Protein AF-A0A132GT46-F1 (afdb_monomer_lite)

pLDDT: mean 92.03, std 10.29, range [29.19, 98.88]

Foldseek 3Di:
DVLVVVVVVPVVDDCVRPQEDEPEFPPDDDDCLPVVQVVVCVSQVVSVHAYEYEVVGGDHDLSHEYEYADPPPVSLVVVLPDHHAYAYCNLQELQADQLALSLLLLLQDQWSPDQDDPCVHYVFYDRDQDQQFAAPDPVCSCVLSQVVSNVLSNCVPRVVHGGLDDDLDSSFQDACVDSSNVSLLVSQLVVVVCCVPPNVPPGLYHDWQNWWKQKDKAPDGTDIGGGQKDQVVRVCVSVVNDDDQKIKMKIKTKDAAQA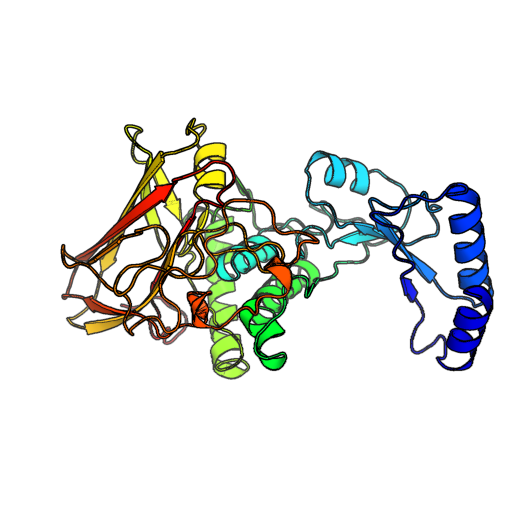KDKWFKQKAWLFHGSQWLQAQFAAAWFAGGPNKWKDKQNHTFTAPDTDPDHRPSHHNDGCRPHPSSHPHDDLRRRRSSDGTTMDIDHHTIMMMMIMHINDGPPRRGMIGIGIPDPCPPSDPHD

Secondary structure (DSSP, 8-state):
-HHHHHHHHHHHS-TTT--EEE----S---S-HHHHHHHHHHHHHTTTPEEEEEESSS---TTSEEEE----HHHHHHHHHSSS-EEE-TT-BTTTS-HHHHHHHHHH--GGG-SS--TTTEEEE--B----S-BSSGGGHHHHTTHHHHHHHHHHHHHH-S--S--S-TTSPPPTTSHHHHHHHHHHHHHHHHIIIIITTT------TT-EEEEEETTSPPEEEESSEEEHHHHHHHTT----SSEEEEEEEEEEESSSEEEEEEEEESPPBTTB--B--SPSTTS-GGG-EEEETTEE---SS--SSTTTT-B-S--TTSGGGGSPB-GGGSGGGSPPEEEEE-SEEEEEEEEEEE-STT---EEEEEEE---GGGS---

Sequence (382 aa):
MLEKCLEEFFREIPKSDCPYIHIGSDEVWIEDREGFMQWIENVIESHDRQAIAWDPGLPASDHVIRQIWNEAAGSNAAATTKGGKSLDSFVGYLNYYDPMLFTSRCFLHTAAAQSVPDTTKALGGILCLWNDVRVDKKENIALHNGMINGMMAFAERFWNGGNAGEVENENLLPDPSTEAGQKLAAFEEKMVLHRDRFHKDKMRWAPNAQIRWKVKIDEHESLAAYGGVVDLDAFCQTKHISVGDTALATAQTVITAERDMDVEAWIGFCVPARSNRNGYGIGQQGRWEGNGQCFVNGEEILPPKPWDEPGAYDYHFNTWGKPEEEHPFTDEQLYWMRQPARIHLNKGDNLVEIIAPKTYKGLRWSFSFIPLMNYEDGQVRV

Radius of gyration: 22.63 Å; chains: 1; bounding box: 63×42×63 Å

Structure (mmCIF, N/CA/C/O backbone):
data_AF-A0A132GT46-F1
#
_entry.id   AF-A0A132GT46-F1
#
loop_
_atom_site.group_PDB
_atom_site.id
_atom_site.type_symbol
_atom_site.label_atom_id
_atom_site.label_alt_id
_atom_site.label_comp_id
_atom_site.label_asym_id
_atom_site.label_entity_id
_atom_site.label_seq_id
_atom_site.pdbx_PDB_ins_code
_atom_site.Cartn_x
_atom_site.Cartn_y
_atom_site.Cartn_z
_atom_site.occupancy
_atom_site.B_iso_or_equiv
_atom_site.auth_seq_id
_atom_site.auth_comp_id
_atom_site.auth_asym_id
_atom_site.auth_atom_id
_atom_site.pdbx_PDB_model_num
ATOM 1 N N . MET A 1 1 ? 24.417 -17.489 -25.870 1.00 88.81 1 MET A N 1
ATOM 2 C CA . MET A 1 1 ? 23.107 -18.118 -25.583 1.00 88.81 1 MET A CA 1
ATOM 3 C C . MET A 1 1 ? 22.011 -17.069 -25.637 1.00 88.81 1 MET A C 1
ATOM 5 O O . MET A 1 1 ? 21.163 -17.196 -26.503 1.00 88.81 1 MET A O 1
ATOM 9 N N . LEU A 1 2 ? 22.092 -16.016 -24.813 1.00 93.06 2 LEU A N 1
ATOM 10 C CA . LEU A 1 2 ? 21.108 -14.928 -24.766 1.00 93.06 2 LEU A CA 1
ATOM 11 C C . LEU A 1 2 ? 20.823 -14.275 -26.129 1.00 93.06 2 LEU A C 1
ATOM 13 O O . LEU A 1 2 ? 19.662 -14.150 -26.485 1.00 93.06 2 LEU A O 1
ATOM 17 N N . GLU A 1 3 ? 21.854 -13.960 -26.923 1.00 94.25 3 GLU A N 1
ATOM 18 C CA . GLU A 1 3 ? 21.669 -13.408 -28.279 1.00 94.25 3 GLU A CA 1
ATOM 19 C C . GLU A 1 3 ? 20.739 -14.272 -29.134 1.00 94.25 3 GLU A C 1
ATOM 21 O O . GLU A 1 3 ? 19.756 -13.788 -29.667 1.00 94.25 3 GLU A O 1
ATOM 26 N N . LYS A 1 4 ? 20.972 -15.590 -29.172 1.00 96.44 4 LYS A N 1
ATOM 27 C CA . LYS A 1 4 ? 20.136 -16.519 -29.945 1.00 96.44 4 LYS A CA 1
ATOM 28 C C . LYS A 1 4 ? 18.683 -16.527 -29.465 1.00 96.44 4 LYS A C 1
ATOM 30 O O . LYS A 1 4 ? 17.791 -16.639 -30.295 1.00 96.44 4 LYS A O 1
ATOM 35 N N . CYS A 1 5 ? 18.455 -16.410 -28.155 1.00 96.44 5 CYS A N 1
ATOM 36 C CA . CYS A 1 5 ? 17.110 -16.309 -27.587 1.00 96.44 5 CYS A CA 1
ATOM 37 C C . CYS A 1 5 ? 16.416 -15.006 -28.005 1.00 96.44 5 CYS A C 1
ATOM 39 O O . CYS A 1 5 ? 15.234 -15.031 -28.331 1.00 96.44 5 CYS A O 1
ATOM 41 N N . LEU A 1 6 ? 17.143 -13.884 -28.017 1.00 96.00 6 LEU A N 1
ATOM 42 C CA . LEU A 1 6 ? 16.618 -12.590 -28.459 1.00 96.00 6 LEU A CA 1
ATOM 43 C C . LEU A 1 6 ? 16.304 -12.599 -29.959 1.00 96.00 6 LEU A C 1
ATOM 45 O O . LEU A 1 6 ? 15.207 -12.224 -30.350 1.00 96.00 6 LEU A O 1
ATOM 49 N N . GLU A 1 7 ? 17.215 -13.115 -30.782 1.00 96.38 7 GLU A N 1
ATOM 50 C CA . GLU A 1 7 ? 17.023 -13.278 -32.229 1.00 96.38 7 GLU A CA 1
ATOM 51 C C . GLU A 1 7 ? 15.824 -14.176 -32.560 1.00 96.38 7 GLU A C 1
ATOM 53 O O . GLU A 1 7 ? 15.049 -13.909 -33.479 1.00 96.38 7 GLU A O 1
ATOM 58 N N . GLU A 1 8 ? 15.646 -15.261 -31.803 1.00 97.44 8 GLU A N 1
ATOM 59 C CA . GLU A 1 8 ? 14.450 -16.092 -31.897 1.00 97.44 8 GLU A CA 1
ATOM 60 C C . GLU A 1 8 ? 13.198 -15.295 -31.524 1.00 97.44 8 GLU A C 1
ATOM 62 O O . GLU A 1 8 ? 12.273 -15.222 -32.328 1.00 97.44 8 GLU A O 1
ATOM 67 N N . PHE A 1 9 ? 13.190 -14.615 -30.376 1.00 96.88 9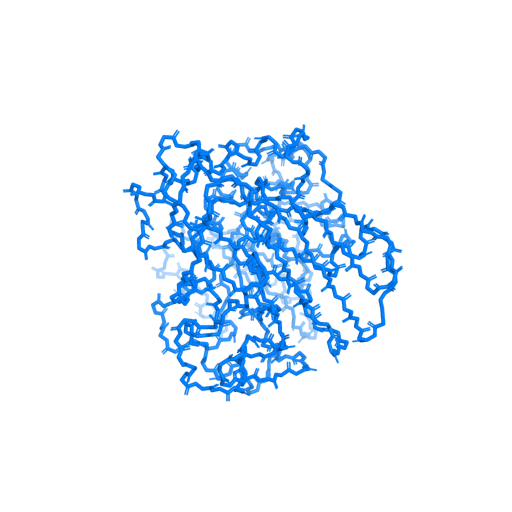 PHE A N 1
ATOM 68 C CA . PHE A 1 9 ? 12.055 -13.799 -29.945 1.00 96.88 9 PHE A CA 1
ATOM 69 C C . PHE A 1 9 ? 11.679 -12.714 -30.969 1.00 96.88 9 PHE A C 1
ATOM 71 O O . PHE A 1 9 ? 10.501 -12.546 -31.282 1.00 96.88 9 PHE A O 1
ATOM 78 N N . PHE A 1 10 ? 12.656 -11.998 -31.531 1.00 97.00 10 PHE A N 1
ATOM 79 C CA . PHE A 1 10 ? 12.408 -10.930 -32.503 1.00 97.00 10 PHE A CA 1
ATOM 80 C C . PHE A 1 10 ? 11.887 -11.437 -33.845 1.00 97.00 10 PHE A C 1
ATOM 82 O O . PHE A 1 10 ? 11.165 -10.700 -34.520 1.00 97.00 10 PHE A O 1
ATOM 89 N N . ARG A 1 11 ? 12.222 -12.676 -34.221 1.00 96.62 11 ARG A N 1
ATOM 90 C CA . ARG A 1 11 ? 11.669 -13.337 -35.406 1.00 96.62 11 ARG A CA 1
ATOM 91 C C . ARG A 1 11 ? 10.224 -13.786 -35.190 1.00 96.62 11 ARG A C 1
ATOM 93 O O . ARG A 1 11 ? 9.426 -13.665 -36.114 1.00 96.62 11 ARG A O 1
ATOM 100 N N . GLU A 1 12 ? 9.901 -14.302 -34.005 1.00 97.62 12 GLU A N 1
ATOM 101 C CA . GLU A 1 12 ? 8.568 -14.847 -33.712 1.00 97.62 12 GLU A CA 1
ATOM 102 C C . GLU A 1 12 ? 7.540 -13.760 -33.355 1.00 97.62 12 GLU A C 1
ATOM 104 O O . GLU A 1 12 ? 6.372 -13.868 -33.726 1.00 97.62 12 GLU A O 1
ATOM 109 N N . ILE A 1 13 ? 7.951 -12.700 -32.651 1.00 97.25 13 ILE A N 1
ATOM 110 C CA . ILE A 1 13 ? 7.058 -11.623 -32.205 1.00 97.25 13 ILE A CA 1
ATOM 111 C C . ILE A 1 13 ? 7.335 -10.370 -33.029 1.00 97.25 13 ILE A C 1
ATOM 113 O O . ILE A 1 13 ? 8.416 -9.803 -32.885 1.00 97.25 13 ILE A O 1
ATOM 117 N N . PRO A 1 14 ? 6.404 -9.862 -33.852 1.00 95.88 14 PRO A N 1
ATOM 118 C CA . PRO A 1 14 ? 6.660 -8.681 -34.666 1.00 95.88 14 PRO A CA 1
ATOM 119 C C . PRO A 1 14 ? 6.816 -7.418 -33.805 1.00 95.88 14 PRO A C 1
ATOM 121 O O . PRO A 1 14 ? 6.242 -7.281 -32.723 1.00 95.88 14 PRO A O 1
ATOM 124 N N . LYS A 1 15 ? 7.573 -6.440 -34.314 1.00 96.56 15 LYS A N 1
ATOM 125 C CA . LYS A 1 15 ? 7.767 -5.138 -33.651 1.00 96.56 15 LYS A CA 1
ATOM 126 C C . LYS A 1 15 ? 6.448 -4.401 -33.385 1.00 96.56 15 LYS A C 1
ATOM 128 O O . LYS A 1 15 ? 6.364 -3.676 -32.400 1.00 96.56 15 LYS A O 1
ATOM 133 N N . SER A 1 16 ? 5.435 -4.569 -34.240 1.00 96.88 16 SER A N 1
ATOM 134 C CA . SER A 1 16 ? 4.106 -3.965 -34.044 1.00 96.88 16 SER A CA 1
ATOM 135 C C . SER A 1 16 ? 3.466 -4.366 -32.719 1.00 96.88 16 SER A C 1
ATOM 137 O O . SER A 1 16 ? 2.761 -3.560 -32.120 1.00 96.88 16 SER A O 1
ATOM 139 N N . ASP A 1 17 ? 3.749 -5.586 -32.265 1.00 96.69 17 ASP A N 1
ATOM 140 C CA . ASP A 1 17 ? 3.128 -6.175 -31.083 1.00 96.69 17 ASP A CA 1
ATOM 141 C C . ASP A 1 17 ? 3.995 -5.940 -29.840 1.00 96.69 17 ASP A C 1
ATOM 143 O O . ASP A 1 17 ? 3.486 -5.857 -28.726 1.00 96.69 17 ASP A O 1
ATOM 147 N N . CYS A 1 18 ? 5.314 -5.798 -30.022 1.00 96.56 18 CYS A N 1
ATOM 148 C CA . CYS A 1 18 ? 6.268 -5.580 -28.937 1.00 96.56 18 CYS A CA 1
ATOM 149 C C . CYS A 1 18 ? 7.358 -4.563 -29.343 1.00 96.56 18 CYS A C 1
ATOM 151 O O . CYS A 1 18 ? 8.506 -4.933 -29.602 1.00 96.56 18 CYS A O 1
ATOM 153 N N . PRO A 1 19 ? 7.025 -3.261 -29.424 1.00 97.19 19 PRO A N 1
ATOM 154 C CA . PRO A 1 19 ? 7.984 -2.232 -29.834 1.00 97.19 19 PRO A CA 1
ATOM 155 C C . PRO A 1 19 ? 9.025 -1.895 -28.755 1.00 97.19 19 PRO A C 1
ATOM 157 O O . PRO A 1 19 ? 10.037 -1.266 -29.065 1.00 97.19 19 PRO A O 1
ATOM 160 N N . TYR A 1 20 ? 8.790 -2.321 -27.511 1.00 97.38 20 TYR A N 1
ATOM 161 C CA . TYR A 1 20 ? 9.656 -2.083 -26.359 1.00 97.38 20 TYR A CA 1
ATOM 162 C C . TYR A 1 20 ? 10.175 -3.399 -25.783 1.00 97.38 20 TYR A C 1
ATOM 164 O O . TYR A 1 20 ? 9.410 -4.354 -25.668 1.00 97.38 20 TYR A O 1
ATOM 172 N N . ILE A 1 21 ? 11.441 -3.430 -25.366 1.00 97.62 21 ILE A N 1
ATOM 173 C CA . ILE A 1 21 ? 12.055 -4.570 -24.672 1.00 97.62 21 ILE A CA 1
ATOM 174 C C . ILE A 1 21 ? 12.586 -4.094 -23.324 1.00 97.62 21 ILE A C 1
ATOM 176 O O . ILE A 1 21 ? 13.490 -3.261 -23.274 1.00 97.62 21 ILE A O 1
ATOM 180 N N . HIS A 1 22 ? 12.027 -4.623 -22.235 1.00 97.19 22 HIS A N 1
ATOM 181 C CA . HIS A 1 22 ? 12.524 -4.342 -20.893 1.00 97.19 22 HIS A CA 1
ATOM 182 C C . HIS A 1 22 ? 13.685 -5.288 -20.556 1.00 97.19 22 HIS A C 1
ATOM 184 O O . HIS A 1 22 ? 13.485 -6.497 -20.456 1.00 97.19 22 HIS A O 1
ATOM 190 N N . ILE A 1 23 ? 14.895 -4.756 -20.378 1.00 94.69 23 ILE A N 1
ATOM 191 C CA . ILE A 1 23 ? 16.119 -5.548 -20.152 1.00 94.69 23 ILE A CA 1
ATOM 192 C C . ILE A 1 23 ? 16.343 -5.929 -18.685 1.00 94.69 23 ILE A C 1
ATOM 194 O O . ILE A 1 23 ? 17.231 -6.720 -18.379 1.00 94.69 23 ILE A O 1
ATOM 198 N N . GLY A 1 24 ? 15.544 -5.370 -17.773 1.00 93.94 24 GLY A N 1
ATOM 199 C CA . GLY A 1 24 ? 15.734 -5.550 -16.336 1.00 93.94 24 GLY A CA 1
ATOM 200 C C . GLY A 1 24 ? 16.908 -4.699 -15.865 1.00 93.94 24 GLY A C 1
ATOM 201 O O . GLY A 1 24 ? 16.846 -3.475 -15.995 1.00 93.94 24 GLY A O 1
ATOM 202 N N . SER A 1 25 ? 17.975 -5.361 -15.403 1.00 93.06 25 SER A N 1
ATOM 203 C CA . SER A 1 25 ? 19.283 -4.810 -14.993 1.00 93.06 25 SER A CA 1
ATOM 204 C C . SER A 1 25 ? 19.450 -4.368 -13.530 1.00 93.06 25 SER A C 1
ATOM 206 O O . SER A 1 25 ? 20.521 -3.899 -13.147 1.00 93.06 25 SER A O 1
ATOM 208 N N . ASP A 1 26 ? 18.435 -4.520 -12.694 1.00 92.69 26 ASP A N 1
ATOM 209 C CA . ASP A 1 26 ? 18.492 -4.236 -11.261 1.00 92.69 26 ASP A CA 1
ATOM 210 C C . ASP A 1 26 ? 19.094 -5.396 -10.449 1.00 92.69 26 ASP A C 1
ATOM 212 O O . ASP A 1 26 ? 19.212 -6.516 -10.933 1.00 92.69 26 ASP A O 1
ATOM 216 N N . GLU A 1 27 ? 19.539 -5.099 -9.222 1.00 88.75 27 GLU A N 1
ATOM 217 C CA . GLU A 1 27 ? 19.953 -6.066 -8.181 1.00 88.75 27 GLU A CA 1
ATOM 218 C C . GLU A 1 27 ? 21.001 -7.137 -8.561 1.00 88.75 27 GLU A C 1
ATOM 220 O O . GLU A 1 27 ? 21.209 -8.107 -7.832 1.00 88.75 27 GLU A O 1
ATOM 225 N N . VAL A 1 28 ? 21.736 -6.945 -9.660 1.00 90.50 28 VAL A N 1
ATOM 226 C CA . VAL A 1 28 ? 22.768 -7.880 -10.132 1.00 90.50 28 VAL A CA 1
ATOM 227 C C . VAL A 1 28 ? 24.178 -7.304 -10.054 1.00 90.50 28 VAL A C 1
ATOM 229 O O . VAL A 1 28 ? 24.418 -6.111 -10.255 1.00 90.50 28 VAL A O 1
ATOM 232 N N . TRP A 1 29 ? 25.146 -8.195 -9.833 1.00 90.81 29 TRP A N 1
ATOM 233 C CA . TRP A 1 29 ? 26.561 -7.908 -10.041 1.00 90.81 29 TRP A CA 1
ATOM 234 C C . TRP A 1 29 ? 27.062 -8.655 -11.275 1.00 90.81 29 TRP A C 1
ATOM 236 O O . TRP A 1 29 ? 26.939 -9.877 -11.362 1.00 90.81 29 TRP A O 1
ATOM 246 N N . ILE A 1 30 ? 27.648 -7.913 -12.212 1.00 91.25 30 ILE A N 1
ATOM 247 C CA . ILE A 1 30 ? 28.369 -8.454 -13.366 1.00 91.25 30 ILE A CA 1
ATOM 248 C C . ILE A 1 30 ? 29.701 -7.714 -13.509 1.00 91.25 30 ILE A C 1
ATOM 250 O O . ILE A 1 30 ? 29.804 -6.552 -13.115 1.00 91.25 30 ILE A O 1
ATOM 254 N N . GLU A 1 31 ? 30.715 -8.391 -14.049 1.00 94.19 31 GLU A N 1
ATOM 255 C CA . GLU A 1 31 ? 32.078 -7.854 -14.161 1.00 94.19 31 GLU A CA 1
ATOM 256 C C . GLU A 1 31 ? 32.160 -6.703 -15.179 1.00 94.19 31 GLU A C 1
ATOM 258 O O . GLU A 1 31 ? 32.577 -5.602 -14.826 1.00 94.19 31 GLU A O 1
ATOM 263 N N . ASP A 1 32 ? 31.685 -6.922 -16.411 1.00 95.69 32 ASP A N 1
ATOM 264 C CA . ASP A 1 32 ? 31.647 -5.911 -17.478 1.00 95.69 32 ASP A CA 1
ATOM 265 C C . ASP A 1 32 ? 30.237 -5.323 -17.646 1.00 95.69 32 ASP A C 1
ATOM 267 O O . ASP A 1 32 ? 29.461 -5.702 -18.527 1.00 95.69 32 ASP A O 1
ATOM 271 N N . ARG A 1 33 ? 29.880 -4.413 -16.734 1.00 95.25 33 ARG A N 1
ATOM 272 C CA . ARG A 1 33 ? 28.545 -3.794 -16.682 1.00 95.25 33 ARG A CA 1
ATOM 273 C C . ARG A 1 33 ? 28.235 -2.946 -17.911 1.00 95.25 33 ARG A C 1
ATOM 275 O O . ARG A 1 33 ? 27.134 -3.033 -18.446 1.00 95.25 33 ARG A O 1
ATOM 282 N N . GLU A 1 34 ? 29.193 -2.125 -18.325 1.00 95.44 34 GLU A N 1
ATOM 283 C CA . GLU A 1 34 ? 29.036 -1.202 -19.451 1.00 95.44 34 GLU A CA 1
ATOM 284 C C . GLU A 1 34 ? 29.030 -1.959 -20.778 1.00 95.44 34 GLU A C 1
ATOM 286 O O . GLU A 1 34 ? 28.156 -1.720 -21.609 1.00 95.44 34 GLU A O 1
ATOM 291 N N . GLY A 1 35 ? 29.939 -2.923 -20.960 1.00 96.62 35 GLY A N 1
ATOM 292 C CA . GLY A 1 35 ? 29.981 -3.736 -22.171 1.00 96.62 35 GLY A CA 1
ATOM 293 C C . GLY A 1 35 ? 28.719 -4.575 -22.357 1.00 96.62 35 GLY A C 1
ATOM 294 O O . GLY A 1 35 ? 28.204 -4.657 -23.473 1.00 96.62 35 GLY A O 1
ATOM 295 N N . PHE A 1 36 ? 28.162 -5.135 -21.275 1.00 96.00 36 PHE A N 1
ATOM 296 C CA . PHE A 1 36 ? 26.884 -5.847 -21.338 1.00 96.00 36 PHE A CA 1
ATOM 297 C C . PHE A 1 36 ? 25.731 -4.936 -21.776 1.00 96.00 36 PHE A C 1
ATOM 299 O O . PHE A 1 36 ? 24.987 -5.299 -22.689 1.00 96.00 36 PHE A O 1
ATOM 306 N N . MET A 1 37 ? 25.596 -3.761 -21.150 1.00 96.62 37 MET A N 1
ATOM 307 C CA . MET A 1 37 ? 24.529 -2.809 -21.471 1.00 96.62 37 MET A CA 1
ATOM 308 C C . MET A 1 37 ? 24.656 -2.292 -22.902 1.00 96.62 37 MET A C 1
ATOM 310 O O . MET A 1 37 ? 23.695 -2.353 -23.662 1.00 96.62 37 MET A O 1
ATOM 314 N N . GLN A 1 38 ? 25.863 -1.920 -23.332 1.00 96.81 38 GLN A N 1
ATOM 315 C CA . GLN A 1 38 ? 26.103 -1.489 -24.706 1.00 96.81 38 GLN A CA 1
ATOM 316 C C . GLN A 1 38 ? 25.759 -2.584 -25.725 1.00 96.81 38 GLN A C 1
ATOM 318 O O . GLN A 1 38 ? 25.179 -2.299 -26.773 1.00 96.81 38 GLN A O 1
ATOM 323 N N . TRP A 1 39 ? 26.116 -3.840 -25.443 1.00 97.06 39 TRP A N 1
ATOM 324 C CA . TRP A 1 39 ? 25.796 -4.961 -26.324 1.00 97.06 39 TRP A CA 1
ATOM 325 C C . TRP A 1 39 ? 24.283 -5.191 -26.429 1.00 97.06 39 TRP A C 1
ATOM 327 O O . TRP A 1 39 ? 23.771 -5.284 -27.545 1.00 97.06 39 TRP A O 1
ATOM 337 N N . ILE A 1 40 ? 23.556 -5.252 -25.305 1.00 97.25 40 ILE A N 1
ATOM 338 C CA . ILE A 1 40 ? 22.113 -5.536 -25.337 1.00 97.25 40 ILE A CA 1
ATOM 339 C C . ILE A 1 40 ? 21.312 -4.371 -25.933 1.00 97.25 40 ILE A C 1
ATOM 341 O O . ILE A 1 40 ? 20.372 -4.615 -26.688 1.00 97.25 40 ILE A O 1
ATOM 345 N N . GLU A 1 41 ? 21.718 -3.125 -25.669 1.00 96.88 41 GLU A N 1
ATOM 346 C CA . GLU A 1 41 ? 21.154 -1.932 -26.310 1.00 96.88 41 GLU A CA 1
ATOM 347 C C . GLU A 1 41 ? 21.308 -2.018 -27.837 1.00 96.88 41 GLU A C 1
ATOM 349 O O . GLU A 1 41 ? 20.310 -1.946 -28.553 1.00 96.88 41 GLU A O 1
ATOM 354 N N . ASN A 1 42 ? 22.514 -2.316 -28.338 1.00 96.94 42 ASN A N 1
ATOM 355 C CA . ASN A 1 42 ? 22.775 -2.459 -29.776 1.00 96.94 42 ASN A CA 1
ATOM 356 C C . ASN A 1 42 ? 21.946 -3.578 -30.432 1.00 96.94 42 ASN A C 1
ATOM 358 O O . ASN A 1 42 ? 21.497 -3.434 -31.569 1.00 96.94 42 ASN A O 1
ATOM 362 N N . VAL A 1 43 ? 21.756 -4.708 -29.741 1.00 97.25 43 VAL A N 1
ATOM 363 C CA . VAL A 1 43 ? 20.947 -5.834 -30.242 1.00 97.25 43 VAL A CA 1
ATOM 364 C C . VAL A 1 43 ? 19.469 -5.447 -30.358 1.00 97.25 43 VAL A C 1
ATOM 366 O O . VAL A 1 43 ? 18.810 -5.813 -31.329 1.00 97.25 43 VAL A O 1
ATOM 369 N N . ILE A 1 44 ? 18.938 -4.696 -29.392 1.00 97.44 44 ILE A N 1
ATOM 370 C CA . ILE A 1 44 ? 17.543 -4.234 -29.406 1.00 97.44 44 ILE A CA 1
ATOM 371 C C . ILE A 1 44 ? 17.337 -3.162 -30.485 1.00 97.44 44 ILE A C 1
ATOM 373 O O . ILE A 1 44 ? 16.363 -3.224 -31.242 1.00 97.44 44 ILE A O 1
ATOM 377 N N . GLU A 1 45 ? 18.263 -2.208 -30.591 1.00 95.75 45 GLU A N 1
ATOM 378 C CA . GLU A 1 45 ? 18.202 -1.122 -31.571 1.00 95.75 45 GLU A CA 1
ATOM 379 C C . GLU A 1 45 ? 18.353 -1.617 -33.013 1.00 95.75 45 GLU A C 1
ATOM 381 O O . GLU A 1 45 ? 17.659 -1.118 -33.898 1.00 95.75 45 GLU A O 1
ATOM 386 N N . SER A 1 46 ? 19.179 -2.640 -33.268 1.00 96.25 46 SER A N 1
ATOM 387 C CA . SER A 1 46 ? 19.328 -3.231 -34.611 1.00 96.25 46 SER A CA 1
ATOM 388 C C . SER A 1 46 ? 18.046 -3.892 -35.137 1.00 96.25 46 SER A C 1
ATOM 390 O O . SER A 1 46 ? 17.913 -4.111 -36.341 1.00 96.25 46 SER A O 1
ATOM 392 N N . HIS A 1 47 ? 17.086 -4.155 -34.246 1.00 96.75 47 HIS A N 1
ATOM 393 C CA . HIS A 1 47 ? 15.745 -4.655 -34.553 1.00 96.75 47 HIS A CA 1
ATOM 394 C C . HIS A 1 47 ? 14.676 -3.550 -34.533 1.00 96.75 47 HIS A C 1
ATOM 396 O O . HIS A 1 47 ? 13.475 -3.834 -34.473 1.00 96.75 47 HIS A O 1
ATOM 402 N N . ASP A 1 48 ? 15.107 -2.286 -34.563 1.00 96.25 48 ASP A N 1
ATOM 403 C CA . ASP A 1 48 ? 14.290 -1.078 -34.487 1.00 96.25 48 ASP A CA 1
ATOM 404 C C . ASP A 1 48 ? 13.359 -1.035 -33.258 1.00 96.25 48 ASP A C 1
ATOM 406 O O . ASP A 1 48 ? 12.262 -0.466 -33.330 1.00 96.25 48 ASP A O 1
ATOM 410 N N . ARG A 1 49 ? 13.741 -1.655 -32.136 1.00 97.88 49 ARG A N 1
ATOM 411 C CA . ARG A 1 49 ? 12.969 -1.636 -30.881 1.00 97.88 49 ARG A CA 1
ATOM 412 C C . ARG A 1 49 ? 13.592 -0.685 -29.871 1.00 97.88 49 ARG A C 1
ATOM 414 O O . ARG A 1 49 ? 14.754 -0.315 -29.975 1.00 97.88 49 ARG A O 1
ATOM 421 N N . GLN A 1 50 ? 12.799 -0.284 -28.885 1.00 97.69 50 GLN A N 1
ATOM 422 C CA . GLN A 1 50 ? 13.219 0.630 -27.830 1.00 97.69 50 GLN A CA 1
ATOM 423 C C . GLN A 1 50 ? 13.511 -0.142 -26.539 1.00 97.69 50 GLN A C 1
ATOM 425 O O . GLN A 1 50 ? 12.633 -0.818 -25.999 1.00 97.69 50 GLN A O 1
ATOM 430 N N . ALA A 1 51 ? 14.729 -0.013 -26.016 1.00 97.69 51 ALA A N 1
ATOM 431 C CA . ALA A 1 51 ? 15.089 -0.595 -24.728 1.00 97.69 51 ALA A CA 1
ATOM 432 C C . ALA A 1 51 ? 14.452 0.185 -23.562 1.00 97.69 51 ALA A C 1
ATOM 434 O O . ALA A 1 51 ? 14.365 1.420 -23.604 1.00 97.69 51 ALA A O 1
ATOM 435 N N . ILE A 1 52 ? 14.037 -0.548 -22.525 1.00 97.88 52 ILE A N 1
ATOM 436 C CA . ILE A 1 52 ? 13.621 -0.037 -21.212 1.00 97.88 52 ILE A CA 1
ATOM 437 C C . ILE A 1 52 ? 14.453 -0.747 -20.141 1.00 97.88 52 ILE A C 1
ATOM 439 O O . ILE A 1 52 ? 14.635 -1.958 -20.232 1.00 97.88 52 ILE A O 1
ATOM 443 N N . ALA A 1 53 ? 14.944 -0.038 -19.130 1.00 96.25 53 ALA A N 1
ATOM 444 C CA . ALA A 1 53 ? 15.716 -0.627 -18.035 1.00 96.25 53 ALA A CA 1
ATOM 445 C C . ALA A 1 53 ? 15.295 -0.063 -16.681 1.00 96.25 53 ALA A C 1
ATOM 447 O O . ALA A 1 53 ? 14.855 1.086 -16.597 1.00 96.25 53 ALA A O 1
ATOM 448 N N . TRP A 1 54 ? 15.484 -0.846 -15.621 1.00 94.56 54 TRP A N 1
ATOM 449 C CA . TRP A 1 54 ? 15.290 -0.372 -14.256 1.00 94.56 54 TRP A CA 1
ATOM 450 C C . TRP A 1 54 ? 16.263 0.758 -13.901 1.00 94.56 54 TRP A C 1
ATOM 452 O O . TRP A 1 54 ? 17.445 0.712 -14.237 1.00 94.56 54 TRP A O 1
ATOM 462 N N . ASP A 1 55 ? 15.770 1.761 -13.174 1.00 90.75 55 ASP A N 1
ATOM 463 C CA . ASP A 1 55 ? 16.571 2.803 -12.529 1.00 90.75 55 ASP A CA 1
ATOM 464 C C . ASP A 1 55 ? 16.203 2.867 -11.032 1.00 90.75 55 ASP A C 1
ATOM 466 O O . ASP A 1 55 ? 15.065 3.216 -10.697 1.00 90.75 55 ASP A O 1
ATOM 470 N N . PRO A 1 56 ? 17.126 2.528 -10.112 1.00 91.06 56 PRO A N 1
ATOM 471 C CA . PRO A 1 56 ? 18.519 2.128 -10.341 1.00 91.06 56 PRO A CA 1
ATOM 472 C C . PRO A 1 56 ? 18.676 0.736 -10.984 1.00 91.06 56 PRO A C 1
ATOM 474 O O . PRO A 1 56 ? 17.904 -0.179 -10.709 1.00 91.06 56 PRO A O 1
ATOM 477 N N . GLY A 1 57 ? 19.732 0.579 -11.785 1.00 92.06 57 GLY A N 1
ATOM 478 C CA . GLY A 1 57 ? 20.102 -0.658 -12.478 1.00 92.06 57 GLY A CA 1
ATOM 479 C C . GLY A 1 57 ? 21.556 -0.633 -12.965 1.00 92.06 57 GLY A C 1
ATOM 480 O O . GLY A 1 57 ? 22.403 0.095 -12.429 1.00 92.06 57 GLY A O 1
ATOM 481 N N . LEU A 1 58 ? 21.880 -1.432 -13.982 1.00 94.62 58 LEU A N 1
ATOM 482 C CA . LEU A 1 58 ? 23.149 -1.315 -14.709 1.00 94.62 58 LEU A CA 1
ATOM 483 C C . LEU A 1 58 ? 23.227 0.040 -15.452 1.00 94.62 58 LEU A C 1
ATOM 485 O O . LEU A 1 58 ? 22.194 0.646 -15.731 1.00 94.62 58 LEU A O 1
ATOM 489 N N . PRO A 1 59 ? 24.436 0.559 -15.747 1.00 92.56 59 PRO A N 1
ATOM 490 C CA . PRO A 1 59 ? 24.588 1.842 -16.431 1.00 92.56 59 PRO A CA 1
ATOM 491 C C . PRO A 1 59 ? 24.062 1.759 -17.873 1.00 92.56 59 PRO A C 1
ATOM 493 O O . PRO A 1 59 ? 24.701 1.152 -18.726 1.00 92.56 59 PRO A O 1
ATOM 496 N N . ALA A 1 60 ? 22.899 2.363 -18.119 1.00 92.56 60 ALA A N 1
ATOM 497 C CA . ALA A 1 60 ? 22.262 2.459 -19.433 1.00 92.56 60 ALA A CA 1
ATOM 498 C C . ALA A 1 60 ? 22.573 3.801 -20.116 1.00 92.56 60 ALA A C 1
ATOM 500 O O . ALA A 1 60 ? 22.800 4.804 -19.429 1.00 92.56 60 ALA A O 1
ATOM 501 N N . SER A 1 61 ? 22.541 3.843 -21.451 1.00 93.44 61 SER A N 1
ATOM 502 C CA . SER A 1 61 ? 22.647 5.105 -22.199 1.00 93.44 61 SER A CA 1
ATOM 503 C C . SER A 1 61 ? 21.375 5.967 -22.101 1.00 93.44 61 SER A C 1
ATOM 505 O O . SER A 1 61 ? 20.297 5.488 -21.747 1.00 93.44 61 SER A O 1
ATOM 507 N N . ASP A 1 62 ? 21.465 7.249 -22.479 1.00 91.44 62 ASP A N 1
ATOM 508 C CA . ASP A 1 62 ? 20.316 8.177 -22.504 1.00 91.44 62 ASP A CA 1
ATOM 509 C C . ASP A 1 62 ? 19.238 7.805 -23.549 1.00 91.44 62 ASP A C 1
ATOM 511 O O . ASP A 1 62 ? 18.139 8.373 -23.537 1.00 91.44 62 ASP A O 1
ATOM 515 N N . HIS A 1 63 ? 19.539 6.871 -24.460 1.00 91.69 63 HIS A N 1
ATOM 516 C CA . HIS A 1 63 ? 18.577 6.338 -25.425 1.00 91.69 63 HIS A CA 1
ATOM 517 C C . HIS A 1 63 ? 17.612 5.334 -24.789 1.00 91.69 63 HIS A C 1
ATOM 519 O O . HIS A 1 63 ? 16.492 5.181 -25.278 1.00 91.69 63 HIS A O 1
ATOM 525 N N . VAL A 1 64 ? 18.004 4.685 -23.691 1.00 96.00 64 VAL A N 1
ATOM 526 C CA . VAL A 1 64 ? 17.170 3.729 -22.958 1.00 96.00 64 VAL A CA 1
ATOM 527 C C . VAL A 1 64 ? 16.108 4.471 -22.145 1.00 96.00 64 VAL A C 1
ATOM 529 O O . VAL A 1 64 ? 16.393 5.446 -21.450 1.00 96.00 64 VAL A O 1
ATOM 532 N N . ILE A 1 65 ? 14.858 4.002 -22.201 1.00 96.31 65 ILE A N 1
ATOM 533 C CA . ILE A 1 65 ? 13.807 4.517 -21.316 1.00 96.31 65 ILE A CA 1
ATOM 534 C C . ILE A 1 65 ? 14.058 3.973 -19.910 1.00 96.31 65 ILE A C 1
ATOM 536 O O . ILE A 1 65 ? 14.152 2.765 -19.703 1.00 96.31 65 ILE A O 1
ATOM 540 N N . ARG A 1 66 ? 14.118 4.858 -18.921 1.00 94.38 66 ARG A N 1
ATOM 541 C CA . ARG A 1 66 ? 14.361 4.483 -17.525 1.00 94.38 66 ARG A CA 1
ATOM 542 C C . ARG A 1 66 ? 13.047 4.206 -16.802 1.00 94.38 66 ARG A C 1
ATOM 544 O O . ARG A 1 66 ? 12.233 5.113 -16.660 1.00 94.38 66 ARG A O 1
ATOM 551 N N . GLN A 1 67 ? 12.837 2.995 -16.306 1.00 94.50 67 GLN A N 1
ATOM 552 C CA . GLN A 1 67 ? 11.732 2.679 -15.405 1.00 94.50 67 GLN A CA 1
ATOM 553 C C . GLN A 1 67 ? 12.184 2.877 -13.954 1.00 94.50 67 GLN A C 1
ATOM 555 O O . GLN A 1 67 ? 12.957 2.091 -13.411 1.00 94.50 67 GLN A O 1
ATOM 560 N N . ILE A 1 68 ? 11.726 3.966 -13.337 1.00 91.94 68 ILE A N 1
ATOM 561 C CA . ILE A 1 68 ? 12.143 4.388 -11.997 1.00 91.94 68 ILE A CA 1
ATOM 562 C C . ILE A 1 68 ? 11.332 3.609 -10.969 1.00 91.94 68 ILE A C 1
ATOM 564 O O . ILE A 1 68 ? 10.107 3.736 -10.947 1.00 91.94 68 ILE A O 1
ATOM 568 N N . TRP A 1 69 ? 11.993 2.823 -10.124 1.00 89.88 69 TRP A N 1
ATOM 569 C CA . TRP A 1 69 ? 11.309 1.912 -9.197 1.00 89.88 69 TRP A CA 1
ATOM 570 C C . TRP A 1 69 ? 11.597 2.159 -7.718 1.00 89.88 69 TRP A C 1
ATOM 572 O O . TRP A 1 69 ? 10.834 1.723 -6.861 1.00 89.88 69 TRP A O 1
ATOM 582 N N . ASN A 1 70 ? 12.680 2.865 -7.398 1.00 85.00 70 ASN A N 1
ATOM 583 C CA . ASN A 1 70 ? 13.083 3.089 -6.016 1.00 85.00 70 ASN A CA 1
ATOM 584 C C . ASN A 1 70 ? 12.437 4.355 -5.442 1.00 85.00 70 ASN A C 1
ATOM 586 O O . ASN A 1 70 ? 12.767 5.460 -5.858 1.00 85.00 70 ASN A O 1
ATOM 590 N N . GLU A 1 71 ? 11.582 4.180 -4.438 1.00 78.94 71 GLU A N 1
ATOM 591 C CA . GLU A 1 71 ? 10.851 5.254 -3.757 1.00 78.94 71 GLU A CA 1
ATOM 592 C C . GLU A 1 71 ? 11.717 6.193 -2.906 1.00 78.94 71 GLU A C 1
ATOM 594 O O . GLU A 1 71 ? 11.279 7.296 -2.577 1.00 78.94 71 GLU A O 1
ATOM 599 N N . ALA A 1 72 ? 12.934 5.800 -2.520 1.00 73.50 72 ALA A N 1
ATOM 600 C CA . ALA A 1 72 ? 13.749 6.608 -1.620 1.00 73.50 72 ALA A CA 1
ATOM 601 C C . ALA A 1 72 ? 13.873 8.050 -2.146 1.00 73.50 72 ALA A C 1
ATOM 603 O O . ALA A 1 72 ? 14.284 8.270 -3.284 1.00 73.50 72 ALA A O 1
ATOM 604 N N . ALA A 1 73 ? 13.551 9.046 -1.310 1.00 61.31 73 ALA A N 1
ATOM 605 C CA . ALA A 1 73 ? 13.446 10.448 -1.736 1.00 61.31 73 ALA A CA 1
ATOM 606 C C . ALA A 1 73 ? 14.703 10.965 -2.470 1.00 61.31 73 ALA A C 1
ATOM 608 O O . ALA A 1 73 ? 14.601 11.714 -3.442 1.00 61.31 73 ALA A O 1
ATOM 609 N N . GLY A 1 74 ? 15.893 10.514 -2.053 1.00 59.38 74 GLY A N 1
ATOM 610 C CA . GLY A 1 74 ? 17.155 10.816 -2.739 1.00 59.38 74 GLY A CA 1
ATOM 611 C C . GLY A 1 74 ? 17.286 10.164 -4.123 1.00 59.38 74 GLY A C 1
ATOM 612 O O . GLY A 1 74 ? 17.840 10.779 -5.032 1.00 59.38 74 GLY A O 1
ATOM 613 N N . SER A 1 75 ? 16.738 8.961 -4.307 1.00 60.75 75 SER A N 1
ATOM 614 C CA . SER A 1 75 ? 16.694 8.258 -5.594 1.00 60.75 75 SER A CA 1
ATOM 615 C C . SER A 1 75 ? 15.706 8.914 -6.560 1.00 60.75 75 SER A C 1
ATOM 617 O O . SER A 1 75 ? 16.055 9.128 -7.719 1.00 60.75 75 SER A O 1
ATOM 619 N N . ASN A 1 76 ? 14.531 9.339 -6.085 1.00 64.31 76 ASN A N 1
ATOM 620 C CA . ASN A 1 76 ? 13.529 10.027 -6.908 1.00 64.31 76 ASN A CA 1
ATOM 621 C C . ASN A 1 76 ? 14.019 11.389 -7.422 1.00 64.31 76 ASN A C 1
ATOM 623 O O . ASN A 1 76 ? 13.917 11.676 -8.616 1.00 64.31 76 ASN A O 1
ATOM 627 N N . ALA A 1 77 ? 14.619 12.211 -6.553 1.00 63.03 77 ALA A N 1
ATOM 628 C CA . ALA A 1 77 ? 15.185 13.503 -6.952 1.00 63.03 77 ALA A CA 1
ATOM 629 C C . ALA A 1 77 ? 16.370 13.356 -7.928 1.00 63.03 77 ALA A C 1
ATOM 631 O O . ALA A 1 77 ? 16.535 14.154 -8.852 1.00 63.03 77 ALA A O 1
ATOM 632 N N . ALA A 1 78 ? 17.194 12.318 -7.763 1.00 64.25 78 ALA A N 1
ATOM 633 C CA . ALA A 1 78 ? 18.253 12.009 -8.720 1.00 64.25 78 ALA A CA 1
ATOM 634 C C . ALA A 1 78 ? 17.685 11.514 -10.062 1.00 64.25 78 ALA A C 1
ATOM 636 O O . ALA A 1 78 ? 18.188 11.877 -11.125 1.00 64.25 78 ALA A O 1
ATOM 637 N N . ALA A 1 79 ? 16.617 10.716 -10.042 1.00 65.62 79 ALA A N 1
ATOM 638 C CA . ALA A 1 79 ? 16.037 10.141 -11.249 1.00 65.62 79 ALA A CA 1
ATOM 639 C C . ALA A 1 79 ? 15.362 11.188 -12.155 1.00 65.62 79 ALA A C 1
ATOM 641 O O . ALA A 1 79 ? 15.416 11.040 -13.380 1.00 65.62 79 ALA A O 1
ATOM 642 N N . THR A 1 80 ? 14.787 12.255 -11.587 1.00 67.88 80 THR A N 1
ATOM 643 C CA . THR A 1 80 ? 14.161 13.358 -12.346 1.00 67.88 80 THR A CA 1
ATOM 644 C C . THR A 1 80 ? 15.158 14.332 -12.977 1.00 67.88 80 THR A C 1
ATOM 646 O O . THR A 1 80 ? 14.794 15.050 -13.906 1.00 67.88 80 THR A O 1
ATOM 649 N N . THR A 1 81 ? 16.414 14.357 -12.517 1.00 71.88 81 THR A N 1
ATOM 650 C CA . THR A 1 81 ? 17.465 15.242 -13.060 1.00 71.88 81 THR A CA 1
ATOM 651 C C . THR A 1 81 ? 18.319 14.589 -14.148 1.00 71.88 81 THR A C 1
ATOM 653 O O . THR A 1 81 ? 18.968 15.294 -14.923 1.00 71.88 81 THR A O 1
ATOM 656 N N . LYS A 1 82 ? 18.304 13.255 -14.243 1.00 78.62 82 LYS A N 1
ATOM 657 C CA . LYS A 1 82 ? 18.960 12.504 -15.323 1.00 78.62 82 LYS A CA 1
ATOM 658 C C . LYS A 1 82 ? 18.298 12.773 -16.682 1.00 78.62 82 LYS A C 1
ATOM 660 O O . LYS A 1 82 ? 17.088 12.992 -16.769 1.00 78.62 82 LYS A O 1
ATOM 665 N N . GLY A 1 83 ? 19.104 12.712 -17.742 1.00 79.88 83 GLY A N 1
ATOM 666 C CA . GLY A 1 83 ? 18.651 12.813 -19.128 1.00 79.88 83 GLY A CA 1
ATOM 667 C C . GLY A 1 83 ? 17.727 11.666 -19.560 1.00 79.88 83 GLY A C 1
ATOM 668 O O . GLY A 1 83 ? 17.393 10.764 -18.783 1.00 79.88 83 GLY A O 1
ATOM 669 N N . GLY A 1 84 ? 17.293 11.729 -20.818 1.00 88.06 84 GLY A N 1
ATOM 670 C CA . GLY A 1 84 ? 16.481 10.685 -21.440 1.00 88.06 84 GLY A CA 1
ATOM 671 C C . GLY A 1 84 ? 15.012 10.662 -21.010 1.00 88.06 84 GLY A C 1
ATOM 672 O O . GLY A 1 84 ? 14.502 11.569 -20.346 1.00 88.06 84 GLY A O 1
ATOM 673 N N . LYS A 1 85 ? 14.322 9.612 -21.456 1.00 93.50 85 LYS A N 1
ATOM 674 C CA . LYS A 1 85 ? 12.909 9.351 -21.162 1.00 93.50 85 LYS A CA 1
ATOM 675 C C . LYS A 1 85 ? 12.770 8.464 -19.926 1.00 93.50 85 LYS A C 1
ATOM 677 O O . LYS A 1 85 ? 13.641 7.637 -19.661 1.00 93.50 85 LYS A O 1
ATOM 682 N N . SER A 1 86 ? 11.661 8.586 -19.207 1.00 92.06 86 SER A N 1
ATOM 683 C CA . SER A 1 86 ? 11.393 7.808 -18.003 1.00 92.06 86 SER A CA 1
ATOM 684 C C . SER A 1 86 ? 9.935 7.379 -17.848 1.00 92.06 86 SER A C 1
ATOM 686 O O . SER A 1 86 ? 9.015 7.972 -18.414 1.00 92.06 86 SER A O 1
ATOM 688 N N . LEU A 1 87 ? 9.750 6.329 -17.053 1.00 93.12 87 LEU A N 1
ATOM 689 C CA . LEU A 1 87 ? 8.481 5.783 -16.590 1.00 93.12 87 LEU A CA 1
ATOM 690 C C . LEU A 1 87 ? 8.502 5.755 -15.060 1.00 93.12 87 LEU A C 1
ATOM 692 O O . LEU A 1 87 ? 9.468 5.291 -14.456 1.00 93.12 87 LEU A O 1
ATOM 696 N N . ASP A 1 88 ? 7.441 6.252 -14.439 1.00 91.12 88 ASP A N 1
ATOM 697 C CA . ASP A 1 88 ? 7.264 6.249 -12.988 1.00 91.12 88 ASP A CA 1
ATOM 698 C C . ASP A 1 88 ? 6.652 4.919 -12.525 1.00 91.12 88 ASP A C 1
ATOM 700 O O . ASP A 1 88 ? 5.518 4.591 -12.867 1.00 91.12 88 ASP A O 1
ATOM 704 N N . SER A 1 89 ? 7.396 4.140 -11.746 1.00 92.31 89 SER A N 1
ATOM 705 C CA . SER A 1 89 ? 6.882 2.919 -11.114 1.00 92.31 89 SER A CA 1
ATOM 706 C C . SER A 1 89 ? 7.132 2.856 -9.609 1.00 92.31 89 SER A C 1
ATOM 708 O O . SER A 1 89 ? 6.764 1.872 -8.973 1.00 92.31 89 SER A O 1
ATOM 710 N N . PHE A 1 90 ? 7.718 3.895 -9.012 1.00 85.56 90 PHE A N 1
ATOM 711 C CA . PHE A 1 90 ? 8.202 3.845 -7.630 1.00 85.56 90 PHE A CA 1
ATOM 712 C C . PHE A 1 90 ? 7.079 3.944 -6.592 1.00 85.56 90 PHE A C 1
ATOM 714 O O . PHE A 1 90 ? 7.222 3.416 -5.497 1.00 85.56 90 PHE A O 1
ATOM 721 N N . VAL A 1 91 ? 5.929 4.541 -6.935 1.00 86.00 91 VAL A N 1
ATOM 722 C CA . VAL A 1 91 ? 4.706 4.414 -6.116 1.00 86.00 91 VAL A CA 1
ATOM 723 C C . VAL A 1 91 ? 3.929 3.127 -6.427 1.00 86.00 91 VAL A C 1
ATOM 725 O O . VAL A 1 91 ? 2.989 2.782 -5.724 1.00 86.00 91 VAL A O 1
ATOM 728 N N . GLY A 1 92 ? 4.269 2.429 -7.514 1.00 84.56 92 GLY A N 1
ATOM 729 C CA . GLY A 1 92 ? 3.406 1.453 -8.180 1.00 84.56 92 GLY A CA 1
ATOM 730 C C . GLY A 1 92 ? 3.427 0.036 -7.604 1.00 84.56 92 GLY A C 1
ATOM 731 O O . GLY A 1 92 ? 2.875 -0.859 -8.234 1.00 84.56 92 GLY A O 1
ATOM 732 N N . TYR A 1 93 ? 4.067 -0.214 -6.462 1.00 93.81 93 TYR A N 1
ATOM 733 C CA . TYR A 1 93 ? 4.292 -1.573 -5.956 1.00 93.81 93 TYR A CA 1
ATOM 734 C C . TYR A 1 93 ? 3.102 -2.061 -5.113 1.00 93.81 93 TYR A C 1
ATOM 736 O O . TYR A 1 93 ? 3.058 -1.882 -3.893 1.00 93.81 93 TYR A O 1
ATOM 744 N N . LEU A 1 94 ? 2.138 -2.719 -5.770 1.00 94.81 94 LEU A N 1
ATOM 745 C CA . LEU A 1 94 ? 0.894 -3.219 -5.158 1.00 94.81 94 LEU A CA 1
ATOM 746 C C . LEU A 1 94 ? 1.125 -4.176 -3.982 1.00 94.81 94 LEU A C 1
ATOM 748 O O . LEU A 1 94 ? 0.300 -4.280 -3.077 1.00 94.81 94 LEU A O 1
ATOM 752 N N . ASN A 1 95 ? 2.232 -4.910 -3.998 1.00 94.00 95 ASN A N 1
ATOM 753 C CA . ASN A 1 95 ? 2.560 -5.925 -3.005 1.00 94.00 95 ASN A CA 1
ATOM 754 C C . ASN A 1 95 ? 3.249 -5.368 -1.755 1.00 94.00 95 ASN A C 1
ATOM 756 O O . ASN A 1 95 ? 3.368 -6.085 -0.761 1.00 94.00 95 ASN A O 1
ATOM 760 N N . TYR A 1 96 ? 3.666 -4.102 -1.763 1.00 92.50 96 TYR A N 1
ATOM 761 C CA . TYR A 1 96 ? 4.440 -3.542 -0.660 1.00 92.50 96 TYR A CA 1
ATOM 762 C C . TYR A 1 96 ? 3.572 -2.930 0.447 1.00 92.50 96 TYR A C 1
ATOM 764 O O . TYR A 1 96 ? 3.933 -3.045 1.612 1.00 92.50 96 TYR A O 1
ATOM 772 N N . TYR A 1 97 ? 2.440 -2.298 0.132 1.00 91.31 97 TYR A N 1
ATOM 773 C CA . TYR A 1 97 ? 1.634 -1.526 1.100 1.00 91.31 97 TYR A CA 1
ATOM 774 C C . TYR A 1 97 ? 0.332 -2.218 1.486 1.00 91.31 97 TYR A C 1
ATOM 776 O O . TYR A 1 97 ? -0.131 -3.093 0.775 1.00 91.31 97 TYR A O 1
ATOM 784 N N . ASP A 1 98 ? -0.318 -1.829 2.580 1.00 94.56 98 ASP A N 1
ATOM 785 C CA . ASP A 1 98 ? -1.726 -2.193 2.790 1.00 94.56 98 ASP A CA 1
ATOM 786 C C . ASP A 1 98 ? -2.580 -1.719 1.586 1.00 94.56 98 ASP A C 1
ATOM 788 O O . ASP A 1 98 ? -2.428 -0.567 1.178 1.00 94.56 98 ASP A O 1
ATOM 792 N N . PRO A 1 99 ? -3.457 -2.549 0.985 1.00 95.25 99 PRO A N 1
ATOM 793 C CA . PRO A 1 99 ? -4.228 -2.154 -0.196 1.00 95.25 99 PRO A CA 1
ATOM 794 C C . PRO A 1 99 ? -5.118 -0.917 -0.028 1.00 95.25 99 PRO A C 1
ATOM 796 O O . PRO A 1 99 ? -5.341 -0.180 -0.993 1.00 95.25 99 PRO A O 1
ATOM 799 N N . MET A 1 100 ? -5.651 -0.674 1.168 1.00 95.12 100 MET A N 1
ATOM 800 C CA . MET A 1 100 ? -6.506 0.481 1.441 1.00 95.12 100 MET A CA 1
ATOM 801 C C . MET A 1 100 ? -5.657 1.746 1.468 1.00 95.12 100 MET A C 1
ATOM 803 O O . MET A 1 100 ? -5.972 2.702 0.758 1.00 95.12 100 MET A O 1
ATOM 807 N N . LEU A 1 101 ? -4.527 1.702 2.179 1.00 94.81 101 LEU A N 1
ATOM 808 C CA . LEU A 1 101 ? -3.564 2.804 2.224 1.00 94.81 101 LEU A CA 1
ATOM 809 C C . LEU A 1 101 ? -2.906 3.060 0.859 1.00 94.81 101 LEU A C 1
ATOM 811 O O . LEU A 1 101 ? -2.749 4.204 0.435 1.00 94.81 101 LEU A O 1
ATOM 815 N N . PHE A 1 102 ? -2.563 1.998 0.129 1.00 95.12 102 PHE A N 1
ATOM 816 C CA . PHE A 1 102 ? -1.970 2.079 -1.205 1.00 95.12 102 PHE A CA 1
ATOM 817 C C . PHE A 1 102 ? -2.862 2.845 -2.183 1.00 95.12 102 PHE A C 1
ATOM 819 O O . PHE A 1 102 ? -2.375 3.593 -3.027 1.00 95.12 102 PHE A O 1
ATOM 826 N N . THR A 1 103 ? -4.180 2.682 -2.052 1.00 95.25 103 THR A N 1
ATOM 827 C CA . THR A 1 103 ? -5.164 3.359 -2.900 1.00 95.25 103 THR A CA 1
ATOM 828 C C . THR A 1 103 ? -5.094 4.873 -2.721 1.00 95.25 103 THR A C 1
ATOM 830 O O . THR A 1 103 ? -4.931 5.600 -3.703 1.00 95.25 103 THR A O 1
ATOM 833 N N . SER A 1 104 ? -5.176 5.362 -1.477 1.00 94.56 104 SER A N 1
ATOM 834 C CA . SER A 1 104 ? -5.046 6.796 -1.199 1.00 94.56 104 SER A CA 1
ATOM 835 C C . SER A 1 104 ? -3.667 7.298 -1.590 1.00 94.56 104 SER A C 1
ATOM 837 O O . SER A 1 104 ? -3.558 8.355 -2.197 1.00 94.56 104 SER A O 1
ATOM 839 N N . ARG A 1 105 ? -2.620 6.516 -1.332 1.00 93.25 105 ARG A N 1
ATOM 840 C CA . ARG A 1 105 ? -1.256 6.889 -1.677 1.00 93.25 105 ARG A CA 1
ATOM 841 C C . ARG A 1 105 ? -1.049 7.056 -3.187 1.00 93.25 105 ARG A C 1
ATOM 843 O O . ARG A 1 105 ? -0.535 8.086 -3.613 1.00 93.25 105 ARG A O 1
ATOM 850 N N . CYS A 1 106 ? -1.514 6.112 -4.007 1.00 93.19 106 CYS A N 1
ATOM 851 C CA . CYS A 1 106 ? -1.495 6.241 -5.469 1.00 93.19 106 CYS A CA 1
ATOM 852 C C . CYS A 1 106 ? -2.254 7.480 -5.940 1.00 93.19 106 CYS A C 1
ATOM 854 O O . CYS A 1 106 ? -1.796 8.189 -6.835 1.00 93.19 106 CYS A O 1
ATOM 856 N N . PHE A 1 107 ? -3.411 7.756 -5.333 1.00 94.19 107 PHE A N 1
ATOM 857 C CA . PHE A 1 107 ? -4.161 8.957 -5.658 1.00 94.19 107 PHE A CA 1
ATOM 858 C C . PHE A 1 107 ? -3.419 10.221 -5.223 1.00 94.19 107 PHE A C 1
ATOM 860 O O . PHE A 1 107 ? -3.456 11.193 -5.956 1.00 94.19 107 PHE A O 1
ATOM 867 N N . LEU A 1 108 ? -2.750 10.260 -4.076 1.00 91.94 108 LEU A N 1
ATOM 868 C CA . LEU A 1 108 ? -2.061 11.457 -3.578 1.00 91.94 108 LEU A CA 1
ATOM 869 C C . LEU A 1 108 ? -0.699 11.698 -4.245 1.00 91.94 108 LEU A C 1
ATOM 871 O O . LEU A 1 108 ? -0.165 12.805 -4.170 1.00 91.94 108 LEU A O 1
ATOM 875 N N . HIS A 1 109 ? -0.167 10.6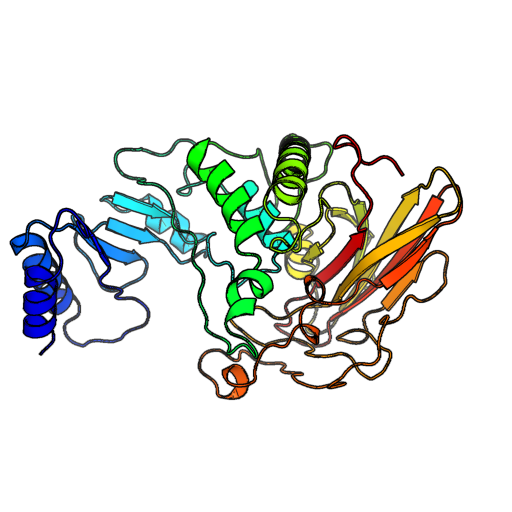81 -4.922 1.00 89.38 109 HIS A N 1
ATOM 876 C CA . HIS A 1 109 ? 1.125 10.706 -5.593 1.00 89.38 109 HIS A CA 1
ATOM 877 C C . HIS A 1 109 ? 1.277 11.866 -6.584 1.00 89.38 109 HIS A C 1
ATOM 879 O O . HIS A 1 109 ? 0.361 12.190 -7.341 1.00 89.38 109 HIS A O 1
ATOM 885 N N . THR A 1 110 ? 2.474 12.448 -6.641 1.00 86.56 110 THR A N 1
ATOM 886 C CA . THR A 1 110 ? 2.853 13.386 -7.707 1.00 86.56 110 THR A CA 1
ATOM 887 C C . THR A 1 110 ? 3.534 12.614 -8.832 1.00 86.56 110 THR A C 1
ATOM 889 O O . THR A 1 110 ? 4.723 12.301 -8.752 1.00 86.56 110 THR A O 1
ATOM 892 N N . ALA A 1 111 ? 2.770 12.324 -9.887 1.00 84.50 111 ALA A N 1
ATOM 893 C CA . ALA A 1 111 ? 3.230 11.541 -11.032 1.00 84.50 111 ALA A CA 1
ATOM 894 C C . ALA A 1 111 ? 4.532 12.091 -11.642 1.00 84.50 111 ALA A C 1
ATOM 896 O O . ALA A 1 111 ? 4.719 13.301 -11.783 1.00 84.50 111 ALA A O 1
ATOM 897 N N . ALA A 1 112 ? 5.437 11.180 -12.006 1.00 80.88 112 ALA A N 1
ATOM 898 C CA . ALA A 1 112 ? 6.769 11.462 -12.539 1.00 80.88 112 ALA A CA 1
ATOM 899 C C . ALA A 1 112 ? 7.643 12.367 -11.645 1.00 80.88 112 ALA A C 1
ATOM 901 O O . ALA A 1 112 ? 8.605 12.969 -12.135 1.00 80.88 112 ALA A O 1
ATOM 902 N N . ALA A 1 113 ? 7.297 12.476 -10.353 1.00 78.25 113 ALA A N 1
ATOM 903 C CA . ALA A 1 113 ? 7.920 13.365 -9.371 1.00 78.25 113 ALA A CA 1
ATOM 904 C C . ALA A 1 113 ? 8.040 14.827 -9.857 1.00 78.25 113 ALA A C 1
ATOM 906 O O . ALA A 1 113 ? 8.968 15.551 -9.494 1.00 78.25 113 ALA A O 1
ATOM 907 N N . GLN A 1 114 ? 7.096 15.267 -10.696 1.00 77.00 114 GLN A N 1
ATOM 908 C CA . GLN A 1 114 ? 7.050 16.604 -11.282 1.00 77.00 114 GLN A CA 1
ATOM 909 C C . GLN A 1 114 ? 5.620 17.142 -11.209 1.00 77.00 114 GLN A C 1
ATOM 911 O O . GLN A 1 114 ? 4.689 16.523 -11.712 1.00 77.00 114 GLN A O 1
ATOM 916 N N . SER A 1 115 ? 5.431 18.329 -10.626 1.00 72.62 115 SER A N 1
ATOM 917 C CA . SER A 1 115 ? 4.110 18.978 -10.574 1.00 72.62 115 SER A CA 1
ATOM 918 C C . SER A 1 115 ? 3.568 19.319 -11.968 1.00 72.62 115 SER A C 1
ATOM 920 O O . SER A 1 115 ? 2.358 19.292 -12.186 1.00 72.62 115 SER A O 1
ATOM 922 N N . VAL A 1 116 ? 4.473 19.608 -12.908 1.00 79.44 116 VAL A N 1
ATOM 923 C CA . VAL A 1 116 ? 4.205 19.760 -14.340 1.00 79.44 116 VAL A CA 1
ATOM 924 C C . VAL A 1 116 ? 5.250 18.934 -15.097 1.00 79.44 116 VAL A C 1
ATOM 926 O O . VAL A 1 116 ? 6.368 19.414 -15.290 1.00 79.44 116 VAL A O 1
ATOM 929 N N . PRO A 1 117 ? 4.941 17.684 -15.477 1.00 78.00 117 PRO A N 1
ATOM 930 C CA . PRO A 1 117 ? 5.913 16.814 -16.125 1.00 78.00 117 PRO A CA 1
ATOM 931 C C . PRO A 1 117 ? 6.219 17.263 -17.561 1.00 78.00 117 PRO A C 1
ATOM 933 O O . PRO A 1 117 ? 5.314 17.577 -18.338 1.00 78.00 117 PRO A O 1
ATOM 936 N N . ASP A 1 118 ? 7.499 17.236 -17.946 1.00 84.06 118 ASP A N 1
ATOM 937 C CA . ASP A 1 118 ? 7.902 17.330 -19.356 1.00 84.06 118 ASP A CA 1
ATOM 938 C C . ASP A 1 118 ? 7.462 16.057 -20.091 1.00 84.06 118 ASP A C 1
ATOM 940 O O . ASP A 1 118 ? 8.136 15.030 -20.034 1.00 84.06 118 ASP A O 1
ATOM 944 N N . THR A 1 119 ? 6.330 16.124 -20.793 1.00 84.06 119 THR A N 1
ATOM 945 C CA . THR A 1 119 ? 5.732 14.983 -21.518 1.00 84.06 119 THR A CA 1
ATOM 946 C C . THR A 1 119 ? 6.610 14.406 -22.634 1.00 84.06 119 THR A C 1
ATOM 948 O O . THR A 1 119 ? 6.342 13.308 -23.117 1.00 84.06 119 THR A O 1
ATOM 951 N N . THR A 1 120 ? 7.685 15.095 -23.041 1.00 86.75 120 THR A N 1
ATOM 952 C CA . THR A 1 120 ? 8.668 14.532 -23.984 1.00 86.75 120 THR A CA 1
ATOM 953 C C . THR A 1 120 ? 9.653 13.575 -23.309 1.00 86.75 120 THR A C 1
ATOM 955 O O . THR A 1 120 ? 10.296 12.771 -23.991 1.00 86.75 120 THR A O 1
ATOM 958 N N . LYS A 1 121 ? 9.745 13.635 -21.974 1.00 88.00 121 LYS A N 1
ATOM 959 C CA . LYS A 1 121 ? 10.639 12.828 -21.137 1.00 88.00 121 LYS A CA 1
ATOM 960 C C . LYS A 1 121 ? 9.875 11.902 -20.197 1.00 88.00 121 LYS A C 1
ATOM 962 O O . LYS A 1 121 ? 10.173 10.717 -20.166 1.00 88.00 121 LYS A O 1
ATOM 967 N N . ALA A 1 122 ? 8.886 12.404 -19.466 1.00 89.44 122 ALA A N 1
ATOM 968 C CA . ALA A 1 122 ? 8.042 11.621 -18.571 1.00 89.44 122 ALA A CA 1
ATOM 969 C C . ALA A 1 122 ? 6.913 10.948 -19.365 1.00 89.44 122 ALA A C 1
ATOM 971 O O . ALA A 1 122 ? 5.929 11.590 -19.730 1.00 89.44 122 ALA A O 1
ATOM 972 N N . LEU A 1 123 ? 7.065 9.654 -19.646 1.00 91.50 123 LEU A N 1
ATOM 973 C CA . LEU A 1 123 ? 6.176 8.915 -20.549 1.00 91.50 123 LEU A CA 1
ATOM 974 C C . LEU A 1 123 ? 4.900 8.388 -19.879 1.00 91.50 123 LEU A C 1
ATOM 976 O O . LEU A 1 123 ? 3.996 7.928 -20.573 1.00 91.50 123 LEU A O 1
ATOM 980 N N . GLY A 1 124 ? 4.826 8.429 -18.549 1.00 91.00 124 GLY A N 1
ATOM 981 C CA . GLY A 1 124 ? 3.711 7.903 -17.767 1.00 91.00 124 GLY A CA 1
ATOM 982 C C . GLY A 1 124 ? 4.207 7.057 -16.603 1.00 91.00 124 GLY A C 1
ATOM 983 O O . GLY A 1 124 ? 5.304 7.291 -16.093 1.00 91.00 124 GLY A O 1
ATOM 984 N N . GLY A 1 125 ? 3.405 6.073 -16.196 1.00 91.94 125 GLY A N 1
ATOM 985 C CA . GLY A 1 125 ? 3.758 5.182 -15.100 1.00 91.94 125 GLY A CA 1
ATOM 986 C C . GLY A 1 125 ? 3.353 3.731 -15.314 1.00 91.94 125 GLY A C 1
ATOM 987 O O . GLY A 1 125 ? 2.493 3.425 -16.141 1.00 91.94 125 GLY A O 1
ATOM 988 N N . ILE A 1 126 ? 3.997 2.843 -14.558 1.00 94.94 126 ILE A N 1
ATOM 989 C CA . ILE A 1 126 ? 3.755 1.399 -14.555 1.00 94.94 126 ILE A CA 1
ATOM 990 C C . ILE A 1 126 ? 3.352 0.971 -13.145 1.00 94.94 126 ILE A C 1
ATOM 992 O O . ILE A 1 126 ? 4.090 1.176 -12.183 1.00 94.94 126 ILE A O 1
ATOM 996 N N . LEU A 1 127 ? 2.176 0.351 -13.043 1.00 95.75 127 LEU A N 1
ATOM 997 C CA . LEU A 1 127 ? 1.706 -0.303 -11.828 1.00 95.75 127 LEU A CA 1
ATOM 998 C C . LEU A 1 127 ? 2.245 -1.738 -11.789 1.00 95.75 127 LEU A C 1
ATOM 1000 O O . LEU A 1 127 ? 1.995 -2.523 -12.706 1.00 95.75 127 LEU A O 1
ATOM 1004 N N . CYS A 1 128 ? 2.966 -2.080 -10.728 1.00 95.38 128 CYS A N 1
ATOM 1005 C CA . CYS A 1 128 ? 3.689 -3.335 -10.583 1.00 95.38 128 CYS A CA 1
ATOM 1006 C C . CYS A 1 128 ? 2.966 -4.283 -9.620 1.00 95.38 128 CYS A C 1
ATOM 1008 O O . CYS A 1 128 ? 2.640 -3.926 -8.487 1.00 95.38 128 CYS A O 1
ATOM 1010 N N . LEU A 1 129 ? 2.768 -5.524 -10.066 1.00 94.88 129 LEU A N 1
ATOM 1011 C CA . LEU A 1 129 ? 2.272 -6.627 -9.249 1.00 94.88 129 LEU A CA 1
ATOM 1012 C C . LEU A 1 129 ? 3.342 -7.716 -9.184 1.00 94.88 129 LEU A C 1
ATOM 1014 O O . LEU A 1 129 ? 3.415 -8.577 -10.062 1.00 94.88 129 LEU A O 1
ATOM 1018 N N . TRP A 1 130 ? 4.175 -7.647 -8.152 1.00 93.50 130 TRP A N 1
ATOM 1019 C CA . TRP A 1 130 ? 5.178 -8.666 -7.867 1.00 93.50 130 TRP A CA 1
ATOM 1020 C C . TRP A 1 130 ? 4.585 -9.780 -7.005 1.00 93.50 130 TRP A C 1
ATOM 1022 O O . TRP A 1 130 ? 3.758 -9.533 -6.125 1.00 93.50 130 TRP A O 1
ATOM 1032 N N . ASN A 1 131 ? 5.007 -11.013 -7.275 1.00 91.00 131 ASN A N 1
ATOM 1033 C CA . ASN A 1 131 ? 4.472 -12.227 -6.656 1.00 91.00 131 ASN A CA 1
ATOM 1034 C C . ASN A 1 131 ? 5.547 -12.901 -5.803 1.00 91.00 131 ASN A C 1
ATOM 1036 O O . ASN A 1 131 ? 5.848 -14.076 -6.003 1.00 91.00 131 ASN A O 1
ATOM 1040 N N . ASP A 1 132 ? 6.155 -12.120 -4.917 1.00 91.25 132 ASP A N 1
ATOM 1041 C CA . ASP A 1 132 ? 7.358 -12.528 -4.189 1.00 91.25 132 ASP A CA 1
ATOM 1042 C C . ASP A 1 132 ? 7.061 -13.584 -3.129 1.00 91.25 132 ASP A C 1
ATOM 1044 O O . ASP A 1 132 ? 7.821 -14.527 -2.945 1.00 91.25 132 ASP A O 1
ATOM 1048 N N . VAL A 1 133 ? 5.906 -13.463 -2.472 1.00 92.12 133 VAL A N 1
ATOM 1049 C CA . VAL A 1 133 ? 5.422 -14.471 -1.535 1.00 92.12 133 VAL A CA 1
ATOM 1050 C C . VAL A 1 133 ? 4.398 -15.364 -2.223 1.00 92.12 133 VAL A C 1
ATOM 1052 O O . VAL A 1 133 ? 3.457 -14.898 -2.875 1.00 92.12 133 VAL A O 1
ATOM 1055 N N . ARG A 1 134 ? 4.556 -16.676 -2.042 1.00 94.44 134 ARG A N 1
ATOM 1056 C CA . ARG A 1 134 ? 3.634 -17.684 -2.555 1.00 94.44 134 ARG A CA 1
ATOM 1057 C C . ARG A 1 134 ? 2.228 -17.450 -1.999 1.00 94.44 134 ARG A C 1
ATOM 1059 O O . ARG A 1 134 ? 2.042 -17.153 -0.824 1.00 94.44 134 ARG A O 1
ATOM 1066 N N . VAL A 1 135 ? 1.216 -17.650 -2.836 1.00 94.69 135 VAL A N 1
ATOM 1067 C CA . VAL A 1 135 ? -0.200 -17.664 -2.436 1.00 94.69 135 VAL A CA 1
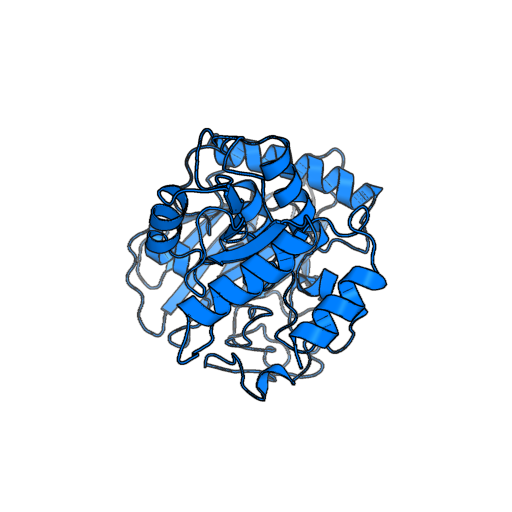ATOM 1068 C C . VAL A 1 135 ? -0.742 -19.090 -2.454 1.00 94.69 135 VAL A C 1
ATOM 1070 O O . VAL A 1 135 ? -0.260 -19.936 -3.215 1.00 94.69 135 VAL A O 1
ATOM 1073 N N . ASP A 1 136 ? -1.752 -19.368 -1.631 1.00 95.31 136 ASP A N 1
ATOM 1074 C CA . ASP A 1 136 ? -2.430 -20.668 -1.615 1.00 95.31 136 ASP A CA 1
ATOM 1075 C C . ASP A 1 136 ? -3.128 -20.959 -2.956 1.00 95.31 136 ASP A C 1
ATOM 1077 O O . ASP A 1 136 ? -3.047 -22.071 -3.487 1.00 95.31 136 ASP A O 1
ATOM 1081 N N . LYS A 1 137 ? -3.757 -19.925 -3.525 1.00 95.31 137 LYS A N 1
ATOM 1082 C CA . LYS A 1 137 ? -4.538 -19.939 -4.762 1.00 95.31 137 LYS A CA 1
ATOM 1083 C C . LYS A 1 137 ? -4.085 -18.802 -5.664 1.00 95.31 137 LYS A C 1
ATOM 1085 O O . LYS A 1 137 ? -4.164 -17.631 -5.301 1.00 95.31 137 LYS A O 1
ATOM 1090 N N . LYS A 1 138 ? -3.632 -19.127 -6.875 1.00 94.12 138 LYS A N 1
ATOM 1091 C CA . LYS A 1 138 ? -3.106 -18.128 -7.825 1.00 94.12 138 LYS A CA 1
ATOM 1092 C C . LYS A 1 138 ? -4.162 -17.107 -8.247 1.00 94.12 138 LYS A C 1
ATOM 1094 O O . LYS A 1 138 ? -3.826 -15.975 -8.578 1.00 94.12 138 LYS A O 1
ATOM 1099 N N . GLU A 1 139 ? -5.434 -17.484 -8.202 1.00 93.56 139 GLU A N 1
ATOM 1100 C CA . GLU A 1 139 ? -6.564 -16.609 -8.511 1.00 93.56 139 GLU A CA 1
ATOM 1101 C C . GLU A 1 139 ? -6.689 -15.454 -7.501 1.00 93.56 139 GLU A C 1
ATOM 1103 O O . GLU A 1 139 ? -7.231 -14.400 -7.836 1.00 93.56 139 GLU A O 1
ATOM 1108 N N . ASN A 1 140 ? -6.141 -15.623 -6.292 1.00 93.88 140 ASN A N 1
ATOM 1109 C CA . ASN A 1 140 ? -6.181 -14.623 -5.233 1.00 93.88 140 ASN A CA 1
ATOM 1110 C C . ASN A 1 140 ? -5.077 -13.566 -5.340 1.00 93.88 140 ASN A C 1
ATOM 1112 O O . ASN A 1 140 ? -5.196 -12.536 -4.684 1.00 93.88 140 ASN A O 1
ATOM 1116 N N . ILE A 1 141 ? -4.055 -13.749 -6.188 1.00 95.25 141 ILE A N 1
ATOM 1117 C CA . ILE A 1 141 ? -2.925 -12.807 -6.319 1.00 95.25 141 ILE A CA 1
ATOM 1118 C C . ILE A 1 141 ? -3.415 -11.365 -6.508 1.00 95.25 141 ILE A C 1
ATOM 1120 O O . ILE A 1 141 ? -2.962 -10.450 -5.822 1.00 95.25 141 ILE A O 1
ATOM 1124 N N . ALA A 1 142 ? -4.374 -11.158 -7.413 1.00 94.75 142 ALA A N 1
ATOM 1125 C CA . ALA A 1 142 ? -4.917 -9.832 -7.689 1.00 94.75 142 ALA A CA 1
ATOM 1126 C C . ALA A 1 142 ? -5.704 -9.253 -6.497 1.00 94.75 142 ALA A C 1
ATOM 1128 O O . ALA A 1 142 ? -5.647 -8.051 -6.250 1.00 94.75 142 ALA A O 1
ATOM 1129 N N . LEU A 1 143 ? -6.426 -10.092 -5.750 1.00 94.12 143 LEU A N 1
ATOM 1130 C CA . LEU A 1 143 ? -7.242 -9.675 -4.605 1.00 94.12 143 LEU A CA 1
ATOM 1131 C C . LEU A 1 143 ? -6.392 -9.385 -3.365 1.00 94.12 143 LEU A C 1
ATOM 1133 O O . LEU A 1 143 ? -6.563 -8.343 -2.736 1.00 94.12 143 LEU A O 1
ATOM 1137 N N . HIS A 1 144 ? -5.442 -10.268 -3.051 1.00 95.62 144 HIS A N 1
ATOM 1138 C CA . HIS A 1 144 ? -4.485 -10.103 -1.953 1.00 95.62 144 HIS A CA 1
ATOM 1139 C C . HIS A 1 144 ? -3.676 -8.816 -2.100 1.00 95.62 144 HIS A C 1
ATOM 1141 O O . HIS A 1 144 ? -3.335 -8.192 -1.106 1.00 95.62 144 HIS A O 1
ATOM 1147 N N . ASN A 1 145 ? -3.413 -8.382 -3.330 1.00 96.06 145 ASN A N 1
ATOM 1148 C CA . ASN A 1 145 ? -2.651 -7.167 -3.603 1.00 96.06 145 ASN A CA 1
ATOM 1149 C C . ASN A 1 145 ? -3.509 -5.935 -3.911 1.00 96.06 145 ASN A C 1
ATOM 1151 O O . ASN A 1 145 ? -2.961 -4.883 -4.217 1.00 96.06 145 ASN A O 1
ATOM 1155 N N . GLY A 1 146 ? -4.840 -6.041 -3.856 1.00 95.31 146 GLY A N 1
ATOM 1156 C CA . GLY A 1 146 ? -5.722 -4.920 -4.176 1.00 95.31 146 GLY A CA 1
ATOM 1157 C C . GLY A 1 146 ? -5.509 -4.352 -5.582 1.00 95.31 146 GLY A C 1
ATOM 1158 O O . GLY A 1 146 ? -5.457 -3.137 -5.784 1.00 95.31 146 GLY A O 1
ATOM 1159 N N . MET A 1 147 ? -5.353 -5.230 -6.573 1.00 95.50 147 MET A N 1
ATOM 1160 C CA . MET A 1 147 ? -5.011 -4.839 -7.940 1.00 95.50 147 MET A CA 1
ATOM 1161 C C . MET A 1 147 ? -6.015 -3.839 -8.525 1.00 95.50 147 MET A C 1
ATOM 1163 O O . MET A 1 147 ? -5.607 -2.862 -9.141 1.00 95.50 147 MET A O 1
ATOM 1167 N N . ILE A 1 148 ? -7.321 -4.052 -8.330 1.00 95.50 148 ILE A N 1
ATOM 1168 C CA . ILE A 1 148 ? -8.352 -3.188 -8.924 1.00 95.50 148 ILE A CA 1
ATOM 1169 C C . ILE A 1 148 ? -8.391 -1.809 -8.256 1.00 95.50 148 ILE A C 1
ATOM 1171 O O . ILE A 1 148 ? -8.427 -0.805 -8.962 1.00 95.50 148 ILE A O 1
ATOM 1175 N N . ASN A 1 149 ? -8.339 -1.735 -6.923 1.00 94.00 149 ASN A N 1
ATOM 1176 C CA . ASN A 1 149 ? -8.329 -0.456 -6.204 1.00 94.00 149 ASN A CA 1
ATOM 1177 C C . ASN A 1 149 ? -7.059 0.354 -6.508 1.00 94.00 149 ASN A C 1
ATOM 1179 O O . ASN A 1 149 ? -7.155 1.543 -6.811 1.00 94.00 149 ASN A O 1
ATOM 1183 N N . GLY A 1 150 ? -5.891 -0.297 -6.534 1.00 95.62 150 GLY A N 1
ATOM 1184 C CA . GLY A 1 150 ? -4.646 0.346 -6.948 1.00 95.62 150 GLY A CA 1
ATOM 1185 C C . GLY A 1 150 ? -4.681 0.802 -8.408 1.00 95.62 150 GLY A C 1
ATOM 1186 O O . GLY A 1 150 ? -4.346 1.945 -8.694 1.00 95.62 150 GLY A O 1
ATOM 1187 N N . MET A 1 151 ? -5.170 -0.038 -9.327 1.00 95.88 151 MET A N 1
ATOM 1188 C CA . MET A 1 151 ? -5.311 0.306 -10.748 1.00 95.88 151 MET A CA 1
ATOM 1189 C C . MET A 1 151 ? -6.210 1.519 -10.969 1.00 95.88 151 MET A C 1
ATOM 1191 O O . MET A 1 151 ? -5.874 2.377 -11.777 1.00 95.88 151 MET A O 1
ATOM 1195 N N . MET A 1 152 ? -7.330 1.614 -10.254 1.00 95.44 152 MET A N 1
ATOM 1196 C CA . MET A 1 152 ? -8.235 2.756 -10.362 1.00 95.44 152 MET A CA 1
ATOM 1197 C C . MET A 1 152 ? -7.585 4.063 -9.901 1.00 95.44 152 MET A C 1
ATOM 1199 O O . MET A 1 152 ? -7.641 5.058 -10.623 1.00 95.44 152 MET A O 1
ATOM 1203 N N . ALA A 1 153 ? -6.946 4.060 -8.728 1.00 95.25 153 ALA A N 1
ATOM 1204 C CA . ALA A 1 153 ? -6.260 5.239 -8.201 1.00 95.25 153 ALA A CA 1
ATOM 1205 C C . ALA A 1 153 ? -5.068 5.650 -9.074 1.00 95.25 153 ALA A C 1
ATOM 1207 O O . ALA A 1 153 ? -4.899 6.829 -9.389 1.00 95.25 153 ALA A O 1
ATOM 1208 N N . PHE A 1 154 ? -4.280 4.671 -9.518 1.00 94.81 154 PHE A N 1
ATOM 1209 C CA . PHE A 1 154 ? -3.144 4.885 -10.405 1.00 94.81 154 PHE A CA 1
ATOM 1210 C C . PHE A 1 154 ? -3.594 5.452 -11.757 1.00 94.81 154 PHE A C 1
ATOM 1212 O O . PHE A 1 154 ? -3.050 6.450 -12.222 1.00 94.81 154 PHE A O 1
ATOM 1219 N N . ALA A 1 155 ? -4.641 4.885 -12.364 1.00 94.44 155 ALA A N 1
ATOM 1220 C CA . ALA A 1 155 ? -5.190 5.387 -13.619 1.00 94.44 155 ALA A CA 1
ATOM 1221 C C . ALA A 1 155 ? -5.737 6.815 -13.479 1.00 94.44 155 ALA A C 1
ATOM 1223 O O . ALA A 1 155 ? -5.412 7.652 -14.313 1.00 94.44 155 ALA A O 1
ATOM 1224 N N . GLU A 1 156 ? -6.498 7.131 -12.423 1.00 93.50 156 GLU A N 1
ATOM 1225 C CA . GLU A 1 156 ? -6.991 8.499 -12.183 1.00 93.50 156 GLU A CA 1
ATOM 1226 C C . GLU A 1 156 ? -5.825 9.493 -12.088 1.00 93.50 156 GLU A C 1
ATOM 1228 O O . GLU A 1 156 ? -5.882 10.567 -12.696 1.00 93.50 156 GLU A O 1
ATOM 1233 N N . ARG A 1 157 ? -4.750 9.132 -11.370 1.00 90.25 157 ARG A N 1
ATOM 1234 C CA . ARG A 1 157 ? -3.588 10.007 -11.185 1.00 90.25 157 ARG A CA 1
ATOM 1235 C C . ARG A 1 157 ? -2.801 10.219 -12.478 1.00 90.25 157 ARG A C 1
ATOM 1237 O O . ARG A 1 157 ? -2.495 11.360 -12.815 1.00 90.25 157 ARG A O 1
ATOM 1244 N N . PHE A 1 158 ? -2.494 9.157 -13.218 1.00 89.69 158 PHE A N 1
ATOM 1245 C CA . PHE A 1 158 ? -1.678 9.254 -14.435 1.00 89.69 158 PHE A CA 1
ATOM 1246 C C . PHE A 1 158 ? -2.459 9.724 -15.667 1.00 89.69 158 PHE A C 1
ATOM 1248 O O . PHE A 1 158 ? -1.863 10.311 -16.567 1.00 89.69 158 PHE A O 1
ATOM 1255 N N . TRP A 1 159 ? -3.778 9.516 -15.713 1.00 90.56 159 TRP A N 1
ATOM 1256 C CA . TRP A 1 159 ? -4.621 9.990 -16.812 1.00 90.56 159 TRP A CA 1
ATOM 1257 C C . TRP A 1 159 ? -4.932 11.484 -16.702 1.00 90.56 159 TRP A C 1
ATOM 1259 O O . TRP A 1 159 ? -4.821 12.211 -17.687 1.00 90.56 159 TRP A O 1
ATOM 1269 N N . ASN A 1 160 ? -5.319 11.954 -15.510 1.00 86.56 160 ASN A N 1
ATOM 1270 C CA . ASN A 1 160 ? -5.656 13.366 -15.307 1.00 86.56 160 ASN A CA 1
ATOM 1271 C C . ASN A 1 160 ? -4.420 14.238 -15.027 1.00 86.56 160 ASN A C 1
ATOM 1273 O O . ASN A 1 160 ? -4.458 15.445 -15.270 1.00 86.56 160 ASN A O 1
ATOM 1277 N N . GLY A 1 161 ? -3.330 13.645 -14.528 1.00 80.19 161 GLY A N 1
ATOM 1278 C CA . GLY A 1 161 ? -2.112 14.356 -14.145 1.00 80.19 161 GLY A CA 1
ATOM 1279 C C . GLY A 1 161 ? -2.290 15.278 -12.930 1.00 80.19 161 GLY A C 1
ATOM 1280 O O . GLY A 1 161 ? -3.249 15.179 -12.162 1.00 80.19 161 GLY A O 1
ATOM 1281 N N . GLY A 1 162 ? -1.332 16.193 -12.748 1.00 77.69 162 GLY A N 1
ATOM 1282 C CA . GLY A 1 162 ? -1.330 17.181 -11.664 1.00 77.69 162 GLY A CA 1
ATOM 1283 C C . GLY A 1 162 ? -1.104 16.586 -10.267 1.00 77.69 162 GLY A C 1
ATOM 1284 O O . GLY A 1 162 ? -0.765 15.413 -10.113 1.00 77.69 162 GLY A O 1
ATOM 1285 N N . ASN A 1 163 ? -1.308 17.406 -9.232 1.00 79.94 163 ASN A N 1
ATOM 1286 C CA . ASN A 1 163 ? -1.164 17.007 -7.828 1.00 79.94 163 ASN A CA 1
ATOM 1287 C C . ASN A 1 163 ? -2.521 16.937 -7.104 1.00 79.94 163 ASN A C 1
ATOM 1289 O O . ASN A 1 163 ? -3.524 17.516 -7.537 1.00 79.94 163 ASN A O 1
ATOM 1293 N N . ALA A 1 164 ? -2.560 16.200 -5.995 1.00 82.75 164 ALA A N 1
ATOM 1294 C CA . ALA A 1 164 ? -3.730 16.133 -5.126 1.00 82.75 164 ALA A CA 1
ATOM 1295 C C . ALA A 1 164 ? -3.828 17.317 -4.146 1.00 82.75 164 ALA A C 1
ATOM 1297 O O . ALA A 1 164 ? -4.808 17.398 -3.421 1.00 82.75 164 ALA A O 1
ATOM 1298 N N . GLY A 1 165 ? -2.874 18.248 -4.149 1.00 84.88 165 GLY A N 1
ATOM 1299 C CA . GLY A 1 165 ? -2.668 19.243 -3.096 1.00 84.88 165 GLY A CA 1
ATOM 1300 C C . GLY A 1 165 ? -1.442 18.907 -2.242 1.00 84.88 165 GLY A C 1
ATOM 1301 O O . GLY A 1 165 ? -0.729 17.943 -2.521 1.00 84.88 165 GLY A O 1
ATOM 1302 N N . GLU A 1 166 ? -1.182 19.721 -1.220 1.00 84.94 166 GLU A N 1
ATOM 1303 C CA . GLU A 1 166 ? -0.103 19.464 -0.260 1.00 84.94 166 GLU A CA 1
ATOM 1304 C C . GLU A 1 166 ? -0.456 18.285 0.655 1.00 84.94 166 GLU A C 1
ATOM 1306 O O . GLU A 1 166 ? -1.571 18.189 1.172 1.00 84.94 166 GLU A O 1
ATOM 1311 N N . VAL A 1 167 ? 0.510 17.389 0.856 1.00 86.75 167 VAL A N 1
ATOM 1312 C CA . VAL A 1 167 ? 0.383 16.201 1.704 1.00 86.75 167 VAL A CA 1
ATOM 1313 C C . VAL A 1 167 ? 1.608 16.147 2.612 1.00 86.75 167 VAL A C 1
ATOM 1315 O O . VAL A 1 167 ? 2.733 16.179 2.120 1.00 86.75 167 VAL A O 1
ATOM 1318 N N . GLU A 1 168 ? 1.401 16.084 3.932 1.00 87.50 168 GLU A N 1
ATOM 1319 C CA . GLU A 1 168 ? 2.504 16.041 4.912 1.00 87.50 168 GLU A CA 1
ATOM 1320 C C . GLU A 1 168 ? 3.353 14.769 4.764 1.00 87.50 168 GLU A C 1
ATOM 1322 O O . GLU A 1 168 ? 4.572 14.802 4.923 1.00 87.50 168 GLU A O 1
ATOM 1327 N N . ASN A 1 169 ? 2.695 13.639 4.493 1.00 91.19 169 ASN A N 1
ATOM 1328 C CA . ASN A 1 169 ? 3.302 12.324 4.322 1.00 91.19 169 ASN A CA 1
ATOM 1329 C C . ASN A 1 169 ? 2.380 11.454 3.461 1.00 91.19 169 ASN A C 1
ATOM 1331 O O . ASN A 1 169 ? 1.203 11.313 3.775 1.00 91.19 169 ASN A O 1
ATOM 1335 N N . GLU A 1 170 ? 2.903 10.863 2.390 1.00 87.38 170 GLU A N 1
ATOM 1336 C CA . GLU A 1 170 ? 2.131 10.044 1.442 1.00 87.38 170 GLU A CA 1
ATOM 1337 C C . GLU A 1 170 ? 1.603 8.722 2.031 1.00 87.38 170 GLU A C 1
ATOM 1339 O O . GLU A 1 170 ? 0.689 8.118 1.471 1.00 87.38 170 GLU A O 1
ATOM 1344 N N . ASN A 1 171 ? 2.145 8.295 3.176 1.00 92.06 171 ASN A N 1
ATOM 1345 C CA . ASN A 1 171 ? 1.676 7.136 3.940 1.00 92.06 171 ASN A CA 1
ATOM 1346 C C . ASN A 1 171 ? 0.604 7.500 4.983 1.00 92.06 171 ASN A C 1
ATOM 1348 O O . ASN A 1 171 ? 0.202 6.645 5.769 1.00 92.06 171 ASN A O 1
ATOM 1352 N N . LEU A 1 172 ? 0.136 8.751 5.012 1.00 95.50 172 LEU A N 1
ATOM 1353 C CA . LEU A 1 172 ? -0.956 9.205 5.870 1.00 95.50 172 LEU A CA 1
ATOM 1354 C C . LEU A 1 172 ? -2.047 9.856 5.022 1.00 95.50 172 LEU A C 1
ATOM 1356 O O . LEU A 1 172 ? -1.766 10.603 4.084 1.00 95.50 172 LEU A O 1
ATOM 1360 N N . LEU A 1 173 ? -3.309 9.609 5.371 1.00 96.50 173 LEU A N 1
ATOM 1361 C CA . LEU A 1 173 ? -4.404 10.311 4.715 1.00 96.50 173 LEU A CA 1
ATOM 1362 C C . LEU A 1 173 ? -4.463 11.767 5.211 1.00 96.50 173 LEU A C 1
ATOM 1364 O O . LEU A 1 173 ? -4.264 12.026 6.404 1.00 96.50 173 LEU A O 1
ATOM 1368 N N . PRO A 1 174 ? -4.734 12.728 4.310 1.00 96.31 174 PRO A N 1
ATOM 1369 C CA . PRO A 1 174 ? -4.861 14.131 4.672 1.00 96.31 174 PRO A CA 1
ATOM 1370 C C . PRO A 1 174 ? -6.131 14.374 5.493 1.00 96.31 174 PRO A C 1
ATOM 1372 O O . PRO A 1 174 ? -7.108 13.632 5.400 1.00 96.31 174 PRO A O 1
ATOM 1375 N N . ASP A 1 175 ? -6.140 15.469 6.252 1.00 95.75 175 ASP A N 1
ATOM 1376 C CA . ASP A 1 175 ? -7.347 15.941 6.928 1.00 95.75 175 ASP A CA 1
ATOM 1377 C C . ASP A 1 175 ? -8.468 16.189 5.891 1.00 95.75 175 ASP A C 1
ATOM 1379 O O . ASP A 1 175 ? -8.234 16.931 4.927 1.00 95.75 175 ASP A O 1
ATOM 1383 N N . PRO A 1 176 ? -9.681 15.624 6.068 1.00 94.38 176 PRO A N 1
ATOM 1384 C CA . PRO A 1 176 ? -10.808 15.788 5.148 1.00 94.38 176 PRO A CA 1
ATOM 1385 C C . PRO A 1 176 ? -11.205 17.238 4.847 1.00 94.38 176 PRO A C 1
ATOM 1387 O O . PRO A 1 176 ? -11.842 17.500 3.829 1.00 94.38 176 PRO A O 1
ATOM 1390 N N . SER A 1 177 ? -10.846 18.187 5.714 1.00 94.12 177 SER A N 1
ATOM 1391 C CA . SER A 1 177 ? -11.104 19.616 5.513 1.00 94.12 177 SER A CA 1
ATOM 1392 C C . SER A 1 177 ? -10.127 20.295 4.543 1.00 94.12 177 SER A C 1
ATOM 1394 O O . SER A 1 177 ? -10.434 21.376 4.039 1.00 94.12 177 SER A O 1
ATOM 1396 N N . THR A 1 178 ? -8.981 19.673 4.252 1.00 95.69 178 THR A N 1
ATOM 1397 C CA . THR A 1 178 ? -7.971 20.194 3.314 1.00 95.69 178 THR A CA 1
ATOM 1398 C C . THR A 1 178 ? -8.362 19.949 1.858 1.00 95.69 178 THR A C 1
ATOM 1400 O O . THR A 1 178 ? -9.193 19.094 1.558 1.00 95.69 178 THR A O 1
ATOM 1403 N N . GLU A 1 179 ? -7.718 20.654 0.922 1.00 94.75 179 GLU A N 1
ATOM 1404 C CA . GLU A 1 179 ? -7.928 20.437 -0.517 1.00 94.75 179 GLU A CA 1
ATOM 1405 C C . GLU A 1 179 ? -7.656 18.978 -0.926 1.00 94.75 179 GLU A C 1
ATOM 1407 O O . GLU A 1 179 ? -8.449 18.383 -1.659 1.00 94.75 179 GLU A O 1
ATOM 1412 N N . ALA A 1 180 ? -6.574 18.381 -0.413 1.00 95.12 180 ALA A N 1
ATOM 1413 C CA . ALA A 1 180 ? -6.230 16.988 -0.683 1.00 95.12 180 ALA A CA 1
ATOM 1414 C C . ALA A 1 180 ? -7.253 16.009 -0.099 1.00 95.12 180 ALA A C 1
ATOM 1416 O O . ALA A 1 180 ? -7.647 15.063 -0.783 1.00 95.12 180 ALA A O 1
ATOM 1417 N N . GLY A 1 181 ? -7.743 16.270 1.117 1.00 95.81 181 GLY A N 1
ATOM 1418 C CA . GLY A 1 181 ? -8.807 15.482 1.743 1.00 95.81 181 GLY A CA 1
ATOM 1419 C C . GLY A 1 181 ? -10.119 15.525 0.965 1.00 95.81 181 GLY A C 1
ATOM 1420 O O . GLY A 1 181 ? -10.704 14.480 0.684 1.00 95.81 181 GLY A O 1
ATOM 1421 N N . GLN A 1 182 ? -10.545 16.711 0.530 1.00 94.88 182 GLN A N 1
ATOM 1422 C CA . GLN A 1 182 ? -11.764 16.879 -0.268 1.00 94.88 182 GLN A CA 1
ATOM 1423 C C . GLN A 1 182 ? -11.654 16.191 -1.636 1.00 94.88 182 GLN A C 1
ATOM 1425 O O . GLN A 1 182 ? -12.593 15.524 -2.074 1.00 94.88 182 GLN A O 1
ATOM 1430 N N . LYS A 1 183 ? -10.497 16.304 -2.303 1.00 95.44 183 LYS A N 1
ATOM 1431 C CA . LYS A 1 183 ? -10.228 15.613 -3.574 1.00 95.44 183 LYS A CA 1
ATOM 1432 C C . LYS A 1 183 ? -10.224 14.095 -3.412 1.00 95.44 183 LYS A C 1
ATOM 1434 O O . LYS A 1 183 ? -10.784 13.406 -4.263 1.00 95.44 183 LYS A O 1
ATOM 1439 N N . LEU A 1 184 ? -9.617 13.581 -2.340 1.00 95.69 184 LEU A N 1
ATOM 1440 C CA . LEU A 1 184 ? -9.605 12.150 -2.044 1.00 95.69 184 LEU A CA 1
ATOM 1441 C C . LEU A 1 184 ? -11.026 11.637 -1.786 1.00 95.69 184 LEU A C 1
ATOM 1443 O O . LEU A 1 184 ? -11.420 10.648 -2.389 1.00 95.69 184 LEU A O 1
ATOM 1447 N N . ALA A 1 185 ? -11.823 12.346 -0.985 1.00 93.62 185 ALA A N 1
ATOM 1448 C CA . ALA A 1 185 ? -13.216 11.990 -0.723 1.00 93.62 185 ALA A CA 1
ATOM 1449 C C . ALA A 1 185 ? -14.064 11.940 -2.005 1.00 93.62 185 ALA A C 1
ATOM 1451 O O . ALA A 1 185 ? -14.748 10.954 -2.264 1.00 93.62 185 ALA A O 1
ATOM 1452 N N . ALA A 1 186 ? -13.955 12.959 -2.861 1.00 94.12 186 ALA A N 1
ATOM 1453 C CA . ALA A 1 186 ? -14.656 12.985 -4.144 1.00 94.12 186 ALA A CA 1
ATOM 1454 C C . ALA A 1 186 ? -14.197 11.857 -5.089 1.00 94.12 186 ALA A C 1
ATOM 1456 O O . ALA A 1 186 ? -14.978 11.342 -5.890 1.00 94.12 186 ALA A O 1
ATOM 1457 N N . PHE A 1 187 ? -12.925 11.459 -5.021 1.00 95.62 187 PHE A N 1
ATOM 1458 C CA . PHE A 1 187 ? -12.426 10.302 -5.759 1.00 95.62 187 PHE A CA 1
ATOM 1459 C C . PHE A 1 187 ? -12.978 8.980 -5.201 1.00 95.62 187 PHE A C 1
ATOM 1461 O O . PHE A 1 187 ? -13.373 8.107 -5.978 1.00 95.62 187 PHE A O 1
ATOM 1468 N N . GLU A 1 188 ? -13.074 8.844 -3.878 1.00 95.44 188 GLU A N 1
ATOM 1469 C CA . GLU A 1 188 ? -13.669 7.679 -3.222 1.00 95.44 188 GLU A CA 1
ATOM 1470 C C . GLU A 1 188 ? -15.135 7.454 -3.649 1.00 95.44 188 GLU A C 1
ATOM 1472 O O . GLU A 1 188 ? -15.535 6.311 -3.873 1.00 95.44 188 GLU A O 1
ATOM 1477 N N . GLU A 1 189 ? -15.913 8.517 -3.878 1.00 93.00 189 GLU A N 1
ATOM 1478 C CA . GLU A 1 189 ? -17.273 8.416 -4.436 1.00 93.00 189 GLU A CA 1
ATOM 1479 C C . GLU A 1 189 ? -17.280 7.781 -5.838 1.00 93.00 189 GLU A C 1
ATOM 1481 O O . GLU A 1 189 ? -18.073 6.878 -6.127 1.00 93.00 189 GLU A O 1
ATOM 1486 N N . LYS A 1 190 ? -16.351 8.187 -6.718 1.00 93.75 190 LYS A N 1
ATOM 1487 C CA . LYS A 1 190 ? -16.198 7.571 -8.049 1.00 93.75 190 LYS A CA 1
ATOM 1488 C C . LYS A 1 190 ? -15.803 6.099 -7.930 1.00 93.75 190 LYS A C 1
ATOM 1490 O O . LYS A 1 190 ? -16.318 5.256 -8.667 1.00 93.75 190 LYS A O 1
ATOM 1495 N N . MET A 1 191 ? -14.901 5.784 -7.002 1.00 94.38 191 MET A N 1
ATOM 1496 C CA . MET A 1 191 ? -14.468 4.414 -6.739 1.00 94.38 191 MET A CA 1
ATOM 1497 C C . MET A 1 191 ? -15.628 3.514 -6.314 1.00 94.38 191 MET A C 1
ATOM 1499 O O . MET A 1 191 ? -15.753 2.412 -6.845 1.00 94.38 191 MET A O 1
ATOM 1503 N N . VAL A 1 192 ? -16.506 3.986 -5.422 1.00 92.88 192 VAL A N 1
ATOM 1504 C CA . VAL A 1 192 ? -17.717 3.257 -5.006 1.00 92.88 192 VAL A CA 1
ATOM 1505 C C . VAL A 1 192 ? -18.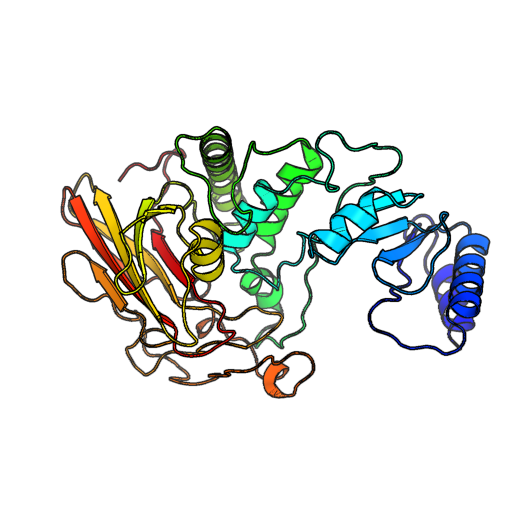594 2.921 -6.212 1.00 92.88 192 VAL A C 1
ATOM 1507 O O . VAL A 1 192 ? -18.952 1.759 -6.405 1.00 92.88 192 VAL A O 1
ATOM 1510 N N . LEU A 1 193 ? -18.867 3.901 -7.082 1.00 91.75 193 LEU A N 1
ATOM 1511 C CA . LEU A 1 193 ? -19.691 3.688 -8.278 1.00 91.75 193 LEU A CA 1
ATOM 1512 C C . LEU A 1 193 ? -19.105 2.616 -9.208 1.00 91.75 193 LEU A C 1
ATOM 1514 O O . LEU A 1 193 ? -19.832 1.766 -9.727 1.00 91.75 193 LEU A O 1
ATOM 1518 N N . HIS A 1 194 ? -17.790 2.632 -9.423 1.00 92.38 194 HIS A N 1
ATOM 1519 C CA . HIS A 1 194 ? -17.114 1.630 -10.248 1.00 92.38 194 HIS A CA 1
ATOM 1520 C C . HIS A 1 194 ? -17.071 0.252 -9.586 1.00 92.38 194 HIS A C 1
ATOM 1522 O O . HIS A 1 194 ? -17.320 -0.753 -10.260 1.00 92.38 194 HIS A O 1
ATOM 1528 N N . ARG A 1 195 ? -16.785 0.195 -8.280 1.00 92.38 195 ARG A N 1
ATOM 1529 C CA . ARG A 1 195 ? -16.809 -1.037 -7.489 1.00 92.38 195 ARG A CA 1
ATOM 1530 C C . ARG A 1 195 ? -18.167 -1.709 -7.626 1.00 92.38 195 ARG A C 1
ATOM 1532 O O . ARG A 1 195 ? -18.240 -2.842 -8.094 1.00 92.38 195 ARG A O 1
ATOM 1539 N N . ASP A 1 196 ? -19.235 -0.993 -7.297 1.00 89.06 196 ASP A N 1
ATOM 1540 C CA . ASP A 1 196 ? -20.574 -1.572 -7.190 1.00 89.06 196 ASP A CA 1
ATOM 1541 C C . ASP A 1 196 ? -21.151 -1.956 -8.554 1.00 89.06 196 ASP A C 1
ATOM 1543 O O . ASP A 1 196 ? -21.888 -2.939 -8.662 1.00 89.06 196 ASP A O 1
ATOM 1547 N N . ARG A 1 197 ? -20.769 -1.236 -9.615 1.00 91.00 197 ARG A N 1
ATOM 1548 C CA . ARG A 1 197 ? -21.251 -1.498 -10.974 1.00 91.00 197 ARG A CA 1
ATOM 1549 C C . ARG A 1 197 ? -20.449 -2.554 -11.734 1.00 91.00 197 ARG A C 1
ATOM 1551 O O . ARG A 1 197 ? -21.039 -3.281 -12.532 1.00 91.00 197 ARG A O 1
ATOM 1558 N N . PHE A 1 198 ? -19.130 -2.621 -11.545 1.00 93.00 198 PHE A N 1
ATOM 1559 C CA . PHE A 1 198 ? -18.245 -3.411 -12.415 1.00 93.00 198 PHE A CA 1
ATOM 1560 C C . PHE A 1 198 ? -17.337 -4.402 -11.677 1.00 93.00 198 PHE A C 1
ATOM 1562 O O . PHE A 1 198 ? -16.876 -5.368 -12.291 1.00 93.00 198 PHE A O 1
ATOM 1569 N N . HIS A 1 199 ? -17.071 -4.198 -10.383 1.00 91.75 199 HIS A N 1
ATOM 1570 C CA . HIS A 1 199 ? -16.011 -4.917 -9.665 1.00 91.75 199 HIS A CA 1
ATOM 1571 C C . HIS A 1 199 ? -16.417 -5.456 -8.286 1.00 91.75 199 HIS A C 1
ATOM 1573 O O . HIS A 1 199 ? -15.535 -5.775 -7.494 1.00 91.75 199 HIS A O 1
ATOM 1579 N N . LYS A 1 200 ? -17.716 -5.615 -8.004 1.00 82.12 200 LYS A N 1
ATOM 1580 C CA . LYS A 1 200 ? -18.244 -5.955 -6.670 1.00 82.12 200 LYS A CA 1
ATOM 1581 C C . LYS A 1 200 ? -17.527 -7.132 -5.994 1.00 82.12 200 LYS A C 1
ATOM 1583 O O . LYS A 1 200 ? -17.130 -7.024 -4.841 1.00 82.12 200 LYS A O 1
ATOM 1588 N N . ASP A 1 201 ? -17.286 -8.216 -6.730 1.00 81.81 201 ASP A N 1
ATOM 1589 C CA . ASP A 1 201 ? -16.619 -9.418 -6.198 1.00 81.81 201 ASP A CA 1
ATOM 1590 C C . ASP A 1 201 ? -15.092 -9.413 -6.388 1.00 81.81 201 ASP A C 1
ATOM 1592 O O . ASP A 1 201 ? -14.398 -10.329 -5.952 1.00 81.81 201 ASP A O 1
ATOM 1596 N N . LYS A 1 202 ? -14.559 -8.398 -7.076 1.00 87.94 202 LYS A N 1
ATOM 1597 C CA . LYS A 1 202 ? -13.154 -8.305 -7.508 1.00 87.94 202 LYS A CA 1
ATOM 1598 C C . LYS A 1 202 ? -12.380 -7.170 -6.836 1.00 87.94 202 LYS A C 1
ATOM 1600 O O . LYS A 1 202 ? -11.193 -7.004 -7.098 1.00 87.94 202 LYS A O 1
ATOM 1605 N N . MET A 1 203 ? -13.045 -6.379 -6.000 1.00 91.75 203 MET A N 1
ATOM 1606 C CA . MET A 1 203 ? -12.480 -5.206 -5.345 1.00 91.75 203 MET A CA 1
ATOM 1607 C C . MET A 1 203 ? -12.864 -5.215 -3.866 1.00 91.75 203 MET A C 1
ATOM 1609 O O . MET A 1 203 ? -13.989 -4.890 -3.490 1.00 91.75 203 MET A O 1
ATOM 1613 N N . ARG A 1 204 ? -11.905 -5.605 -3.021 1.00 91.56 204 ARG A N 1
ATOM 1614 C CA . ARG A 1 204 ? -12.033 -5.616 -1.558 1.00 91.56 204 ARG A CA 1
ATOM 1615 C C . ARG A 1 204 ? -11.659 -4.250 -1.003 1.00 91.56 204 ARG A C 1
ATOM 1617 O O . ARG A 1 204 ? -10.575 -4.091 -0.469 1.00 91.56 204 ARG A O 1
ATOM 1624 N N . TRP A 1 205 ? -12.521 -3.258 -1.212 1.00 94.06 205 TRP A N 1
ATOM 1625 C CA . TRP A 1 205 ? -12.257 -1.873 -0.825 1.00 94.06 205 TRP A CA 1
ATOM 1626 C C . TRP A 1 205 ? -13.539 -1.145 -0.407 1.00 94.06 205 TRP A C 1
ATOM 1628 O O . TRP A 1 205 ? -14.604 -1.350 -1.001 1.00 94.06 205 TRP A O 1
ATOM 1638 N N . ALA A 1 206 ? -13.420 -0.261 0.582 1.00 92.50 206 ALA A N 1
ATOM 1639 C CA . ALA A 1 206 ? -14.469 0.659 1.006 1.00 92.50 206 ALA A CA 1
ATOM 1640 C C . ALA A 1 206 ? -13.885 2.065 1.237 1.00 92.50 206 ALA A C 1
ATOM 1642 O O . ALA A 1 206 ? -12.721 2.184 1.640 1.00 92.50 206 ALA A O 1
ATOM 1643 N N . PRO A 1 207 ? -14.670 3.122 0.970 1.00 93.62 207 PRO A N 1
ATOM 1644 C CA . PRO A 1 207 ? -14.233 4.486 1.200 1.00 93.62 207 PRO A CA 1
ATOM 1645 C C . PRO A 1 207 ? -14.033 4.707 2.697 1.00 93.62 207 PRO A C 1
ATOM 1647 O O . PRO A 1 207 ? -14.842 4.294 3.532 1.00 93.62 207 PRO A O 1
ATOM 1650 N N . ASN A 1 208 ? -12.908 5.315 3.040 1.00 94.69 208 ASN A N 1
ATOM 1651 C CA . ASN A 1 208 ? -12.454 5.394 4.420 1.00 94.69 208 ASN A CA 1
ATOM 1652 C C . ASN A 1 208 ? -11.742 6.713 4.749 1.00 94.69 208 ASN A C 1
ATOM 1654 O O . ASN A 1 208 ? -11.369 6.917 5.903 1.00 94.69 208 ASN A O 1
ATOM 1658 N N . ALA A 1 209 ? -11.612 7.639 3.792 1.00 94.06 209 ALA A N 1
ATOM 1659 C CA . ALA A 1 209 ? -10.874 8.885 3.990 1.00 94.06 209 ALA A CA 1
ATOM 1660 C C . ALA A 1 209 ? -11.496 9.828 5.031 1.00 94.06 209 ALA A C 1
ATOM 1662 O O . ALA A 1 209 ? -10.801 10.669 5.590 1.00 94.06 209 ALA A O 1
ATOM 1663 N N . GLN A 1 210 ? -12.792 9.681 5.317 1.00 92.25 210 GLN A N 1
ATOM 1664 C CA . GLN A 1 210 ? -13.523 10.536 6.262 1.00 92.25 210 GLN A CA 1
ATOM 1665 C C . GLN A 1 210 ? -13.344 10.138 7.734 1.00 92.25 210 GLN A C 1
ATOM 1667 O O . GLN A 1 210 ? -13.775 10.870 8.625 1.00 92.25 210 GLN A O 1
ATOM 1672 N N . ILE A 1 211 ? -12.734 8.984 8.017 1.00 95.50 211 ILE A N 1
ATOM 1673 C CA . ILE A 1 211 ? -12.578 8.509 9.393 1.00 95.50 211 ILE A CA 1
ATOM 1674 C C . ILE A 1 211 ? -11.511 9.357 10.085 1.00 95.50 211 ILE A C 1
ATOM 1676 O O . ILE A 1 211 ? -10.394 9.486 9.589 1.00 95.50 211 ILE A O 1
ATOM 1680 N N . ARG A 1 212 ? -11.850 9.923 11.246 1.00 97.75 212 ARG A N 1
ATOM 1681 C CA . ARG A 1 212 ? -10.937 10.725 12.067 1.00 97.75 212 ARG A CA 1
ATOM 1682 C C . ARG A 1 212 ? -10.672 10.042 13.397 1.00 97.75 212 ARG A C 1
ATOM 1684 O O . ARG A 1 212 ? -11.602 9.764 14.148 1.00 97.75 212 ARG A O 1
ATOM 1691 N N . TRP A 1 213 ? -9.402 9.885 13.728 1.00 98.69 213 TRP A N 1
ATOM 1692 C CA . TRP A 1 213 ? -8.929 9.306 14.977 1.00 98.69 213 TRP A CA 1
ATOM 1693 C C . TRP A 1 213 ? -8.284 10.358 15.870 1.00 98.69 213 TRP A C 1
ATOM 1695 O O . TRP A 1 213 ? -7.645 11.295 15.392 1.00 98.69 213 TRP A O 1
ATOM 1705 N N . LYS A 1 214 ? -8.398 10.161 17.183 1.00 98.75 214 LYS A N 1
ATOM 1706 C CA . LYS A 1 214 ? -7.455 10.688 18.173 1.00 98.75 214 LYS A CA 1
ATOM 1707 C C . LYS A 1 214 ? -6.509 9.558 18.546 1.00 98.75 214 LYS A C 1
ATOM 1709 O O . LYS A 1 214 ? -6.950 8.607 19.181 1.00 98.75 214 LYS A O 1
ATOM 1714 N N . VAL A 1 215 ? -5.247 9.656 18.149 1.00 98.81 215 VAL A N 1
ATOM 1715 C CA . VAL A 1 215 ? -4.216 8.640 18.388 1.00 98.81 215 VAL A CA 1
ATOM 1716 C C . VAL A 1 215 ? -3.283 9.121 19.492 1.00 98.81 215 VAL A C 1
ATOM 1718 O O . VAL A 1 215 ? -2.752 10.226 19.408 1.00 98.81 215 VAL A O 1
ATOM 1721 N N . LYS A 1 216 ? -3.076 8.297 20.518 1.00 98.62 216 LYS A N 1
ATOM 1722 C CA . LYS A 1 216 ? -2.081 8.484 21.577 1.00 98.62 216 LYS A CA 1
ATOM 1723 C C . LYS A 1 216 ? -0.999 7.417 21.423 1.00 98.62 216 LYS A C 1
ATOM 1725 O O . LYS A 1 216 ? -1.325 6.244 21.267 1.00 98.62 216 LYS A O 1
ATOM 1730 N N . ILE A 1 217 ? 0.264 7.820 21.499 1.00 98.56 217 ILE A N 1
ATOM 1731 C CA . ILE A 1 217 ? 1.414 6.909 21.532 1.00 98.56 217 ILE A CA 1
ATOM 1732 C C . ILE A 1 217 ? 2.011 6.970 22.933 1.00 98.56 217 ILE A C 1
ATOM 1734 O O . ILE A 1 217 ? 2.401 8.050 23.368 1.00 98.56 217 ILE A O 1
ATOM 1738 N N . ASP A 1 218 ? 2.062 5.848 23.644 1.00 97.12 218 ASP A N 1
ATOM 1739 C CA . ASP A 1 218 ? 2.555 5.753 25.022 1.00 97.12 218 ASP A CA 1
ATOM 1740 C C . ASP A 1 218 ? 1.992 6.882 25.921 1.00 97.12 218 ASP A C 1
ATOM 1742 O O . ASP A 1 218 ? 0.778 6.992 26.129 1.00 97.12 218 ASP A O 1
ATOM 1746 N N . GLU A 1 219 ? 2.867 7.754 26.434 1.00 93.94 219 GLU A N 1
ATOM 1747 C CA . GLU A 1 219 ? 2.515 8.908 27.270 1.00 93.94 219 GLU A CA 1
ATOM 1748 C C . GLU A 1 219 ? 2.520 10.251 26.529 1.00 93.94 219 GLU A C 1
ATOM 1750 O O . GLU A 1 219 ? 2.383 11.305 27.151 1.00 93.94 219 GLU A O 1
ATOM 1755 N N . HIS A 1 220 ? 2.645 10.232 25.201 1.00 96.50 220 HIS A N 1
ATOM 1756 C CA . HIS A 1 220 ? 2.530 11.433 24.381 1.00 96.50 220 HIS A CA 1
ATOM 1757 C C . HIS A 1 220 ? 1.093 11.966 24.355 1.00 96.50 220 HIS A C 1
ATOM 1759 O O . HIS A 1 220 ? 0.131 11.288 24.726 1.00 96.50 220 HIS A O 1
ATOM 1765 N N . GLU A 1 221 ? 0.943 13.214 23.913 1.00 95.88 221 GLU A N 1
ATOM 1766 C CA . GLU A 1 221 ? -0.370 13.810 23.689 1.00 95.88 221 GLU A CA 1
ATOM 1767 C C . GLU A 1 221 ? -1.131 13.100 22.562 1.00 95.88 221 GLU A C 1
ATOM 1769 O O . GLU A 1 221 ? -0.542 12.531 21.641 1.00 95.88 221 GLU A O 1
ATOM 1774 N N . SER A 1 222 ? -2.462 13.137 22.633 1.00 97.88 222 SER A N 1
ATOM 1775 C CA . SER A 1 222 ? -3.300 12.602 21.565 1.00 97.88 222 SER A CA 1
ATOM 1776 C C . SER A 1 222 ? -3.341 13.563 20.379 1.00 97.88 222 SER A C 1
ATOM 1778 O O . SER A 1 222 ? -3.752 14.714 20.529 1.00 97.88 222 SER A O 1
ATOM 1780 N N . LEU A 1 223 ? -2.995 13.074 19.190 1.00 98.31 223 LEU A N 1
ATOM 1781 C CA . LEU A 1 223 ? -2.995 13.843 17.944 1.00 98.31 223 LEU A CA 1
ATOM 1782 C C . LEU A 1 223 ? -3.960 13.234 16.923 1.00 98.31 223 LEU A C 1
ATOM 1784 O O . LEU A 1 223 ? -4.359 12.075 17.026 1.00 98.31 223 LEU A O 1
ATOM 1788 N N . ALA A 1 224 ? -4.373 14.036 15.943 1.00 98.12 224 ALA A N 1
ATOM 1789 C CA . ALA A 1 224 ? -5.303 13.585 14.916 1.00 98.12 224 ALA A CA 1
ATOM 1790 C C . ALA A 1 224 ? -4.608 12.710 13.862 1.00 98.12 224 ALA A C 1
ATOM 1792 O O . ALA A 1 224 ? -3.529 13.061 13.382 1.00 98.12 224 ALA A O 1
ATOM 1793 N N . ALA A 1 225 ? -5.267 11.622 13.472 1.00 98.25 225 ALA A N 1
ATOM 1794 C CA . ALA A 1 225 ? -4.946 10.823 12.291 1.00 98.25 225 ALA A CA 1
ATOM 1795 C C . ALA A 1 225 ? -6.228 10.571 11.486 1.00 98.25 225 ALA A C 1
ATOM 1797 O O . ALA A 1 225 ? -7.331 10.681 12.029 1.00 98.25 225 ALA A O 1
ATOM 1798 N N . TYR A 1 226 ? -6.091 10.235 10.207 1.00 97.69 226 TYR A N 1
ATOM 1799 C CA . TYR A 1 226 ? -7.220 10.087 9.292 1.00 97.69 226 TYR A CA 1
ATOM 1800 C C . TYR A 1 226 ? -7.124 8.783 8.507 1.00 97.69 226 TYR A C 1
ATOM 1802 O O . TYR A 1 226 ? -6.026 8.276 8.281 1.00 97.69 226 TYR A O 1
ATOM 1810 N N . GLY A 1 227 ? -8.274 8.267 8.083 1.00 96.62 227 GLY A N 1
ATOM 1811 C CA . GLY A 1 227 ? -8.376 7.042 7.300 1.00 96.62 227 GLY A CA 1
ATOM 1812 C C . GLY A 1 227 ? -8.821 5.817 8.091 1.00 96.62 227 GLY A C 1
ATOM 1813 O O . GLY A 1 227 ? -8.821 5.787 9.324 1.00 96.62 227 GLY A O 1
ATOM 1814 N N . GLY A 1 228 ? -9.203 4.782 7.348 1.00 96.69 228 GLY A N 1
ATOM 1815 C CA . GLY A 1 228 ? -9.517 3.464 7.897 1.00 96.69 228 GLY A CA 1
ATOM 1816 C C . GLY A 1 228 ? -8.286 2.600 8.156 1.00 96.69 228 GLY A C 1
ATOM 1817 O O . GLY A 1 228 ? -8.400 1.570 8.811 1.00 96.69 228 GLY A O 1
ATOM 1818 N N . VAL A 1 229 ? -7.116 3.023 7.675 1.00 97.81 229 VAL A N 1
ATOM 1819 C CA . VAL A 1 229 ? -5.810 2.443 8.003 1.00 97.81 229 VAL A CA 1
ATOM 1820 C C . VAL A 1 229 ? -4.894 3.568 8.449 1.00 97.81 229 VAL A C 1
ATOM 1822 O O . VAL A 1 229 ? -4.765 4.569 7.746 1.00 97.81 229 VAL A O 1
ATOM 1825 N N . VAL A 1 230 ? -4.252 3.396 9.601 1.00 98.38 230 VAL A N 1
ATOM 1826 C CA . VAL A 1 230 ? -3.266 4.348 10.119 1.00 98.38 230 VAL A CA 1
ATOM 1827 C C . VAL A 1 230 ? -1.914 3.652 10.188 1.00 98.38 230 VAL A C 1
ATOM 1829 O O . VAL A 1 230 ? -1.725 2.732 10.984 1.00 98.38 230 VAL A O 1
ATOM 1832 N N . ASP A 1 231 ? -0.977 4.100 9.351 1.00 97.94 231 ASP A N 1
ATOM 1833 C CA . ASP A 1 231 ? 0.438 3.740 9.452 1.00 97.94 231 ASP A CA 1
ATOM 1834 C C . ASP A 1 231 ? 1.052 4.509 10.630 1.00 97.94 231 ASP A C 1
ATOM 1836 O O . ASP A 1 231 ? 1.236 5.730 10.586 1.00 97.94 231 ASP A O 1
ATOM 1840 N N . LEU A 1 232 ? 1.297 3.800 11.730 1.00 98.38 232 LEU A N 1
ATOM 1841 C CA . LEU A 1 232 ? 1.754 4.400 12.978 1.00 98.38 232 LEU A CA 1
ATOM 1842 C C . LEU A 1 232 ? 3.237 4.772 12.923 1.00 98.38 232 LEU A C 1
ATOM 1844 O O . LEU A 1 232 ? 3.637 5.726 13.589 1.00 98.38 232 LEU A O 1
ATOM 1848 N N . ASP A 1 233 ? 4.047 4.083 12.115 1.00 97.00 233 ASP A N 1
ATOM 1849 C CA . ASP A 1 233 ? 5.443 4.471 11.910 1.00 97.00 233 ASP A CA 1
ATOM 1850 C C . ASP A 1 233 ? 5.514 5.807 11.146 1.00 97.00 233 ASP A C 1
ATOM 1852 O O . ASP A 1 233 ? 6.211 6.732 11.579 1.00 97.00 233 ASP A O 1
ATOM 1856 N N . ALA A 1 234 ? 4.723 5.961 10.077 1.00 96.56 234 ALA A N 1
ATOM 1857 C CA . ALA A 1 234 ? 4.585 7.223 9.350 1.00 96.56 234 ALA A CA 1
ATOM 1858 C C . ALA A 1 234 ? 3.999 8.336 10.236 1.00 96.56 234 ALA A C 1
ATOM 1860 O O . ALA A 1 234 ? 4.491 9.466 10.221 1.00 96.56 234 ALA A O 1
ATOM 1861 N N . PHE A 1 235 ? 2.991 8.018 11.054 1.00 98.25 235 PHE A N 1
ATOM 1862 C CA . PHE A 1 235 ? 2.399 8.949 12.015 1.00 98.25 235 PHE A CA 1
ATOM 1863 C C . PHE A 1 235 ? 3.432 9.460 13.025 1.00 98.25 235 PHE A C 1
ATOM 1865 O O . PHE A 1 235 ? 3.580 10.673 13.195 1.00 98.25 235 PHE A O 1
ATOM 1872 N N . CYS A 1 236 ? 4.189 8.559 13.658 1.00 98.00 236 CYS A N 1
ATOM 1873 C CA . CYS A 1 236 ? 5.242 8.926 14.599 1.00 98.00 236 CYS A CA 1
ATOM 1874 C C . CYS A 1 236 ? 6.327 9.776 13.931 1.00 98.00 236 CYS A C 1
ATOM 1876 O O . CYS A 1 236 ? 6.738 10.789 14.499 1.00 98.00 236 CYS A O 1
ATOM 1878 N N . GLN A 1 237 ? 6.749 9.422 12.712 1.00 96.56 237 GLN A N 1
ATOM 1879 C CA . GLN A 1 237 ? 7.724 10.202 11.949 1.00 96.56 237 GLN A CA 1
ATOM 1880 C C . GLN A 1 237 ? 7.224 11.629 11.679 1.00 96.56 237 GLN A C 1
ATOM 1882 O O . GLN A 1 237 ? 7.935 12.593 11.971 1.00 96.56 237 GLN A O 1
ATOM 1887 N N . THR A 1 238 ? 6.001 11.771 11.161 1.00 96.62 238 THR A N 1
ATOM 1888 C CA . THR A 1 238 ? 5.399 13.066 10.810 1.00 96.62 238 THR A CA 1
ATOM 1889 C C . THR A 1 238 ? 5.138 13.939 12.033 1.00 96.62 238 THR A C 1
ATOM 1891 O O . THR A 1 238 ? 5.281 15.155 11.956 1.00 96.62 238 THR A O 1
ATOM 1894 N N . LYS A 1 239 ? 4.777 13.343 13.174 1.00 96.88 239 LYS A N 1
ATOM 1895 C CA . LYS A 1 239 ? 4.517 14.076 14.424 1.00 96.88 239 LYS A CA 1
ATOM 1896 C C . LYS A 1 239 ? 5.740 14.176 15.341 1.00 96.88 239 LYS A C 1
ATOM 1898 O O . LYS A 1 239 ? 5.618 14.659 16.462 1.00 96.88 239 LYS A O 1
ATOM 1903 N N . HIS A 1 240 ? 6.914 13.755 14.867 1.00 96.50 240 HIS A N 1
ATOM 1904 C CA . HIS A 1 240 ? 8.178 13.785 15.608 1.00 96.50 240 HIS A CA 1
ATOM 1905 C C . HIS A 1 240 ? 8.118 13.065 16.971 1.00 96.50 240 HIS A C 1
ATOM 1907 O O . HIS A 1 240 ? 8.752 13.480 17.942 1.00 96.50 240 HIS A O 1
ATOM 1913 N N . ILE A 1 241 ? 7.363 11.967 17.038 1.00 97.44 241 ILE A N 1
ATOM 1914 C CA . ILE A 1 241 ? 7.245 11.109 18.218 1.00 97.44 241 ILE A CA 1
ATOM 1915 C C . ILE A 1 241 ? 8.340 10.043 18.151 1.00 97.44 241 ILE A C 1
ATOM 1917 O O . ILE A 1 241 ? 8.376 9.225 17.232 1.00 97.44 241 ILE A O 1
ATOM 1921 N N . SER A 1 242 ? 9.237 10.041 19.136 1.00 95.12 242 SER A N 1
ATOM 1922 C CA . SER A 1 242 ? 10.264 9.006 19.263 1.00 95.12 242 SER A CA 1
ATOM 1923 C C . SER A 1 242 ? 9.674 7.768 19.926 1.00 95.12 242 SER A C 1
ATOM 1925 O O . SER A 1 242 ? 9.272 7.827 21.083 1.00 95.12 242 SER A O 1
ATOM 1927 N N . VAL A 1 243 ? 9.699 6.639 19.223 1.00 95.00 243 VAL A N 1
ATOM 1928 C CA . VAL A 1 243 ? 9.254 5.339 19.740 1.00 95.00 243 VAL A CA 1
ATOM 1929 C C . VAL A 1 243 ? 10.436 4.387 19.882 1.00 95.00 243 VAL A C 1
ATOM 1931 O O . VAL A 1 243 ? 11.378 4.430 19.089 1.00 95.00 243 VAL A O 1
ATOM 1934 N N . GLY A 1 244 ? 10.403 3.544 20.913 1.00 93.25 244 GLY A N 1
ATOM 1935 C CA . GLY A 1 244 ? 11.394 2.487 21.096 1.00 93.25 244 GLY A CA 1
ATOM 1936 C C . GLY A 1 244 ? 11.154 1.290 20.172 1.00 93.25 244 GLY A C 1
ATOM 1937 O O . GLY A 1 244 ? 10.308 1.311 19.277 1.00 93.25 244 GLY A O 1
ATOM 1938 N N . ASP A 1 245 ? 11.878 0.201 20.440 1.00 94.88 245 ASP A N 1
ATOM 1939 C CA . ASP A 1 245 ? 11.639 -1.091 19.780 1.00 94.88 245 ASP A CA 1
ATOM 1940 C C . ASP A 1 245 ? 10.258 -1.673 20.140 1.00 94.88 245 ASP A C 1
ATOM 1942 O O . ASP A 1 245 ? 9.712 -2.484 19.395 1.00 94.88 245 ASP A O 1
ATOM 1946 N N . THR A 1 246 ? 9.684 -1.223 21.258 1.00 96.56 246 THR A N 1
ATOM 1947 C CA . THR A 1 246 ? 8.310 -1.491 21.688 1.00 96.56 246 THR A CA 1
ATOM 1948 C C . THR A 1 246 ? 7.595 -0.181 21.994 1.00 96.56 246 THR A C 1
ATOM 1950 O O . THR A 1 246 ? 8.224 0.742 22.514 1.00 96.56 246 THR A O 1
ATOM 1953 N N . ALA A 1 247 ? 6.295 -0.122 21.725 1.00 98.00 247 ALA A N 1
ATOM 1954 C CA . ALA A 1 247 ? 5.431 1.022 22.017 1.00 98.00 247 ALA A CA 1
ATOM 1955 C C . ALA A 1 247 ? 3.964 0.572 22.078 1.00 98.00 247 ALA A C 1
ATOM 1957 O O . ALA A 1 247 ? 3.627 -0.533 21.647 1.00 98.00 247 ALA A O 1
ATOM 1958 N N . LEU A 1 248 ? 3.080 1.426 22.581 1.00 98.38 248 LEU A N 1
ATOM 1959 C CA . LEU A 1 248 ? 1.640 1.206 22.573 1.00 98.38 248 LEU A CA 1
ATOM 1960 C C . LEU A 1 248 ? 0.930 2.386 21.916 1.00 98.38 248 LEU A C 1
ATOM 1962 O O . LEU A 1 248 ? 1.104 3.531 22.326 1.00 98.38 248 LEU A O 1
ATOM 1966 N N . ALA A 1 249 ? 0.085 2.100 20.931 1.00 98.75 249 ALA A N 1
ATOM 1967 C CA . ALA A 1 249 ? -0.827 3.077 20.367 1.00 98.75 249 ALA A CA 1
ATOM 1968 C C . ALA A 1 249 ? -2.235 2.788 20.874 1.00 98.75 249 ALA A C 1
ATOM 1970 O O . ALA A 1 249 ? -2.697 1.646 20.823 1.00 98.75 249 ALA A O 1
ATOM 1971 N N . THR A 1 250 ? -2.926 3.829 21.322 1.00 98.81 250 THR A N 1
ATOM 1972 C CA . THR A 1 250 ? -4.378 3.801 21.478 1.00 98.81 250 THR A CA 1
ATOM 1973 C C . THR A 1 250 ? -5.003 4.800 20.522 1.00 98.81 250 THR A C 1
ATOM 1975 O O . THR A 1 250 ? -4.460 5.882 20.299 1.00 98.81 250 THR A O 1
ATOM 1978 N N . ALA A 1 251 ? -6.134 4.447 19.921 1.00 98.81 251 ALA A N 1
ATOM 1979 C CA . ALA A 1 251 ? -6.852 5.342 19.028 1.00 98.81 251 ALA A CA 1
ATOM 1980 C C . ALA A 1 251 ? -8.343 5.343 19.342 1.00 98.81 251 ALA A C 1
ATOM 1982 O O . ALA A 1 251 ? -8.916 4.304 19.644 1.00 98.81 251 ALA A O 1
ATOM 1983 N N . GLN A 1 252 ? -8.970 6.513 19.264 1.00 98.75 252 GLN A N 1
ATOM 1984 C CA . GLN A 1 252 ? -10.405 6.671 19.485 1.00 98.75 252 GLN A CA 1
ATOM 1985 C C . GLN A 1 252 ? -11.060 7.393 18.311 1.00 98.75 252 GLN A C 1
ATOM 1987 O O . GLN A 1 252 ? -10.541 8.407 17.834 1.00 98.75 252 GLN A O 1
ATOM 1992 N N . THR A 1 253 ? -12.220 6.907 17.882 1.00 98.31 253 THR A N 1
ATOM 1993 C CA . THR A 1 253 ? -13.111 7.602 16.947 1.00 98.31 253 THR A CA 1
ATOM 1994 C C . THR A 1 253 ? -14.564 7.467 17.397 1.00 98.31 253 THR A C 1
ATOM 1996 O O . THR A 1 253 ? -14.878 6.673 18.282 1.00 98.31 253 THR A O 1
ATOM 1999 N N . VAL A 1 254 ? -15.449 8.274 16.819 1.00 96.94 254 VAL A N 1
ATOM 2000 C CA . VAL A 1 254 ? -16.886 8.233 17.094 1.00 96.94 254 VAL A CA 1
ATOM 2001 C C . VAL A 1 254 ? -17.626 8.003 15.787 1.00 96.94 254 VAL A C 1
ATOM 2003 O O . VAL A 1 254 ? -17.403 8.723 14.816 1.00 96.94 254 VAL A O 1
ATOM 2006 N N . ILE A 1 255 ? -18.519 7.016 15.788 1.00 93.94 255 ILE A N 1
ATOM 2007 C CA . ILE A 1 255 ? -19.459 6.759 14.697 1.00 93.94 255 ILE A CA 1
ATOM 2008 C C . ILE A 1 255 ? -20.847 7.163 15.178 1.00 93.94 255 ILE A C 1
ATOM 2010 O O . ILE A 1 255 ? -21.375 6.577 16.124 1.00 93.94 255 ILE A O 1
ATOM 2014 N N . THR A 1 256 ? -21.446 8.149 14.524 1.00 93.25 256 THR A N 1
ATOM 2015 C CA . THR A 1 256 ? -22.834 8.537 14.788 1.00 93.25 256 THR A CA 1
ATOM 2016 C C . THR A 1 256 ? -23.762 7.714 13.900 1.00 93.25 256 THR A C 1
ATOM 2018 O O . THR A 1 256 ? -23.523 7.648 12.700 1.00 93.25 256 THR A O 1
ATOM 2021 N N . ALA A 1 257 ? -24.805 7.106 14.469 1.00 92.00 257 ALA A N 1
ATOM 2022 C CA . ALA A 1 257 ? -25.828 6.365 13.727 1.00 92.00 257 ALA A CA 1
ATOM 2023 C C . ALA A 1 257 ? -27.226 6.981 13.909 1.00 92.00 257 ALA A C 1
ATOM 2025 O O . ALA A 1 257 ? -27.633 7.305 15.029 1.00 92.00 257 ALA A O 1
ATOM 2026 N N . GLU A 1 258 ? -28.007 7.109 12.832 1.00 91.94 258 GLU A N 1
ATOM 2027 C CA . GLU A 1 258 ? -29.376 7.651 12.879 1.00 91.94 258 GLU A CA 1
ATOM 2028 C C . GLU A 1 258 ? -30.363 6.769 13.670 1.00 91.94 258 GLU A C 1
ATOM 2030 O O . GLU A 1 258 ? -31.394 7.243 14.174 1.00 91.94 258 GLU A O 1
ATOM 2035 N N . ARG A 1 259 ? -30.048 5.479 13.808 1.00 92.94 259 ARG A N 1
ATOM 2036 C CA . ARG A 1 259 ? -30.848 4.468 14.505 1.00 92.94 259 ARG A CA 1
ATOM 2037 C C . ARG A 1 259 ? -29.973 3.326 15.005 1.00 92.94 259 ARG A C 1
ATOM 2039 O O . ARG A 1 259 ? -28.853 3.155 14.538 1.00 92.94 259 ARG A O 1
ATOM 2046 N N . ASP A 1 260 ? -30.544 2.497 15.871 1.00 94.88 260 ASP A N 1
ATOM 2047 C CA . ASP A 1 260 ? -29.934 1.223 16.233 1.00 94.88 260 ASP A CA 1
ATOM 2048 C C . ASP A 1 260 ? -29.781 0.363 14.971 1.00 94.88 260 ASP A C 1
ATOM 2050 O O . ASP A 1 260 ? -30.730 0.183 14.185 1.00 94.88 260 ASP A O 1
ATOM 2054 N N . MET A 1 261 ? -28.572 -0.140 14.747 1.00 93.00 261 MET A N 1
ATOM 2055 C CA . MET A 1 261 ? -28.254 -0.939 13.573 1.00 93.00 261 MET A CA 1
ATOM 2056 C C . MET A 1 261 ? -27.021 -1.803 13.793 1.00 93.00 261 MET A C 1
ATOM 2058 O O . MET A 1 261 ? -26.147 -1.483 14.590 1.00 93.00 261 MET A O 1
ATOM 2062 N N . ASP A 1 262 ? -26.935 -2.875 13.015 1.00 92.75 262 ASP A N 1
ATOM 2063 C CA . ASP A 1 262 ? -25.709 -3.648 12.903 1.00 92.75 262 ASP A CA 1
ATOM 2064 C C . ASP A 1 262 ? -24.977 -3.251 11.628 1.00 92.75 262 ASP A C 1
ATOM 2066 O O . ASP A 1 262 ? -25.587 -3.132 10.561 1.00 92.75 262 ASP A O 1
ATOM 2070 N N . VAL A 1 263 ? -23.668 -3.080 11.749 1.00 93.25 263 VAL A N 1
ATOM 2071 C CA . VAL A 1 263 ? -22.761 -2.856 10.627 1.00 93.25 263 VAL A CA 1
ATOM 2072 C C . VAL A 1 263 ? -21.693 -3.934 10.602 1.00 93.25 263 VAL A C 1
ATOM 2074 O O . VAL A 1 263 ? -21.424 -4.607 11.598 1.00 93.25 263 VAL A O 1
ATOM 2077 N N . GLU A 1 264 ? -21.079 -4.096 9.443 1.00 94.62 264 GLU A N 1
ATOM 2078 C CA . GLU A 1 264 ? -19.882 -4.903 9.281 1.00 94.62 264 GLU A CA 1
ATOM 2079 C C . GLU A 1 264 ? -18.658 -3.989 9.253 1.00 94.62 264 GLU A C 1
ATOM 2081 O O . GLU A 1 264 ? -18.738 -2.867 8.758 1.00 94.62 264 GLU A O 1
ATOM 2086 N N . ALA A 1 265 ? -17.524 -4.449 9.774 1.00 96.44 265 ALA A N 1
ATOM 2087 C CA . ALA A 1 265 ? -16.260 -3.738 9.658 1.00 96.44 265 ALA A CA 1
ATOM 2088 C C . ALA A 1 265 ? -15.097 -4.701 9.443 1.00 96.44 265 ALA A C 1
ATOM 2090 O O . ALA A 1 265 ? -15.006 -5.768 10.055 1.00 96.44 265 ALA A O 1
ATOM 2091 N N . TRP A 1 266 ? -14.175 -4.294 8.583 1.00 97.69 266 TRP A N 1
ATOM 2092 C CA . TRP A 1 266 ? -12.858 -4.902 8.517 1.00 97.69 266 TRP A CA 1
ATOM 2093 C C . TRP A 1 266 ? -11.984 -4.353 9.643 1.00 97.69 266 TRP A C 1
ATOM 2095 O O . TRP A 1 266 ? -11.883 -3.139 9.808 1.00 97.69 266 TRP A O 1
ATOM 2105 N N . ILE A 1 267 ? -11.361 -5.255 10.403 1.00 98.38 267 ILE A N 1
ATOM 2106 C CA . ILE A 1 267 ? -10.476 -4.943 11.529 1.00 98.38 267 ILE A CA 1
ATOM 2107 C C . ILE A 1 267 ? -9.182 -5.735 11.342 1.00 98.38 267 ILE A C 1
ATOM 2109 O O . ILE A 1 267 ? -9.234 -6.932 11.050 1.00 98.38 267 ILE A O 1
ATOM 2113 N N . GLY A 1 268 ? -8.035 -5.081 11.501 1.00 97.69 268 GLY A N 1
ATOM 2114 C CA . GLY A 1 268 ? -6.730 -5.724 11.365 1.00 97.69 268 GLY A CA 1
ATOM 2115 C C . GLY A 1 268 ? -5.607 -4.944 12.034 1.00 97.69 268 GLY A C 1
ATOM 2116 O O . GLY A 1 268 ? -5.730 -3.744 12.285 1.00 97.69 268 GLY A O 1
ATOM 2117 N N . PHE A 1 269 ? -4.507 -5.638 12.322 1.00 98.00 269 PHE A N 1
ATOM 2118 C CA . PHE A 1 269 ? -3.353 -5.070 13.015 1.00 98.00 269 PHE A CA 1
ATOM 2119 C C . PHE A 1 269 ? -2.052 -5.521 12.355 1.00 98.00 269 PHE A C 1
ATOM 2121 O O . PHE A 1 269 ? -1.817 -6.716 12.205 1.00 98.00 269 PHE A O 1
ATOM 2128 N N . CYS A 1 270 ? -1.200 -4.557 11.994 1.00 95.50 270 CYS A N 1
ATOM 2129 C CA . CYS A 1 270 ? 0.162 -4.783 11.494 1.00 95.50 270 CYS A CA 1
ATOM 2130 C C . CYS A 1 270 ? 0.267 -5.881 10.420 1.00 95.50 270 CYS A C 1
ATOM 2132 O O . CYS A 1 270 ? 1.092 -6.795 10.515 1.00 95.50 270 CYS A O 1
ATOM 2134 N N . VAL A 1 271 ? -0.608 -5.802 9.415 1.00 92.06 271 VAL A N 1
ATOM 2135 C CA . VAL A 1 271 ? -0.692 -6.789 8.334 1.00 92.06 271 VAL A CA 1
ATOM 2136 C C . VAL A 1 271 ? 0.639 -6.852 7.561 1.00 92.06 271 VAL A C 1
ATOM 2138 O O . VAL A 1 271 ? 1.255 -5.808 7.311 1.00 92.06 271 VAL A O 1
ATOM 2141 N N . PRO A 1 272 ? 1.116 -8.043 7.159 1.00 92.56 272 PRO A N 1
ATOM 2142 C CA . PRO A 1 272 ? 2.355 -8.145 6.400 1.00 92.56 272 PRO A CA 1
ATOM 2143 C C . PRO A 1 272 ? 2.211 -7.574 4.980 1.00 92.56 272 PRO A C 1
ATOM 2145 O O . PRO A 1 272 ? 1.135 -7.563 4.367 1.00 92.56 272 PRO A O 1
ATOM 2148 N N . ALA A 1 273 ? 3.341 -7.147 4.417 1.00 94.06 273 ALA A N 1
ATOM 2149 C CA . ALA A 1 273 ? 3.431 -6.890 2.987 1.00 94.06 273 ALA A CA 1
ATOM 2150 C C . ALA A 1 273 ? 3.376 -8.222 2.223 1.00 94.06 273 ALA A C 1
ATOM 2152 O O . ALA A 1 273 ? 3.805 -9.265 2.713 1.00 94.06 273 ALA A O 1
ATOM 2153 N N . ARG A 1 274 ? 2.911 -8.198 0.974 1.00 94.69 274 ARG A N 1
ATOM 2154 C CA . ARG A 1 274 ? 2.990 -9.378 0.096 1.00 94.69 274 ARG A CA 1
ATOM 2155 C C . ARG A 1 274 ? 4.365 -9.533 -0.559 1.00 94.69 274 ARG A C 1
ATOM 2157 O O . ARG A 1 274 ? 4.591 -10.505 -1.266 1.00 94.69 274 ARG A O 1
ATOM 2164 N N . SER A 1 275 ? 5.274 -8.596 -0.291 1.00 92.88 275 SER A N 1
ATOM 2165 C CA . SER A 1 275 ? 6.703 -8.679 -0.604 1.00 92.88 275 SER A CA 1
ATOM 2166 C C . SER A 1 275 ? 7.562 -9.170 0.567 1.00 92.88 275 SER A C 1
ATOM 2168 O O . SER A 1 275 ? 8.766 -9.310 0.412 1.00 92.88 275 SER A O 1
ATOM 2170 N N . ASN A 1 276 ? 7.004 -9.259 1.782 1.00 91.75 276 ASN A N 1
ATOM 2171 C CA . ASN A 1 276 ? 7.761 -9.553 2.999 1.00 91.75 276 ASN A CA 1
ATOM 2172 C C . ASN A 1 276 ? 6.806 -9.920 4.140 1.00 91.75 276 ASN A C 1
ATOM 2174 O O . ASN A 1 276 ? 5.989 -9.098 4.561 1.00 91.75 276 ASN A O 1
ATOM 2178 N N . ARG A 1 277 ? 6.961 -11.124 4.690 1.00 91.31 277 ARG A N 1
ATOM 2179 C CA . ARG A 1 277 ? 6.089 -11.683 5.731 1.00 91.31 277 ARG A CA 1
ATOM 2180 C C . ARG A 1 277 ? 6.432 -11.210 7.147 1.00 91.31 277 ARG A C 1
ATOM 2182 O O . ARG A 1 277 ? 5.887 -11.750 8.101 1.00 91.31 277 ARG A O 1
ATOM 2189 N N . ASN A 1 278 ? 7.323 -10.230 7.298 1.00 93.56 278 ASN A N 1
ATOM 2190 C CA . ASN A 1 278 ? 7.636 -9.632 8.592 1.00 93.56 278 ASN A CA 1
ATOM 2191 C C . ASN A 1 278 ? 6.379 -9.018 9.238 1.00 93.56 278 ASN A C 1
ATOM 2193 O O . ASN A 1 278 ? 5.888 -7.985 8.777 1.00 93.56 278 ASN A O 1
ATOM 2197 N N . GLY A 1 279 ? 5.886 -9.640 10.302 1.00 94.12 279 GLY A N 1
ATOM 2198 C CA . GLY A 1 279 ? 4.656 -9.271 10.986 1.00 94.12 279 GLY A CA 1
ATOM 2199 C C . GLY A 1 279 ? 4.204 -10.359 11.956 1.00 94.12 279 GLY A C 1
ATOM 2200 O O . GLY A 1 279 ? 4.864 -11.382 12.125 1.00 94.12 279 GLY A O 1
ATOM 2201 N N . TYR A 1 280 ? 3.032 -10.141 12.546 1.00 94.75 280 TYR A N 1
ATOM 2202 C CA . TYR A 1 280 ? 2.437 -11.023 13.556 1.00 94.75 280 TYR A CA 1
ATOM 2203 C C . TYR A 1 280 ? 1.779 -12.295 13.013 1.00 94.75 280 TYR A C 1
ATOM 2205 O O . TYR A 1 280 ? 1.256 -13.088 13.794 1.00 94.75 280 TYR A O 1
ATOM 2213 N N . GLY A 1 281 ? 1.737 -12.466 11.689 1.00 95.06 281 GLY A N 1
ATOM 2214 C CA . GLY A 1 281 ? 1.040 -13.580 11.057 1.00 95.06 281 GLY A CA 1
ATOM 2215 C C . GLY A 1 281 ? -0.440 -13.631 11.442 1.00 95.06 281 GLY A C 1
ATOM 2216 O O . GLY A 1 281 ? -1.168 -12.652 11.280 1.00 95.06 281 GLY A O 1
ATOM 2217 N N . ILE A 1 282 ? -0.884 -14.788 11.926 1.00 97.06 282 ILE A N 1
ATOM 2218 C CA . ILE A 1 282 ? -2.259 -15.041 12.367 1.00 97.06 282 ILE A CA 1
ATOM 2219 C C . ILE A 1 282 ? -2.340 -14.919 13.891 1.00 97.06 282 ILE A C 1
ATOM 2221 O O . ILE A 1 282 ? -1.498 -15.443 14.622 1.00 97.06 282 ILE A O 1
ATOM 2225 N N . GLY A 1 283 ? -3.391 -14.261 14.388 1.00 96.69 283 GLY A N 1
ATOM 2226 C CA . GLY A 1 283 ? -3.636 -14.113 15.820 1.00 96.69 283 GLY A CA 1
ATOM 2227 C C . GLY A 1 283 ? -3.742 -15.446 16.575 1.00 96.69 283 GLY A C 1
ATOM 2228 O O . GLY A 1 283 ? -4.034 -16.507 16.022 1.00 96.69 283 GLY A O 1
ATOM 2229 N N . GLN A 1 284 ? -3.531 -15.399 17.891 1.00 97.44 284 GLN A N 1
ATOM 2230 C CA . GLN A 1 284 ? -3.851 -16.537 18.759 1.00 97.44 284 GLN A CA 1
ATOM 2231 C C . GLN A 1 284 ? -5.362 -16.797 18.742 1.00 97.44 284 GLN A C 1
ATOM 2233 O O . GLN A 1 284 ? -6.149 -15.886 18.495 1.00 97.44 284 GLN A O 1
ATOM 2238 N N . GLN A 1 285 ? -5.787 -18.030 19.029 1.00 97.75 285 GLN A N 1
ATOM 2239 C CA . GLN A 1 285 ? -7.202 -18.410 18.960 1.00 97.75 285 GLN A CA 1
ATOM 2240 C C . GLN A 1 285 ? -8.113 -17.424 19.716 1.00 97.75 285 GLN A C 1
ATOM 2242 O O . GLN A 1 285 ? -7.982 -17.247 20.928 1.00 97.75 285 GLN A O 1
ATOM 2247 N N . GLY A 1 286 ? -9.055 -16.808 18.992 1.00 96.44 286 GLY A N 1
ATOM 2248 C CA . GLY A 1 286 ? -10.003 -15.836 19.548 1.00 96.44 286 GLY A CA 1
ATOM 2249 C C . GLY A 1 286 ? -9.423 -14.443 19.824 1.00 96.44 286 GLY A C 1
ATOM 2250 O O . GLY A 1 286 ? -10.067 -13.660 20.512 1.00 96.44 286 GLY A O 1
ATOM 2251 N N . ARG A 1 287 ? -8.226 -14.126 19.318 1.00 97.19 287 ARG A N 1
ATOM 2252 C CA . ARG A 1 287 ? -7.565 -12.818 19.449 1.00 97.19 287 ARG A CA 1
ATOM 2253 C C . ARG A 1 287 ? -7.093 -12.307 18.096 1.00 97.19 287 ARG A C 1
ATOM 2255 O O . ARG A 1 287 ? -6.743 -13.107 17.234 1.00 97.19 287 ARG A O 1
ATOM 2262 N N . TRP A 1 288 ? -7.030 -10.991 17.935 1.00 97.81 288 TRP A N 1
ATOM 2263 C CA . TRP A 1 288 ? -6.421 -10.376 16.756 1.00 97.81 288 TRP A CA 1
ATOM 2264 C C . TRP A 1 288 ? -4.892 -10.508 16.752 1.00 97.81 288 TRP A C 1
ATOM 2266 O O . TRP A 1 288 ? -4.268 -10.905 17.744 1.00 97.81 288 TRP A O 1
ATOM 2276 N N . GLU A 1 289 ? -4.287 -10.177 15.614 1.00 96.25 289 GLU A N 1
ATOM 2277 C CA . GLU A 1 289 ? -2.839 -10.184 15.405 1.00 96.25 289 GLU A CA 1
ATOM 2278 C C . GLU A 1 289 ? -2.132 -9.299 16.434 1.00 96.25 289 GLU A C 1
ATOM 2280 O O . GLU A 1 289 ? -2.637 -8.243 16.815 1.00 96.25 289 GLU A O 1
ATOM 2285 N N . GLY A 1 290 ? -0.962 -9.725 16.917 1.00 94.56 290 GLY A N 1
ATOM 2286 C CA . GLY A 1 290 ? -0.155 -8.917 17.839 1.00 94.56 290 GLY A CA 1
ATOM 2287 C C . GLY A 1 290 ? -0.806 -8.615 19.194 1.00 94.56 290 GLY A C 1
ATOM 2288 O O . GLY A 1 290 ? -0.287 -7.790 19.942 1.00 94.56 290 GLY A O 1
ATOM 2289 N N . ASN A 1 291 ? -1.921 -9.277 19.533 1.00 96.25 291 ASN A N 1
ATOM 2290 C CA . ASN A 1 291 ? -2.822 -8.888 20.626 1.00 96.25 291 ASN A CA 1
ATOM 2291 C C . ASN A 1 291 ? -3.411 -7.475 20.453 1.00 96.25 291 ASN A C 1
ATOM 2293 O O . ASN A 1 291 ? -3.635 -6.776 21.441 1.00 96.25 291 ASN A O 1
ATOM 2297 N N . GLY A 1 292 ? -3.661 -7.057 19.211 1.00 98.19 292 GLY A N 1
ATOM 2298 C CA . GLY A 1 292 ? -4.487 -5.891 18.929 1.00 98.19 292 GLY A CA 1
ATOM 2299 C C . GLY A 1 292 ? -5.897 -6.055 19.498 1.00 98.19 292 GLY A C 1
ATOM 2300 O O . GLY A 1 292 ? -6.421 -7.168 19.592 1.00 98.19 292 GLY A O 1
ATOM 2301 N N . GLN A 1 293 ? -6.512 -4.948 19.903 1.00 98.75 293 GLN A N 1
ATOM 2302 C CA . GLN A 1 293 ? -7.859 -4.948 20.473 1.00 98.75 293 GLN A CA 1
ATOM 2303 C C . GLN A 1 293 ? -8.700 -3.839 19.856 1.00 98.75 293 GLN A C 1
ATOM 2305 O O . GLN A 1 293 ? -8.200 -2.750 19.569 1.00 98.75 293 GLN A O 1
ATOM 2310 N N . CYS A 1 294 ? -9.983 -4.126 19.672 1.00 98.75 294 CYS A N 1
ATOM 2311 C CA . CYS A 1 294 ? -10.982 -3.181 19.202 1.00 98.75 294 CYS A CA 1
ATOM 2312 C C . CYS A 1 294 ? -12.173 -3.236 20.150 1.00 98.75 294 CYS A C 1
ATOM 2314 O O . CYS A 1 294 ? -12.674 -4.321 20.435 1.00 98.75 294 CYS A O 1
ATOM 2316 N N . PHE A 1 295 ? -12.651 -2.082 20.595 1.00 98.81 295 PHE A N 1
ATOM 2317 C CA . PHE A 1 295 ? -13.835 -1.957 21.431 1.00 98.81 295 PHE A CA 1
ATOM 2318 C C . PHE A 1 295 ? -14.847 -1.047 20.756 1.00 98.81 295 PHE A C 1
ATOM 2320 O O . PHE A 1 295 ? -14.472 -0.046 20.148 1.00 98.81 295 PHE A O 1
ATOM 2327 N N . VAL A 1 296 ? -16.128 -1.373 20.898 1.00 98.50 296 VAL A N 1
ATOM 2328 C CA . VAL A 1 296 ? -17.231 -0.486 20.530 1.00 98.50 296 VAL A CA 1
ATOM 2329 C C . VAL A 1 296 ? -18.142 -0.347 21.735 1.00 98.50 296 VAL A C 1
ATOM 2331 O O . VAL A 1 296 ? -18.633 -1.337 22.266 1.00 98.50 296 VAL A O 1
ATOM 2334 N N . ASN A 1 297 ? -18.332 0.884 22.212 1.00 97.88 297 ASN A N 1
ATOM 2335 C CA . ASN A 1 297 ? -19.092 1.185 23.431 1.00 97.88 297 ASN A CA 1
ATOM 2336 C C . ASN A 1 297 ? -18.634 0.376 24.666 1.00 97.88 297 ASN A C 1
ATOM 2338 O O . ASN A 1 297 ? -19.442 0.024 25.525 1.00 97.88 297 ASN A O 1
ATOM 2342 N N . GLY A 1 298 ? -17.332 0.083 24.755 1.00 97.88 298 GLY A N 1
ATOM 2343 C CA . GLY A 1 298 ? -16.728 -0.705 25.834 1.00 97.88 298 GLY A CA 1
ATOM 2344 C C . GLY A 1 298 ? -16.846 -2.227 25.683 1.00 97.88 298 GLY A C 1
ATOM 2345 O O . GLY A 1 298 ? -16.292 -2.949 26.510 1.00 97.88 298 GLY A O 1
ATOM 2346 N N . GLU A 1 299 ? -17.521 -2.731 24.646 1.00 98.06 299 GLU A N 1
ATOM 2347 C CA . GLU A 1 299 ? -17.563 -4.158 24.314 1.00 98.06 299 GLU A CA 1
ATOM 2348 C C . GLU A 1 299 ? -16.422 -4.517 23.355 1.00 98.06 299 GLU A C 1
ATOM 2350 O O . GLU A 1 299 ? -16.248 -3.866 22.325 1.00 98.06 299 GLU A O 1
ATOM 2355 N N . GLU A 1 300 ? -15.633 -5.542 23.690 1.00 98.44 300 GLU A N 1
ATOM 2356 C CA . GLU A 1 300 ? -14.533 -6.005 22.837 1.00 98.44 300 GLU A CA 1
ATOM 2357 C C . GLU A 1 300 ? -15.071 -6.745 21.608 1.00 98.44 300 GLU A C 1
ATOM 2359 O O . GLU A 1 300 ? -15.811 -7.724 21.716 1.00 98.44 300 GLU A O 1
ATOM 2364 N N . ILE A 1 301 ? -14.651 -6.301 20.428 1.00 98.50 301 ILE A N 1
ATOM 2365 C CA . ILE A 1 301 ? -14.954 -6.946 19.157 1.00 98.50 301 ILE A CA 1
ATOM 2366 C C . ILE A 1 301 ? -13.866 -7.975 18.877 1.00 98.50 301 ILE A C 1
ATOM 2368 O O . ILE A 1 301 ? -12.702 -7.626 18.682 1.00 98.50 301 ILE A O 1
ATOM 2372 N N . LEU A 1 302 ? -14.249 -9.248 18.838 1.00 97.81 302 LEU A N 1
ATOM 2373 C CA . LEU A 1 302 ? -13.350 -10.377 18.594 1.00 97.81 302 LEU A CA 1
ATOM 2374 C C . LEU A 1 302 ? -13.419 -10.853 17.132 1.00 97.81 302 LEU A C 1
ATOM 2376 O O . LEU A 1 302 ? -14.390 -10.543 16.431 1.00 97.81 302 LEU A O 1
ATOM 2380 N N . PRO A 1 303 ? -12.427 -11.637 16.663 1.00 97.19 303 PRO A N 1
ATOM 2381 C CA . PRO A 1 303 ? -12.495 -12.282 15.356 1.00 97.19 303 PRO A CA 1
ATOM 2382 C C . PRO A 1 303 ? -13.821 -13.038 15.158 1.00 97.19 303 PRO A C 1
ATOM 2384 O O . PRO A 1 303 ? -14.208 -13.828 16.024 1.00 97.19 303 PRO A O 1
ATOM 2387 N N . PRO A 1 304 ? -14.532 -12.837 14.030 1.00 95.19 304 PRO A N 1
ATOM 2388 C CA . PRO A 1 304 ? -15.883 -13.378 13.840 1.00 95.19 304 PRO A CA 1
ATOM 2389 C C . PRO A 1 304 ? -15.908 -14.898 13.646 1.00 95.19 304 PRO A C 1
ATOM 2391 O O . PRO A 1 304 ? -16.964 -15.525 13.750 1.00 95.19 304 PRO A O 1
ATOM 2394 N N . LYS A 1 305 ? -14.757 -15.497 13.330 1.00 95.50 305 LYS A N 1
ATOM 2395 C CA . LYS A 1 305 ? -14.575 -16.934 13.141 1.00 95.50 305 LYS A CA 1
ATOM 2396 C C . LYS A 1 305 ? -13.333 -17.407 13.891 1.00 95.50 305 LYS A C 1
ATOM 2398 O O . LYS A 1 305 ? -12.393 -16.628 14.044 1.00 95.50 305 LYS A O 1
ATOM 2403 N N . PRO A 1 306 ? -13.311 -18.675 14.336 1.00 96.88 306 PRO A N 1
ATOM 2404 C CA . PRO A 1 306 ? -12.074 -19.314 14.743 1.00 96.88 306 PRO A CA 1
ATOM 2405 C C . PRO A 1 306 ? -11.023 -19.237 13.634 1.00 96.88 306 PRO A C 1
ATOM 2407 O O . PRO A 1 306 ? -11.368 -19.375 12.463 1.00 96.88 306 PRO A O 1
ATOM 2410 N N . TRP A 1 307 ? -9.772 -19.029 14.031 1.00 97.25 307 TRP A N 1
ATOM 2411 C CA . TRP A 1 307 ? -8.615 -19.115 13.151 1.00 97.25 307 TRP A CA 1
ATOM 2412 C C . TRP A 1 307 ? -8.400 -20.557 12.683 1.00 97.25 307 TRP A C 1
ATOM 2414 O O . TRP A 1 307 ? -8.543 -21.479 13.493 1.00 97.25 307 TRP A O 1
ATOM 2424 N N . ASP A 1 308 ? -8.062 -20.760 11.409 1.00 96.94 308 ASP A N 1
ATOM 2425 C CA . ASP A 1 308 ? -7.744 -22.098 10.896 1.00 96.94 308 ASP A CA 1
ATOM 2426 C C . ASP A 1 308 ? -6.307 -22.483 11.298 1.00 96.94 308 ASP A C 1
ATOM 2428 O O . ASP A 1 308 ? -6.039 -23.640 11.633 1.00 96.94 308 ASP A O 1
ATOM 2432 N N . GLU A 1 309 ? -5.397 -21.501 11.343 1.00 96.94 309 GLU A N 1
ATOM 2433 C CA . GLU A 1 309 ? -3.987 -21.670 11.726 1.00 96.94 309 GLU A CA 1
ATOM 2434 C C . GLU A 1 309 ? -3.561 -20.681 12.841 1.00 96.94 309 GLU A C 1
ATOM 2436 O O . GLU A 1 309 ? -2.700 -19.823 12.624 1.00 96.94 309 GLU A O 1
ATOM 2441 N N . PRO A 1 310 ? -4.135 -20.767 14.060 1.00 97.62 310 PRO A N 1
ATOM 2442 C CA . PRO A 1 310 ? -3.878 -19.797 15.125 1.00 97.62 310 PRO A CA 1
ATOM 2443 C C . PRO A 1 310 ? -2.389 -19.708 15.490 1.00 97.62 310 PRO A C 1
ATOM 2445 O O . PRO A 1 310 ? -1.754 -20.716 15.809 1.00 97.62 310 PRO A O 1
ATOM 2448 N N . GLY A 1 311 ? -1.845 -18.489 15.506 1.00 96.56 311 GLY A N 1
ATOM 2449 C CA . GLY A 1 311 ? -0.445 -18.216 15.847 1.00 96.56 311 GLY A CA 1
ATOM 2450 C C . GLY A 1 311 ? 0.579 -18.564 14.760 1.00 96.56 311 GLY A C 1
ATOM 2451 O O . GLY A 1 311 ? 1.778 -18.525 15.034 1.00 96.56 311 GLY A O 1
ATOM 2452 N N . ALA A 1 312 ? 0.146 -18.946 13.555 1.00 97.06 312 ALA A N 1
ATOM 2453 C CA . ALA A 1 312 ? 1.053 -19.262 12.458 1.00 97.06 312 ALA A CA 1
ATOM 2454 C C . ALA A 1 312 ? 1.641 -18.004 11.796 1.00 97.06 312 ALA A C 1
ATOM 2456 O O . ALA A 1 312 ? 1.071 -16.916 11.854 1.00 97.06 312 ALA A O 1
ATOM 2457 N N . TYR A 1 313 ? 2.768 -18.191 11.100 1.00 96.12 313 TYR A N 1
ATOM 2458 C CA . TYR A 1 313 ? 3.451 -17.170 10.291 1.00 96.12 313 TYR A CA 1
ATOM 2459 C C . TYR A 1 313 ? 3.931 -15.927 11.060 1.00 96.12 313 TYR A C 1
ATOM 2461 O O . TYR A 1 313 ? 4.068 -14.855 10.474 1.00 96.12 313 TYR A O 1
ATOM 2469 N N . ASP A 1 314 ? 4.194 -16.084 12.356 1.00 95.44 314 ASP A N 1
ATOM 2470 C CA . ASP A 1 314 ? 4.757 -15.052 13.226 1.00 95.44 314 ASP A CA 1
ATOM 2471 C C . ASP A 1 314 ? 6.266 -14.890 12.957 1.00 95.44 314 ASP A C 1
ATOM 2473 O O . ASP A 1 314 ? 7.105 -15.624 13.493 1.00 95.44 314 ASP A O 1
ATOM 2477 N N . TYR A 1 315 ? 6.620 -13.975 12.050 1.00 95.69 315 TYR A N 1
ATOM 2478 C CA . TYR A 1 315 ? 7.997 -13.743 11.611 1.00 95.69 315 TYR A CA 1
ATOM 2479 C C . TYR A 1 315 ? 8.440 -12.322 11.948 1.00 95.69 315 TYR A C 1
ATOM 2481 O O . TYR A 1 315 ? 7.955 -11.350 11.382 1.00 95.69 315 TYR A O 1
ATOM 2489 N N . HIS A 1 316 ? 9.442 -12.190 12.817 1.00 95.69 316 HIS A N 1
ATOM 2490 C CA . HIS A 1 316 ? 9.970 -10.893 13.265 1.00 95.69 316 HIS A CA 1
ATOM 2491 C C . HIS A 1 316 ? 11.277 -10.501 12.557 1.00 95.69 316 HIS A C 1
ATOM 2493 O O . HIS A 1 316 ? 12.222 -9.998 13.169 1.00 95.69 316 HIS A O 1
ATOM 2499 N N . PHE A 1 317 ? 11.384 -10.807 11.265 1.00 94.50 317 PHE A N 1
ATOM 2500 C CA . PHE A 1 317 ? 12.563 -10.521 10.449 1.00 94.50 317 PHE A CA 1
ATOM 2501 C C . PHE A 1 317 ? 12.183 -10.367 8.974 1.00 94.50 317 PHE A C 1
ATOM 2503 O O . PHE A 1 317 ? 11.164 -10.884 8.536 1.00 94.50 317 PHE A O 1
ATOM 2510 N N . ASN A 1 318 ? 13.027 -9.691 8.185 1.00 93.75 318 ASN A N 1
ATOM 2511 C CA . ASN A 1 318 ? 12.826 -9.574 6.737 1.00 93.75 318 ASN A CA 1
ATOM 2512 C C . ASN A 1 318 ? 12.908 -10.954 6.059 1.00 93.75 318 ASN A C 1
ATOM 2514 O O . ASN A 1 318 ? 13.956 -11.604 6.160 1.00 93.75 318 ASN A O 1
ATOM 2518 N N . THR A 1 319 ? 11.837 -11.373 5.380 1.00 94.31 319 THR A N 1
ATOM 2519 C CA . THR A 1 319 ? 11.749 -12.673 4.701 1.00 94.31 319 THR A CA 1
ATOM 2520 C C . THR A 1 319 ? 12.230 -12.675 3.253 1.00 94.31 319 THR A C 1
ATOM 2522 O O . THR A 1 319 ? 12.327 -13.760 2.701 1.00 94.31 319 THR A O 1
ATOM 2525 N N . TRP A 1 320 ? 12.587 -11.525 2.669 1.00 90.88 320 TRP A N 1
ATOM 2526 C CA . TRP A 1 320 ? 12.990 -11.428 1.259 1.00 90.88 320 TRP A CA 1
ATOM 2527 C C . TRP A 1 320 ? 14.053 -12.457 0.866 1.00 90.88 320 TRP A C 1
ATOM 2529 O O . TRP A 1 320 ? 15.143 -12.482 1.452 1.00 90.88 320 TRP A O 1
ATOM 2539 N N . GLY A 1 321 ? 13.737 -13.288 -0.129 1.00 89.81 321 GLY A N 1
ATOM 2540 C CA . GLY A 1 321 ? 14.622 -14.322 -0.659 1.00 89.81 321 GLY A CA 1
ATOM 2541 C C . GLY A 1 321 ? 14.868 -15.486 0.305 1.00 89.81 321 GLY A C 1
ATOM 2542 O O . GLY A 1 321 ? 15.883 -16.179 0.178 1.00 89.81 321 GLY A O 1
ATOM 2543 N N . LYS A 1 322 ? 13.991 -15.690 1.296 1.00 95.25 322 LYS A N 1
ATOM 2544 C CA . LYS A 1 322 ? 14.108 -16.757 2.301 1.00 95.25 322 LYS A CA 1
ATOM 2545 C C . LYS A 1 322 ? 12.998 -17.805 2.166 1.00 95.25 322 LYS A C 1
ATOM 2547 O O . LYS A 1 322 ? 11.945 -17.513 1.603 1.00 95.25 322 LYS A O 1
ATOM 2552 N N . PRO A 1 323 ? 13.195 -19.024 2.711 1.00 96.00 323 PRO A N 1
ATOM 2553 C CA . PRO A 1 323 ? 12.215 -20.105 2.600 1.00 96.00 323 PRO A CA 1
ATOM 2554 C C . PRO A 1 323 ? 10.818 -19.761 3.124 1.00 96.00 323 PRO A C 1
ATOM 2556 O O . PRO A 1 323 ? 9.844 -20.358 2.675 1.00 96.00 323 PRO A O 1
ATOM 2559 N N . GLU A 1 324 ? 10.699 -18.808 4.052 1.00 96.12 324 GLU A N 1
ATOM 2560 C CA . GLU A 1 324 ? 9.412 -18.384 4.599 1.00 96.12 324 GLU A CA 1
ATOM 2561 C C . GLU A 1 324 ? 8.466 -17.821 3.528 1.00 96.12 324 GLU A C 1
ATOM 2563 O O . GLU A 1 324 ? 7.250 -17.899 3.693 1.00 96.12 324 GLU A O 1
ATOM 2568 N N . GLU A 1 325 ? 8.989 -17.303 2.412 1.00 94.00 325 GLU A N 1
ATOM 2569 C CA . GLU A 1 325 ? 8.184 -16.783 1.297 1.00 94.00 325 GLU A CA 1
ATOM 2570 C C . GLU A 1 325 ? 7.475 -17.886 0.501 1.00 94.00 325 GLU A C 1
ATOM 2572 O O . GLU A 1 325 ? 6.495 -17.616 -0.191 1.00 94.00 325 GLU A O 1
ATOM 2577 N N . GLU A 1 326 ? 7.882 -19.148 0.667 1.00 95.19 326 GLU A N 1
ATOM 2578 C CA . GLU A 1 326 ? 7.208 -20.311 0.075 1.00 95.19 326 GLU A CA 1
ATOM 2579 C C . GLU A 1 326 ? 5.995 -20.782 0.899 1.00 95.19 326 GLU A C 1
ATOM 2581 O O . GLU A 1 326 ? 5.172 -21.588 0.434 1.00 95.19 326 GLU A O 1
ATOM 2586 N N . HIS A 1 327 ? 5.840 -20.277 2.126 1.00 95.25 327 HIS A N 1
ATOM 2587 C CA . HIS A 1 327 ? 4.623 -20.493 2.894 1.00 95.25 327 HIS A CA 1
ATOM 2588 C C . HIS A 1 327 ? 3.477 -19.669 2.294 1.00 95.25 327 HIS A C 1
ATOM 2590 O O . HIS A 1 327 ? 3.605 -18.452 2.151 1.00 95.25 327 HIS A O 1
ATOM 2596 N N . PRO A 1 328 ? 2.354 -20.310 1.919 1.00 93.75 328 PRO A N 1
ATOM 2597 C CA . PRO A 1 328 ? 1.320 -19.637 1.156 1.00 93.75 328 PRO A CA 1
ATOM 2598 C C . PRO A 1 328 ? 0.592 -18.580 1.996 1.00 93.75 328 PRO A C 1
ATOM 2600 O O . PRO A 1 328 ? 0.170 -18.841 3.123 1.00 93.75 328 PRO A O 1
ATOM 2603 N N . PHE A 1 329 ? 0.374 -17.394 1.430 1.00 94.81 329 PHE A N 1
ATOM 2604 C CA . PHE A 1 329 ? -0.661 -16.488 1.918 1.00 94.81 329 PHE A CA 1
ATOM 2605 C C . PHE A 1 329 ? -2.041 -17.114 1.721 1.00 94.81 329 PHE A C 1
ATOM 2607 O O . PHE A 1 329 ? -2.413 -17.478 0.605 1.00 94.81 329 PHE A O 1
ATOM 2614 N N . THR A 1 330 ? -2.783 -17.208 2.818 1.00 95.12 330 THR A N 1
ATOM 2615 C CA . THR A 1 330 ? -4.206 -17.550 2.869 1.00 95.12 330 THR A CA 1
ATOM 2616 C C . THR A 1 330 ? -5.021 -16.289 3.160 1.00 95.12 330 THR A C 1
ATOM 2618 O O . THR A 1 330 ? -4.498 -15.310 3.696 1.00 95.12 330 THR A O 1
ATOM 2621 N N . ASP A 1 331 ? -6.317 -16.308 2.839 1.00 95.19 331 ASP A N 1
ATOM 2622 C CA . ASP A 1 331 ? -7.227 -15.176 3.096 1.00 95.19 331 ASP A CA 1
ATOM 2623 C C . ASP A 1 331 ? -7.260 -14.772 4.581 1.00 95.19 331 ASP A C 1
ATOM 2625 O O . ASP A 1 331 ? -7.413 -13.601 4.921 1.00 95.19 331 ASP A O 1
ATOM 2629 N N . GLU A 1 332 ? -7.056 -15.733 5.480 1.00 94.69 332 GLU A N 1
ATOM 2630 C CA . GLU A 1 332 ? -6.990 -15.502 6.919 1.00 94.69 332 GLU A CA 1
ATOM 2631 C C . GLU A 1 332 ? -5.853 -14.564 7.333 1.00 94.69 332 GLU A C 1
ATOM 2633 O O . GLU A 1 332 ? -5.965 -13.926 8.364 1.00 94.69 332 GLU A O 1
ATOM 2638 N N . GLN A 1 333 ? -4.786 -14.393 6.558 1.00 95.44 333 GLN A N 1
ATOM 2639 C CA . GLN A 1 333 ? -3.665 -13.520 6.941 1.00 95.44 333 GLN A CA 1
ATOM 2640 C C . GLN A 1 333 ? -3.903 -12.041 6.603 1.00 95.44 333 GLN A C 1
ATOM 2642 O O . GLN A 1 333 ? -3.127 -11.181 7.011 1.00 95.44 333 GLN A O 1
ATOM 2647 N N . LEU A 1 334 ? -4.964 -11.732 5.852 1.00 96.25 334 LEU A N 1
ATOM 2648 C CA . LEU A 1 334 ? -5.195 -10.418 5.259 1.00 96.25 334 LEU A CA 1
ATOM 2649 C C . LEU A 1 334 ? -6.596 -9.931 5.628 1.00 96.25 334 LEU A C 1
ATOM 2651 O O . LEU A 1 334 ? -7.589 -10.474 5.148 1.00 96.25 334 LEU A O 1
ATOM 2655 N N . TYR A 1 335 ? -6.713 -8.902 6.469 1.00 96.62 335 TYR A N 1
ATOM 2656 C CA . TYR A 1 335 ? -8.009 -8.544 7.062 1.00 96.62 335 TYR A CA 1
ATOM 2657 C C . TYR A 1 335 ? -9.109 -8.220 6.031 1.00 96.62 335 TYR A C 1
ATOM 2659 O O . TYR A 1 335 ? -10.277 -8.511 6.280 1.00 96.62 335 TYR A O 1
ATOM 2667 N N . TRP A 1 336 ? -8.756 -7.669 4.862 1.00 95.31 336 TRP A N 1
ATOM 2668 C CA . TRP A 1 336 ? -9.702 -7.331 3.784 1.00 95.31 336 TRP A CA 1
ATOM 2669 C C . TRP A 1 336 ? -10.202 -8.555 3.003 1.00 95.31 336 TRP A C 1
ATOM 2671 O O . TRP A 1 336 ? -11.144 -8.455 2.214 1.00 95.31 336 TRP A O 1
ATOM 2681 N N . MET A 1 337 ? -9.573 -9.714 3.203 1.00 95.31 337 MET A N 1
ATOM 2682 C CA . MET A 1 337 ? -9.985 -10.994 2.624 1.00 95.31 337 MET A CA 1
ATOM 2683 C C . MET A 1 337 ? -10.878 -11.801 3.572 1.00 95.31 337 MET A C 1
ATOM 2685 O O . MET A 1 337 ? -11.550 -12.738 3.139 1.00 95.31 337 MET A O 1
ATOM 2689 N N . ARG A 1 338 ? -10.919 -11.435 4.858 1.00 93.75 338 ARG A N 1
ATOM 2690 C CA . ARG A 1 338 ? -11.686 -12.140 5.888 1.00 93.75 338 ARG A CA 1
ATOM 2691 C C . ARG A 1 338 ? -13.160 -11.766 5.855 1.00 93.75 338 ARG A C 1
ATOM 2693 O O . ARG A 1 338 ? -13.569 -10.738 5.309 1.00 93.75 338 ARG A O 1
ATOM 2700 N N . GLN A 1 339 ? -13.959 -12.591 6.531 1.00 94.12 339 GLN A N 1
ATOM 2701 C CA . GLN A 1 339 ? -15.295 -12.172 6.924 1.00 94.12 339 GLN A CA 1
ATOM 2702 C C . GLN A 1 339 ? -15.183 -10.943 7.847 1.00 94.12 339 GLN A C 1
ATOM 2704 O O . GLN A 1 339 ? -14.430 -11.003 8.820 1.00 94.12 339 GLN A O 1
ATOM 2709 N N . PRO A 1 340 ? -15.922 -9.859 7.570 1.00 95.69 340 PRO A N 1
ATOM 2710 C CA . PRO A 1 340 ? -15.969 -8.694 8.445 1.00 95.69 340 PRO A CA 1
ATOM 2711 C C . PRO A 1 340 ? -16.506 -9.031 9.841 1.00 95.69 340 PRO A C 1
ATOM 2713 O O . PRO A 1 340 ? -17.338 -9.929 10.005 1.00 95.69 340 PRO A O 1
ATOM 2716 N N . ALA A 1 341 ? -16.065 -8.284 10.850 1.00 97.00 341 ALA A N 1
ATOM 2717 C CA . ALA A 1 341 ? -16.649 -8.342 12.182 1.00 97.00 341 ALA A CA 1
ATOM 2718 C C . ALA A 1 341 ? -18.005 -7.623 12.191 1.00 97.00 341 ALA A C 1
ATOM 2720 O O . ALA A 1 341 ? -18.158 -6.575 11.565 1.00 97.00 341 ALA A O 1
ATOM 2721 N N . ARG A 1 342 ? -18.987 -8.174 12.911 1.00 95.81 342 ARG A N 1
ATOM 2722 C CA . ARG A 1 342 ? -20.287 -7.523 13.122 1.00 95.81 342 ARG A CA 1
ATOM 2723 C C . ARG A 1 342 ? -20.207 -6.628 14.351 1.00 95.81 342 ARG A C 1
ATOM 2725 O O . ARG A 1 342 ? -19.745 -7.069 15.398 1.00 95.81 342 ARG A O 1
ATOM 2732 N N . ILE A 1 343 ? -20.689 -5.401 14.217 1.00 96.06 343 ILE A N 1
ATOM 2733 C CA . ILE A 1 343 ? -20.679 -4.379 15.260 1.00 96.06 343 ILE A CA 1
ATOM 2734 C C . ILE A 1 343 ? -22.101 -3.864 15.435 1.00 96.06 343 ILE A C 1
ATOM 2736 O O . ILE A 1 343 ? -22.745 -3.494 14.453 1.00 96.06 343 ILE A O 1
ATOM 2740 N N . HIS A 1 344 ? -22.570 -3.813 16.679 1.00 95.44 344 HIS A N 1
ATOM 2741 C CA . HIS A 1 344 ? -23.824 -3.153 17.014 1.00 95.44 344 HIS A CA 1
ATOM 2742 C C . HIS A 1 344 ? -23.578 -1.670 17.305 1.00 95.44 344 HIS A C 1
ATOM 2744 O O . HIS A 1 344 ? -22.743 -1.324 18.143 1.00 95.44 344 HIS A O 1
ATOM 2750 N N . LEU A 1 345 ? -24.314 -0.800 16.621 1.00 95.88 345 LEU A N 1
ATOM 2751 C CA . LEU A 1 345 ? -24.332 0.637 16.857 1.00 95.88 345 LEU A CA 1
ATOM 2752 C C . LEU A 1 345 ? -25.675 1.018 17.476 1.00 95.88 345 LEU A C 1
ATOM 2754 O O . LEU A 1 345 ? -26.732 0.723 16.917 1.00 95.88 345 LEU A O 1
ATOM 2758 N N . ASN A 1 346 ? -25.621 1.715 18.606 1.00 97.06 346 ASN A N 1
ATOM 2759 C CA . ASN A 1 346 ? -26.774 2.387 19.185 1.00 97.06 346 ASN A CA 1
ATOM 2760 C C . ASN A 1 346 ? -27.080 3.650 18.375 1.00 97.06 346 ASN A C 1
ATOM 2762 O O . ASN A 1 346 ? -26.175 4.289 17.834 1.00 97.06 346 ASN A O 1
ATOM 2766 N N . LYS A 1 347 ? -28.339 4.078 18.361 1.00 96.25 347 LYS A N 1
ATOM 2767 C CA . LYS A 1 347 ? -28.707 5.406 17.879 1.00 96.25 347 LYS A CA 1
ATOM 2768 C C . LYS A 1 347 ? -27.896 6.487 18.604 1.00 96.25 347 LYS A C 1
ATOM 2770 O O . LYS A 1 347 ? -27.897 6.553 19.833 1.00 96.25 347 LYS A O 1
ATOM 2775 N N . GLY A 1 348 ? -27.314 7.404 17.836 1.00 96.25 348 GLY A N 1
ATOM 2776 C CA . GLY A 1 348 ? -26.435 8.458 18.330 1.00 96.25 348 GLY A CA 1
ATOM 2777 C C . GLY A 1 348 ? -24.964 8.066 18.234 1.00 96.25 348 GLY A C 1
ATOM 2778 O O . GLY A 1 348 ? -24.570 7.336 17.329 1.00 96.25 348 GLY A O 1
ATOM 2779 N N . ASP A 1 349 ? -24.151 8.600 19.139 1.00 97.12 349 ASP A N 1
ATOM 2780 C CA . ASP A 1 349 ? -22.698 8.455 19.098 1.00 97.12 349 ASP A CA 1
ATOM 2781 C C . ASP A 1 349 ? -22.243 7.116 19.687 1.00 97.12 349 ASP A C 1
ATOM 2783 O O . ASP A 1 349 ? -22.606 6.758 20.808 1.00 97.12 349 ASP A O 1
ATOM 2787 N N . ASN A 1 350 ? -21.397 6.408 18.941 1.00 98.06 350 ASN A N 1
ATOM 2788 C CA . ASN A 1 350 ? -20.773 5.155 19.345 1.00 98.06 350 ASN A CA 1
ATOM 2789 C C . ASN A 1 350 ? -19.261 5.342 19.400 1.00 98.06 350 ASN A C 1
ATOM 2791 O O . ASN A 1 350 ? -18.645 5.713 18.398 1.00 98.06 350 ASN A O 1
ATOM 2795 N N . LEU A 1 351 ? -18.665 5.090 20.563 1.00 98.56 351 LEU A N 1
ATOM 2796 C CA . LEU A 1 351 ? -17.221 5.194 20.747 1.00 98.56 351 LEU A CA 1
ATOM 2797 C C . LEU A 1 351 ? -16.552 3.923 20.228 1.00 98.56 351 LEU A C 1
ATOM 2799 O O . LEU A 1 351 ? -16.886 2.830 20.680 1.00 98.56 351 LEU A O 1
ATOM 2803 N N . VAL A 1 352 ? -15.590 4.084 19.325 1.00 98.69 352 VAL A N 1
ATOM 2804 C CA . VAL A 1 352 ? -14.705 3.012 18.869 1.00 98.69 352 VAL A CA 1
ATOM 2805 C C . VAL A 1 352 ? -13.315 3.263 19.430 1.00 98.69 352 VAL A C 1
ATOM 2807 O O . VAL A 1 352 ? -12.777 4.363 19.284 1.00 98.69 352 VAL A O 1
ATOM 2810 N N . GLU A 1 353 ? -12.728 2.243 20.045 1.00 98.81 353 GLU A N 1
ATOM 2811 C CA . GLU A 1 353 ? -11.395 2.307 20.641 1.00 98.81 353 GLU A CA 1
ATOM 2812 C C . GLU A 1 353 ? -10.513 1.191 20.091 1.00 98.81 353 GLU A C 1
ATOM 2814 O O . GLU A 1 353 ? -10.923 0.036 20.021 1.00 98.81 353 GLU A O 1
ATOM 2819 N N . ILE A 1 354 ? -9.287 1.538 19.720 1.00 98.88 354 ILE A N 1
ATOM 2820 C CA . ILE A 1 354 ? -8.275 0.618 19.217 1.00 98.88 354 ILE A CA 1
ATOM 2821 C C . ILE A 1 354 ? -7.089 0.624 20.173 1.00 98.88 354 ILE A C 1
ATOM 2823 O O . ILE A 1 354 ? -6.651 1.686 20.617 1.00 98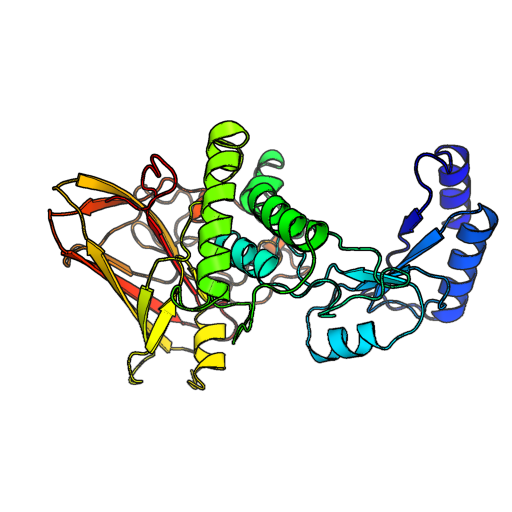.88 354 ILE A O 1
ATOM 2827 N N . ILE A 1 355 ? -6.542 -0.558 20.444 1.00 98.81 355 ILE A N 1
ATOM 2828 C CA . ILE A 1 355 ? -5.263 -0.751 21.126 1.00 98.81 355 ILE A CA 1
ATOM 2829 C C . ILE A 1 355 ? -4.360 -1.536 20.175 1.00 98.81 355 ILE A C 1
ATOM 2831 O O . ILE A 1 355 ? -4.680 -2.666 19.811 1.00 98.81 355 ILE A O 1
ATOM 2835 N N . ALA A 1 356 ? -3.243 -0.940 19.762 1.00 98.56 356 ALA A N 1
ATOM 2836 C CA . ALA A 1 356 ? -2.314 -1.511 18.791 1.00 98.56 356 ALA A CA 1
ATOM 2837 C C . ALA A 1 356 ? -0.886 -1.540 19.367 1.00 98.56 356 ALA A C 1
ATOM 2839 O O . ALA A 1 356 ? -0.167 -0.538 19.300 1.00 98.56 356 ALA A O 1
ATOM 2840 N N . PRO A 1 357 ? -0.450 -2.667 19.956 1.00 97.88 357 PRO A N 1
ATOM 2841 C CA . PRO A 1 357 ? 0.914 -2.817 20.453 1.00 97.88 357 PRO A CA 1
ATOM 2842 C C . PRO A 1 357 ? 1.948 -2.870 19.318 1.00 97.88 357 PRO A C 1
ATOM 2844 O O . PRO A 1 357 ? 1.703 -3.460 18.270 1.00 97.88 357 PRO A O 1
ATOM 2847 N N . LYS A 1 358 ? 3.132 -2.307 19.565 1.00 97.56 358 LYS A N 1
ATOM 2848 C CA . LYS A 1 358 ? 4.376 -2.577 18.836 1.00 97.56 358 LYS A CA 1
ATOM 2849 C C . LYS A 1 358 ? 5.279 -3.385 19.746 1.00 97.56 358 LYS A C 1
ATOM 2851 O O . LYS A 1 358 ? 5.627 -2.935 20.836 1.00 97.56 358 LYS A O 1
ATOM 2856 N N . THR A 1 359 ? 5.660 -4.578 19.310 1.00 95.62 359 THR A N 1
ATOM 2857 C CA . THR A 1 359 ? 6.374 -5.537 20.172 1.00 95.62 359 THR A CA 1
ATOM 2858 C C . THR A 1 359 ? 7.809 -5.816 19.739 1.00 95.62 359 THR A C 1
ATOM 2860 O O . THR A 1 359 ? 8.538 -6.467 20.486 1.00 95.62 359 THR A O 1
ATOM 2863 N N . TYR A 1 360 ? 8.237 -5.333 18.569 1.00 95.56 360 TYR A N 1
ATOM 2864 C CA . TYR A 1 360 ? 9.616 -5.471 18.108 1.00 95.56 360 TYR A CA 1
ATOM 2865 C C . TYR A 1 360 ? 10.003 -4.422 17.055 1.00 95.56 360 TYR A C 1
ATOM 2867 O O . TYR A 1 360 ? 9.171 -3.796 16.389 1.00 95.56 360 TYR A O 1
ATOM 2875 N N . LYS A 1 361 ? 11.317 -4.260 16.877 1.00 94.25 361 LYS A N 1
ATOM 2876 C CA . LYS A 1 361 ? 11.914 -3.354 15.896 1.00 94.25 361 LYS A CA 1
ATOM 2877 C C . LYS A 1 361 ? 11.691 -3.833 14.463 1.00 94.25 361 LYS A C 1
ATOM 2879 O O . LYS A 1 361 ? 12.015 -4.966 14.125 1.00 94.25 361 LYS A O 1
ATOM 2884 N N . GLY A 1 362 ? 11.265 -2.925 13.589 1.00 91.38 362 GLY A N 1
ATOM 2885 C CA . GLY A 1 362 ? 11.086 -3.211 12.163 1.00 91.38 362 GLY A CA 1
ATOM 2886 C C . GLY A 1 362 ? 9.747 -3.862 11.818 1.00 91.38 362 GLY A C 1
ATOM 2887 O O . GLY A 1 362 ? 9.537 -4.191 10.654 1.00 91.38 362 GLY A O 1
ATOM 2888 N N . LEU A 1 363 ? 8.848 -4.035 12.793 1.00 94.69 363 LEU A N 1
ATOM 2889 C CA . LEU A 1 363 ? 7.426 -4.246 12.534 1.00 94.69 363 LEU A CA 1
ATOM 2890 C C . LEU A 1 363 ? 6.878 -3.066 11.725 1.00 94.69 363 LEU A C 1
ATOM 2892 O O . LEU A 1 363 ? 7.172 -1.924 12.070 1.00 94.69 363 LEU A O 1
ATOM 2896 N N . ARG A 1 364 ? 6.051 -3.343 10.713 1.00 94.00 364 ARG A N 1
ATOM 2897 C CA . ARG A 1 364 ? 5.236 -2.321 10.042 1.00 94.00 364 ARG A CA 1
ATOM 2898 C C . ARG A 1 364 ? 4.028 -2.002 10.910 1.00 94.00 364 ARG A C 1
ATOM 2900 O O . ARG A 1 364 ? 3.001 -2.681 10.841 1.00 94.00 364 ARG A O 1
ATOM 2907 N N . TRP A 1 365 ? 4.190 -1.024 11.789 1.00 97.69 365 TRP A N 1
ATOM 2908 C CA . TRP A 1 365 ? 3.228 -0.778 12.847 1.00 97.69 365 TRP A CA 1
ATOM 2909 C C . TRP A 1 365 ? 2.009 -0.028 12.314 1.00 97.69 365 TRP A C 1
ATOM 2911 O O . TRP A 1 365 ? 2.115 1.088 11.813 1.00 97.69 365 TRP A O 1
ATOM 2921 N N . SER A 1 366 ? 0.836 -0.650 12.399 1.00 97.88 366 SER A N 1
ATOM 2922 C CA . SER A 1 366 ? -0.412 -0.077 11.892 1.00 97.88 366 SER A CA 1
ATOM 2923 C C . SER A 1 366 ? -1.638 -0.721 12.531 1.00 97.88 366 SER A C 1
ATOM 2925 O O . SER A 1 366 ? -1.574 -1.830 13.072 1.00 97.88 366 SER A O 1
ATOM 2927 N N . PHE A 1 367 ? -2.773 -0.037 12.424 1.00 98.56 367 PHE A N 1
ATOM 2928 C CA . PHE A 1 367 ? -4.086 -0.623 12.675 1.00 98.56 367 PHE A CA 1
ATOM 2929 C C . PHE A 1 367 ? -5.055 -0.277 11.547 1.00 98.56 367 PHE A C 1
ATOM 2931 O O . PHE A 1 367 ? -4.872 0.707 10.822 1.00 98.56 367 PHE A O 1
ATOM 2938 N N . SER A 1 368 ? -6.105 -1.083 11.432 1.00 98.38 368 SER A N 1
ATOM 2939 C CA . SER A 1 368 ? -7.158 -0.918 10.441 1.00 98.38 368 SER A CA 1
ATOM 2940 C C . SER A 1 368 ? -8.529 -1.102 11.078 1.00 98.38 368 SER A C 1
ATOM 2942 O O . SER A 1 368 ? -8.761 -2.065 11.807 1.00 98.38 368 SER A O 1
ATOM 2944 N N . PHE A 1 369 ? -9.439 -0.184 10.775 1.00 98.00 369 PHE A N 1
ATOM 2945 C CA . PHE A 1 369 ? -10.854 -0.258 11.106 1.00 98.00 369 PHE A CA 1
ATOM 2946 C C . PHE A 1 369 ? -11.644 0.419 9.982 1.00 98.00 369 PHE A C 1
ATOM 2948 O O . PHE A 1 369 ? -11.561 1.633 9.787 1.00 98.00 369 PHE A O 1
ATOM 2955 N N . ILE A 1 370 ? -12.386 -0.377 9.213 1.00 96.50 370 ILE A N 1
ATOM 2956 C CA . ILE A 1 370 ? -13.073 0.075 7.999 1.00 96.50 370 ILE A CA 1
ATOM 2957 C C . ILE A 1 370 ? -14.523 -0.406 8.041 1.00 96.50 370 ILE A C 1
ATOM 2959 O O . ILE A 1 370 ? -14.782 -1.574 7.737 1.00 96.50 370 ILE A O 1
ATOM 2963 N N . PRO A 1 371 ? -15.476 0.467 8.407 1.00 93.56 371 PRO A N 1
ATOM 2964 C CA . PRO A 1 371 ? -16.896 0.167 8.309 1.00 93.56 371 PRO A CA 1
ATOM 2965 C C . PRO A 1 371 ? -17.308 -0.131 6.867 1.00 93.56 371 PRO A C 1
ATOM 2967 O O . PRO A 1 371 ? -17.004 0.621 5.944 1.00 93.56 371 PRO A O 1
ATOM 2970 N N . LEU A 1 372 ? -18.046 -1.216 6.683 1.00 89.19 372 LEU A N 1
ATOM 2971 C CA . LEU A 1 372 ? -18.633 -1.650 5.421 1.00 89.19 372 LEU A CA 1
ATOM 2972 C C . LEU A 1 372 ? -20.105 -1.257 5.412 1.00 89.19 372 LEU A C 1
ATOM 2974 O O . LEU A 1 372 ? -21.008 -2.085 5.509 1.00 89.19 372 LEU A O 1
ATOM 2978 N N . MET A 1 373 ? -20.347 0.047 5.375 1.00 72.75 373 MET A N 1
ATOM 2979 C CA . MET A 1 373 ? -21.699 0.582 5.281 1.00 72.75 373 MET A CA 1
ATOM 2980 C C . MET A 1 373 ? -22.180 0.517 3.826 1.00 72.75 373 MET A C 1
ATOM 2982 O O . MET A 1 373 ? -21.384 0.581 2.888 1.00 72.75 373 MET A O 1
ATOM 2986 N N . ASN A 1 374 ? -23.491 0.383 3.616 1.00 54.56 374 ASN A N 1
ATOM 2987 C CA . ASN A 1 374 ? -24.062 0.569 2.285 1.00 54.56 374 ASN A CA 1
ATOM 2988 C C . ASN A 1 374 ? -23.978 2.060 1.941 1.00 54.56 374 ASN A C 1
ATOM 2990 O O . ASN A 1 374 ? -24.692 2.871 2.520 1.00 54.56 374 ASN A O 1
ATOM 2994 N N . TYR A 1 375 ? -23.104 2.413 1.003 1.00 51.25 375 TYR A N 1
ATOM 2995 C CA . TYR A 1 375 ? -22.996 3.769 0.469 1.00 51.25 375 TYR A CA 1
ATOM 2996 C C . TYR A 1 375 ? -24.111 3.988 -0.562 1.00 51.25 375 TYR A C 1
ATOM 2998 O O . TYR A 1 375 ? -23.869 3.938 -1.767 1.00 51.25 375 TYR A O 1
ATOM 3006 N N . GLU A 1 376 ? -25.355 4.159 -0.110 1.00 39.38 376 GLU A N 1
ATOM 3007 C CA . GLU A 1 376 ? -26.429 4.607 -1.004 1.00 39.38 376 GLU A CA 1
ATOM 3008 C C . GLU A 1 376 ? -26.167 6.068 -1.418 1.00 39.38 376 GLU A C 1
ATOM 3010 O O . GLU A 1 376 ? -25.869 6.927 -0.591 1.00 39.38 376 GLU A O 1
ATOM 3015 N N . ASP A 1 377 ? -26.226 6.341 -2.725 1.00 37.19 377 ASP A N 1
ATOM 3016 C CA . ASP A 1 377 ? -26.059 7.670 -3.337 1.00 37.19 377 ASP A CA 1
ATOM 3017 C C . ASP A 1 377 ? -24.710 8.382 -3.105 1.00 37.19 377 ASP A C 1
ATOM 3019 O O . ASP A 1 377 ? -24.618 9.604 -3.232 1.00 37.19 377 ASP A O 1
ATOM 3023 N N . GLY A 1 378 ? -23.638 7.639 -2.804 1.00 39.25 378 GLY A N 1
ATOM 3024 C CA . GLY A 1 378 ? -22.282 8.201 -2.704 1.00 39.25 378 GLY A CA 1
ATOM 3025 C C . GLY A 1 378 ? -22.069 9.152 -1.520 1.00 39.25 378 GLY A C 1
ATOM 3026 O O . GLY A 1 378 ? -21.020 9.772 -1.427 1.00 39.25 378 GLY A O 1
ATOM 3027 N N . GLN A 1 379 ? -23.022 9.254 -0.593 1.00 29.19 379 GLN A N 1
ATOM 3028 C CA . GLN A 1 379 ? -22.848 9.977 0.666 1.00 29.19 379 GLN A CA 1
ATOM 3029 C C . GLN A 1 379 ? -22.692 8.983 1.814 1.00 29.19 379 GLN A C 1
ATOM 3031 O O . GLN A 1 379 ? -23.392 7.973 1.876 1.00 29.19 379 GLN A O 1
ATOM 3036 N N . VAL A 1 380 ? -21.811 9.293 2.769 1.00 37.91 380 VAL A N 1
ATOM 3037 C CA . VAL A 1 380 ? -21.846 8.649 4.087 1.00 37.91 380 VAL A CA 1
ATOM 3038 C C . VAL A 1 380 ? -23.105 9.154 4.792 1.00 37.91 380 VAL A C 1
ATOM 3040 O O . VAL A 1 380 ? -23.104 10.233 5.380 1.00 37.91 380 VAL A O 1
ATOM 3043 N N . ARG A 1 381 ? -24.206 8.412 4.675 1.00 33.19 381 ARG A N 1
ATOM 3044 C CA . ARG A 1 381 ? -25.366 8.545 5.561 1.00 33.19 381 ARG A CA 1
ATOM 3045 C C . ARG A 1 381 ? -25.384 7.317 6.458 1.00 33.19 381 ARG A C 1
ATOM 3047 O O . ARG A 1 381 ? -25.388 6.200 5.943 1.00 33.19 381 ARG A O 1
ATOM 3054 N N . VAL A 1 382 ? -25.338 7.538 7.769 1.00 43.66 382 VAL A N 1
ATOM 3055 C CA . VAL A 1 382 ? -25.441 6.491 8.795 1.00 43.66 382 VAL A CA 1
ATOM 3056 C C . VAL A 1 382 ? -26.677 6.737 9.624 1.00 43.66 382 VAL A C 1
ATOM 3058 O O . VAL A 1 382 ? -26.759 7.844 10.191 1.00 43.66 382 VAL A O 1
#